Protein AF-A0AAV9JNW8-F1 (afdb_monomer)

Foldseek 3Di:
DDPVVVVVVVVVVVVVVVVVVVVVVPPDDDDDDDDDDPVVVVVVVVVVVVVVVVVVVVVVVVVVVVVVPPPDDDDDDDDDDDDDDDDDDDDDDDDDDPPDDDDPVVVVVVVVVVVVVVVVVVVVVVVVVVVVVVVVVVVVVDDPVPPDDPPPPPDPPPPPPPPDDDDDDDDDDDDDDDDDDDDDDDDDDDDDDDDDDDDDDDDDDDDDDDDDDDDDDDDPPPVVVVVVVVVVVVVVVVVVVVVVVVVVVVVVVVVVVVVVVVVVVVVVVVVVVVVVVVVVVVVCVVCVVVVNPPDDDDDDDDDDDDDDDDDDDDDPDDDDDDDDDDDDDDDDDDDDDDDDDDDDDDDDDDDDDDDDDDDDDDDVVVVVVVVVVVVVVVVVVVVVVVVVVVVVVVVVVVVVVVVVVVVVVVVVVVVVVVVVVVVVVVVVVVVVVVVVVVVVVVVVVVVVVVVVVVVVVVVVVVVVVVVVVVVVVVVVVVVVVVVVVVVVVVVVVVVVVVVVVVVVVVVVVVVVVVVVVVVVVVVVVVVVVVVVVVVVVVVVVVVVVVVVVVVVVVVVVLVVVLVVQLVVLVVPDPPPVQDPVRDDDDPVVVVVSVQVSQCSNCVSVVHDGPVQWDWDWDQDPVRDIWTWTAGNVHRVDTDGPDDDDDPDDDDDDPPPDDDPDPPPDDDDDPVVVVVVVVVVPPPDDDDDDDPDDDDPPDD

Radius of gyration: 85.14 Å; Cα contacts (8 Å, |Δi|>4): 98; chains: 1; bounding box: 173×86×287 Å

Sequence (699 aa):
MDDLTFQCELHQLKQQVEDMAMRHAQTPLPSPQPSLSPRHTFLEQMRDLKAHLAGLDRKYTDMRDTQTRAARTPSHQSQQAARTPQIQQASMLPPYNRFALPSPPLFWQLFTSLRTDVQGLDGRVAGLEQTVSDLEDRVDGMDALRFTPSSSVASYDEAAQLAFTHSMPAPPLTDETYREAPSNVQPQHLGTPALPAVYYTSERTVPPPTHTRLPGTSELAVSSSQQYSQSQEENDRYKTSMLKSKAEFAGATIKMLHRYNDTIENQSSQLDKENAQLARTIVHLNAKLHGLDLKRTHVFHHGPPEMFEPGRYAYQGGAFSPNDFCSANSVAQASNPFSAEQQGSMPQNAAQRPSCHVSLEGAAFRDQEISRLDELLRNAQEDLLASEQRVRAHVDQHRCREEEICDELASSSRKDEQLKQLISVLQKKDEEMERLRDDRHQFGRASAGYQHELARAEKQMNEMQRSLRELQTSDAETDRMLCARSKEVRELQRFCDQKDDIVRKQEEVIARGAALLSERDDEIESLGRRLKGIEDDRQHEMRQQARLAKLVEERDAELSNMKNGIAQACAISQRSPRAWNGELKSPDEQLALVKARLENCAHIAGVPGPAEFDLIEHANLDGSCEARCVLRSDPTQTFKFWDEPRPNSNPGPEAQSWPPRPILSNRRLPHEARRASAWGQGEQTPPRPEFGKPSPMGK

Solvent-accessible surface area (backbone atoms only — not comparable to full-atom values): 44628 Å² total; per-residue (Å²): 127,55,71,68,55,46,52,49,50,52,50,50,49,53,50,49,52,52,50,51,52,48,54,64,71,65,57,75,79,77,77,91,75,86,88,75,66,74,68,57,61,53,54,48,53,53,48,52,53,50,52,51,52,55,52,50,53,54,53,52,52,55,54,53,63,59,62,70,70,75,78,81,85,89,88,83,89,88,81,89,82,91,84,86,84,92,87,87,85,87,85,83,89,84,86,88,68,96,79,67,74,64,58,69,72,56,42,51,50,52,50,50,52,50,50,51,52,53,55,51,46,54,57,51,48,55,51,48,52,51,55,49,52,59,46,50,58,53,53,75,67,55,69,82,79,75,77,66,66,92,83,75,70,81,78,86,81,82,83,84,82,86,87,79,88,86,87,86,86,88,85,83,90,86,80,88,82,90,87,82,84,82,89,87,83,82,87,90,83,91,82,84,90,78,84,87,79,86,76,88,76,79,91,77,91,76,85,85,84,87,80,83,87,79,88,81,90,84,89,82,71,61,67,68,56,56,54,54,53,53,55,50,53,54,50,52,52,50,52,52,51,50,52,50,54,51,52,52,52,50,52,52,49,52,56,49,51,50,54,50,49,55,51,49,53,52,52,49,57,49,49,51,53,51,50,53,50,50,51,51,50,52,52,52,50,53,32,52,75,70,72,44,83,80,71,91,71,81,85,84,80,92,73,83,84,77,86,79,83,92,79,89,81,90,76,91,75,82,91,80,86,87,85,89,85,87,92,82,86,88,77,81,92,78,81,88,80,90,80,90,85,91,82,87,82,87,89,80,88,74,89,80,85,85,84,84,84,87,82,90,87,88,61,73,68,56,57,54,50,49,53,52,49,51,52,50,48,50,51,52,51,50,50,47,52,54,48,50,52,50,49,51,53,49,50,54,51,48,51,54,50,52,51,51,52,52,52,49,50,56,50,49,53,53,50,52,53,52,50,52,51,52,50,53,52,49,52,54,48,51,55,50,51,50,51,52,49,51,51,51,52,49,49,51,53,51,51,53,50,52,50,52,51,49,53,51,51,52,51,51,51,53,50,51,53,50,53,53,51,52,50,53,54,48,52,56,48,51,52,51,51,51,52,52,52,56,49,51,54,54,52,51,49,52,50,50,54,53,49,50,54,49,50,53,52,49,52,52,52,49,52,51,50,53,51,52,50,51,53,50,51,53,49,51,51,52,50,49,55,51,53,50,52,53,51,54,49,51,53,48,50,52,54,49,49,53,54,50,51,50,52,51,52,52,49,51,51,49,50,49,51,38,51,52,50,32,52,48,48,71,54,65,60,85,66,64,85,64,50,101,80,76,60,82,71,55,72,65,62,54,50,49,52,50,48,53,37,47,31,52,32,18,57,62,66,74,45,86,27,69,89,44,44,43,83,47,75,43,76,44,99,86,76,50,74,44,47,30,38,23,33,68,92,45,74,84,53,65,44,80,71,66,80,84,81,75,92,85,73,91,76,76,89,77,76,83,76,81,70,86,76,80,78,91,81,69,86,73,56,74,69,58,51,53,55,57,53,69,72,68,72,82,86,78,88,75,83,82,86,71,91,87,70,86,71,91,88,77,131

Structure (mmCIF, N/CA/C/O backbone):
data_AF-A0AAV9JNW8-F1
#
_entry.id   AF-A0AAV9JNW8-F1
#
loop_
_atom_site.group_PDB
_atom_site.id
_atom_site.type_symbol
_atom_site.label_atom_id
_atom_site.label_alt_id
_atom_site.label_comp_id
_atom_site.label_asym_id
_atom_site.label_entity_id
_atom_site.label_seq_id
_atom_site.pdbx_PDB_ins_code
_atom_site.Cartn_x
_atom_site.Cartn_y
_atom_site.Cartn_z
_atom_site.occupancy
_atom_site.B_iso_or_equiv
_atom_site.auth_seq_id
_atom_site.auth_comp_id
_atom_site.auth_asym_id
_atom_site.auth_atom_id
_atom_site.pdbx_PDB_model_num
ATOM 1 N N . MET A 1 1 ? -11.160 -28.912 8.746 1.00 57.34 1 MET A N 1
ATOM 2 C CA . MET A 1 1 ? -10.656 -27.717 8.045 1.00 57.34 1 MET A CA 1
ATOM 3 C C . MET A 1 1 ? -10.939 -27.951 6.576 1.00 57.34 1 MET A C 1
ATOM 5 O O . MET A 1 1 ? -10.564 -29.000 6.076 1.00 57.34 1 MET A O 1
ATOM 9 N N . ASP A 1 2 ? -11.733 -27.100 5.944 1.00 82.81 2 ASP A N 1
ATOM 10 C CA . ASP A 1 2 ? -12.012 -27.168 4.508 1.00 82.81 2 ASP A CA 1
ATOM 11 C C . ASP A 1 2 ? -10.745 -26.866 3.694 1.00 82.81 2 ASP A C 1
ATOM 13 O O . ASP A 1 2 ? -9.865 -26.150 4.167 1.00 82.81 2 ASP A O 1
ATOM 17 N N . ASP A 1 3 ? -10.650 -27.418 2.480 1.00 66.06 3 ASP A N 1
ATOM 18 C CA . ASP A 1 3 ? -9.466 -27.327 1.604 1.00 66.06 3 ASP A CA 1
ATOM 19 C C . ASP A 1 3 ? -9.001 -25.884 1.386 1.00 66.06 3 ASP A C 1
ATOM 21 O O . ASP A 1 3 ? -7.807 -25.603 1.298 1.00 66.06 3 ASP A O 1
ATOM 25 N N . LEU A 1 4 ? -9.950 -24.949 1.348 1.00 76.75 4 LEU A N 1
ATOM 26 C CA . LEU A 1 4 ? -9.657 -23.530 1.222 1.00 76.75 4 LEU A CA 1
ATOM 27 C C . LEU A 1 4 ? -8.943 -22.997 2.471 1.00 76.75 4 LEU A C 1
ATOM 29 O O . LEU A 1 4 ? -7.931 -22.313 2.356 1.00 76.75 4 LEU A O 1
ATOM 33 N N . THR A 1 5 ? -9.426 -23.363 3.658 1.00 73.19 5 THR A N 1
ATOM 34 C CA . THR A 1 5 ? -8.827 -22.975 4.938 1.00 73.19 5 THR A CA 1
ATOM 35 C C . THR A 1 5 ? -7.488 -23.669 5.154 1.00 73.19 5 THR A C 1
ATOM 37 O O . THR A 1 5 ? -6.556 -23.028 5.617 1.00 73.19 5 THR A O 1
ATOM 40 N N . PHE A 1 6 ? -7.331 -24.923 4.722 1.00 83.00 6 PHE A N 1
ATOM 41 C CA . PHE A 1 6 ? -6.040 -25.611 4.764 1.00 83.00 6 PHE A CA 1
ATOM 42 C C . PHE A 1 6 ? -5.021 -24.975 3.819 1.00 83.00 6 PHE A C 1
ATOM 44 O O . PHE A 1 6 ? -3.882 -24.743 4.215 1.00 83.00 6 PHE A O 1
ATOM 51 N N . GLN A 1 7 ? -5.412 -24.621 2.593 1.00 88.88 7 GLN A N 1
ATOM 52 C CA . GLN A 1 7 ? -4.517 -23.882 1.705 1.00 88.88 7 GLN A CA 1
ATOM 53 C C . GLN A 1 7 ? -4.205 -22.481 2.235 1.00 88.88 7 GLN A C 1
ATOM 55 O O . GLN A 1 7 ? -3.069 -22.033 2.094 1.00 88.88 7 GLN A O 1
ATOM 60 N N . CYS A 1 8 ? -5.156 -21.813 2.891 1.00 87.94 8 CYS A N 1
ATOM 61 C CA . CYS A 1 8 ? -4.907 -20.542 3.565 1.00 87.94 8 CYS A CA 1
ATOM 62 C C . CYS A 1 8 ? -3.928 -20.697 4.734 1.00 87.94 8 CYS A C 1
ATOM 64 O O . CYS A 1 8 ? -2.977 -19.925 4.812 1.00 87.94 8 CYS A O 1
ATOM 66 N N . GLU A 1 9 ? -4.098 -21.702 5.593 1.00 91.12 9 GLU A N 1
ATOM 67 C CA . GLU A 1 9 ? -3.202 -21.955 6.725 1.00 91.12 9 GLU A CA 1
ATOM 68 C C . GLU A 1 9 ? -1.820 -22.428 6.267 1.00 91.12 9 GLU A C 1
ATOM 70 O O . GLU A 1 9 ? -0.808 -21.970 6.791 1.00 91.12 9 GLU A O 1
ATOM 75 N N . LEU A 1 10 ? -1.739 -23.264 5.230 1.00 92.62 10 LEU A N 1
ATOM 76 C CA . LEU A 1 10 ? -0.473 -23.690 4.638 1.00 92.62 10 LEU A CA 1
ATOM 77 C C . LEU A 1 10 ? 0.253 -22.516 3.978 1.00 92.62 10 LEU A C 1
ATOM 79 O O . LEU A 1 10 ? 1.471 -22.390 4.105 1.00 92.62 10 LEU A O 1
ATOM 83 N N . HIS A 1 11 ? -0.479 -21.634 3.297 1.00 92.50 11 HIS A N 1
ATOM 84 C CA . HIS A 1 11 ? 0.087 -20.412 2.740 1.00 92.50 11 HIS A CA 1
ATOM 85 C C . HIS A 1 11 ? 0.565 -19.471 3.851 1.00 92.50 11 HIS A C 1
ATOM 87 O O . HIS A 1 11 ? 1.666 -18.933 3.761 1.00 92.50 11 HIS A O 1
ATOM 93 N N . GLN A 1 12 ? -0.204 -19.341 4.933 1.00 88.00 12 GLN A N 1
ATOM 94 C CA . GLN A 1 12 ? 0.137 -18.520 6.092 1.00 88.00 12 GLN A CA 1
ATOM 95 C C . GLN A 1 12 ? 1.356 -19.065 6.845 1.00 88.00 12 GLN A C 1
ATOM 97 O O . GLN A 1 12 ? 2.229 -18.293 7.237 1.00 88.00 12 GLN A O 1
ATOM 102 N N . LEU A 1 13 ? 1.474 -20.388 6.975 1.00 90.56 13 LEU A N 1
ATOM 103 C CA . LEU A 1 13 ? 2.638 -21.051 7.556 1.00 90.56 13 LEU A CA 1
ATOM 104 C C . LEU A 1 13 ? 3.871 -20.877 6.666 1.00 90.56 13 LEU A C 1
ATOM 106 O O . LEU A 1 13 ? 4.948 -20.547 7.159 1.00 90.56 13 LEU A O 1
ATOM 110 N N . LYS A 1 14 ? 3.719 -21.042 5.347 1.00 92.56 14 LYS A N 1
ATOM 111 C CA . LYS A 1 14 ? 4.805 -20.824 4.384 1.00 92.56 14 LYS A CA 1
ATOM 112 C C . LYS A 1 14 ? 5.304 -19.381 4.444 1.00 92.56 14 LYS A C 1
ATOM 114 O O . LYS A 1 14 ? 6.508 -19.156 4.492 1.00 92.56 14 LYS A O 1
ATOM 119 N N . GLN A 1 15 ? 4.380 -18.430 4.550 1.00 88.81 15 GLN A N 1
ATOM 120 C CA . GLN A 1 15 ? 4.688 -17.017 4.702 1.00 88.81 15 GLN A CA 1
ATOM 121 C C . GLN A 1 15 ? 5.349 -16.712 6.053 1.00 88.81 15 GLN A C 1
ATOM 123 O O . GLN A 1 15 ? 6.314 -15.961 6.081 1.00 88.81 15 GLN A O 1
ATOM 128 N N . GLN A 1 16 ? 4.922 -17.338 7.157 1.00 90.44 16 GLN A N 1
ATOM 129 C CA . GLN A 1 16 ? 5.587 -17.210 8.462 1.00 90.44 16 GLN A CA 1
ATOM 130 C C . GLN A 1 16 ? 7.016 -17.765 8.464 1.00 90.44 16 GLN A C 1
ATOM 132 O O . GLN A 1 16 ? 7.904 -17.167 9.071 1.00 90.44 16 GLN A O 1
ATOM 137 N N . VAL A 1 17 ? 7.253 -18.897 7.798 1.00 91.12 17 VAL A N 1
ATOM 138 C CA . VAL A 1 17 ? 8.596 -19.482 7.667 1.00 91.12 17 VAL A CA 1
ATOM 139 C C . VAL A 1 17 ? 9.500 -18.576 6.832 1.00 91.12 17 VAL A C 1
ATOM 141 O O . VAL A 1 17 ? 10.656 -18.365 7.194 1.00 91.12 17 VAL A O 1
ATOM 144 N N . GLU A 1 18 ? 8.972 -17.993 5.758 1.00 88.94 18 GLU A N 1
ATOM 145 C CA . GLU A 1 18 ? 9.697 -17.050 4.904 1.00 88.94 18 GLU A CA 1
ATOM 146 C C . GLU A 1 18 ? 9.998 -15.731 5.643 1.00 88.94 18 GLU A C 1
ATOM 148 O O . GLU A 1 18 ? 11.122 -15.232 5.579 1.00 88.94 18 GLU A O 1
ATOM 153 N N . ASP A 1 19 ? 9.058 -15.232 6.452 1.00 83.88 19 ASP A N 1
ATOM 154 C CA . ASP A 1 19 ? 9.248 -14.059 7.318 1.00 83.88 19 ASP A CA 1
ATOM 155 C C . ASP A 1 19 ? 10.294 -14.320 8.414 1.00 83.88 19 ASP A C 1
ATOM 157 O O . ASP A 1 19 ? 11.144 -13.469 8.686 1.00 83.88 19 ASP A O 1
ATOM 161 N N . MET A 1 20 ? 10.290 -15.510 9.027 1.00 81.31 20 MET A N 1
ATOM 162 C CA . MET A 1 20 ? 11.339 -15.909 9.971 1.00 81.31 20 MET A CA 1
ATOM 163 C C . MET A 1 20 ? 12.704 -16.006 9.285 1.00 81.31 20 MET A C 1
ATOM 165 O O . MET A 1 20 ? 13.688 -15.497 9.822 1.00 81.31 20 MET A O 1
ATOM 169 N N . ALA A 1 21 ? 12.779 -16.609 8.096 1.00 85.19 21 ALA A N 1
ATOM 170 C CA . ALA A 1 21 ? 14.020 -16.712 7.332 1.00 85.19 21 ALA A CA 1
ATOM 171 C C . ALA A 1 21 ? 14.567 -15.325 6.947 1.00 85.19 21 ALA A C 1
ATOM 173 O O . ALA A 1 21 ? 15.762 -15.069 7.090 1.00 85.19 21 ALA A O 1
ATOM 174 N N . MET A 1 22 ? 13.690 -14.399 6.551 1.00 79.31 22 MET A N 1
ATOM 175 C CA . MET A 1 22 ? 14.037 -13.010 6.237 1.00 79.31 22 MET A CA 1
ATOM 176 C C . MET A 1 22 ? 14.503 -12.229 7.470 1.00 79.31 22 MET A C 1
ATOM 178 O O . MET A 1 22 ? 15.497 -11.507 7.395 1.00 79.31 22 MET A O 1
ATOM 182 N N . ARG A 1 23 ? 13.861 -12.410 8.632 1.00 78.19 23 ARG A N 1
ATOM 183 C CA . ARG A 1 23 ? 14.313 -11.800 9.899 1.00 78.19 23 ARG A CA 1
ATOM 184 C C . ARG A 1 23 ? 15.681 -12.323 10.333 1.00 78.19 23 ARG A C 1
ATOM 186 O O . ARG A 1 23 ? 16.512 -11.549 10.809 1.00 78.19 23 ARG A O 1
ATOM 193 N N . HIS A 1 24 ? 15.951 -13.608 10.111 1.00 69.75 24 HIS A N 1
ATOM 194 C CA . HIS A 1 24 ? 17.271 -14.185 10.361 1.00 69.75 24 HIS A CA 1
ATOM 195 C C . HIS A 1 24 ? 18.330 -13.710 9.356 1.00 69.75 24 HIS A C 1
ATOM 197 O O . HIS A 1 24 ? 19.473 -13.499 9.751 1.00 69.75 24 HIS A O 1
ATOM 203 N N . ALA A 1 25 ? 17.960 -13.457 8.097 1.00 68.00 25 ALA A N 1
ATOM 204 C CA . ALA A 1 25 ? 18.863 -12.905 7.084 1.00 68.00 25 ALA A CA 1
ATOM 205 C C . ALA A 1 25 ? 19.161 -11.402 7.275 1.00 68.00 25 ALA A C 1
ATOM 207 O O . ALA A 1 25 ? 20.215 -10.929 6.858 1.00 68.00 25 ALA A O 1
ATOM 208 N N . GLN A 1 26 ? 18.261 -10.650 7.918 1.00 59.91 26 GLN A N 1
ATOM 209 C CA . GLN A 1 26 ? 18.395 -9.204 8.152 1.00 59.91 26 GLN A CA 1
ATOM 210 C C . GLN A 1 26 ? 19.012 -8.836 9.508 1.00 59.91 26 GLN A C 1
ATOM 212 O O . GLN A 1 26 ? 19.179 -7.650 9.788 1.00 59.91 26 GLN A O 1
ATOM 217 N N . THR A 1 27 ? 19.373 -9.809 10.353 1.00 51.06 27 THR A N 1
ATOM 218 C CA . THR A 1 27 ? 20.077 -9.515 11.610 1.00 51.06 27 THR A CA 1
ATOM 219 C C . THR A 1 27 ? 21.525 -9.123 11.276 1.00 51.06 27 THR A C 1
ATOM 221 O O . THR A 1 27 ? 22.294 -9.985 10.846 1.00 51.06 27 THR A O 1
ATOM 224 N N . PRO A 1 28 ? 21.937 -7.850 11.432 1.00 42.59 28 PRO A N 1
ATOM 225 C CA . PRO A 1 28 ? 23.283 -7.426 11.075 1.00 42.59 28 PRO A CA 1
ATOM 226 C C . PRO A 1 28 ? 24.274 -8.060 12.050 1.00 42.59 28 PRO A C 1
ATOM 228 O O . PRO A 1 28 ? 24.111 -7.938 13.266 1.00 42.59 28 PRO A O 1
ATOM 231 N N . LEU A 1 29 ? 25.317 -8.710 11.526 1.00 48.69 29 LEU A N 1
ATOM 232 C CA . LEU A 1 29 ? 26.477 -9.089 12.328 1.00 48.69 29 LEU A CA 1
ATOM 233 C C . LEU A 1 29 ? 27.003 -7.826 13.043 1.00 48.69 29 LEU A C 1
ATOM 235 O O . LEU A 1 29 ? 27.338 -6.852 12.361 1.00 48.69 29 LEU A O 1
ATOM 239 N N . PRO A 1 30 ? 27.107 -7.809 14.384 1.00 43.59 30 PRO A N 1
ATOM 240 C CA . PRO A 1 30 ? 27.717 -6.691 15.083 1.00 43.59 30 PRO A CA 1
ATOM 241 C C . PRO A 1 30 ? 29.196 -6.627 14.701 1.00 43.59 30 PRO A C 1
ATOM 243 O O . PRO A 1 30 ? 29.931 -7.603 14.861 1.00 43.59 30 PRO A O 1
ATOM 246 N N . SER A 1 31 ? 29.636 -5.475 14.191 1.00 42.94 31 SER A N 1
ATOM 247 C CA . SER A 1 31 ? 31.057 -5.229 13.947 1.00 42.94 31 SER A CA 1
ATOM 248 C C . SER A 1 31 ? 31.841 -5.361 15.264 1.00 42.94 31 SER A C 1
ATOM 250 O O . SER A 1 31 ? 31.329 -4.957 16.315 1.00 42.94 31 SER A O 1
ATOM 252 N N . PRO A 1 32 ? 33.069 -5.898 15.237 1.00 42.78 32 PRO A N 1
ATOM 253 C CA . PRO A 1 32 ? 33.812 -6.239 16.440 1.00 42.78 32 PRO A CA 1
ATOM 254 C C . PRO A 1 32 ? 34.295 -4.968 17.156 1.00 42.78 32 PRO A C 1
ATOM 256 O O . PRO A 1 32 ? 35.165 -4.255 16.661 1.00 42.78 32 PRO A O 1
ATOM 259 N N . GLN A 1 33 ? 33.748 -4.698 18.343 1.00 38.84 33 GLN A N 1
ATOM 260 C CA . GLN A 1 33 ? 34.334 -3.772 19.317 1.00 38.84 33 GLN A CA 1
ATOM 261 C C . GLN A 1 33 ? 35.081 -4.553 20.413 1.00 38.84 33 GLN A C 1
ATOM 263 O O . GLN A 1 33 ? 34.747 -5.707 20.696 1.00 38.84 33 GLN A O 1
ATOM 268 N N . PRO A 1 34 ? 36.142 -3.966 20.991 1.00 46.62 34 PRO A N 1
ATOM 269 C CA . PRO A 1 34 ? 37.195 -4.719 21.651 1.00 46.62 34 PRO A CA 1
ATOM 270 C C . PRO A 1 34 ? 36.849 -5.113 23.094 1.00 46.62 34 PRO A C 1
ATOM 272 O O . PRO A 1 34 ? 36.327 -4.330 23.880 1.00 46.62 34 PRO A O 1
ATOM 275 N N . SER A 1 35 ? 37.250 -6.342 23.428 1.00 51.84 35 SER A N 1
ATOM 276 C CA . SER A 1 35 ? 37.622 -6.827 24.763 1.00 51.84 35 SER A CA 1
ATOM 277 C C . SER A 1 35 ? 36.628 -6.624 25.914 1.00 51.84 35 SER A C 1
ATOM 279 O O . SER A 1 35 ? 36.876 -5.831 26.818 1.00 51.84 35 SER A O 1
ATOM 281 N N . LEU A 1 36 ? 35.613 -7.488 25.994 1.00 48.94 36 LEU A N 1
ATOM 282 C CA . LEU A 1 36 ? 35.148 -8.019 27.279 1.00 48.94 36 LEU A CA 1
ATOM 283 C C . LEU A 1 36 ? 34.974 -9.540 27.174 1.00 48.94 36 LEU A C 1
ATOM 285 O O . LEU A 1 36 ? 34.542 -10.074 26.157 1.00 48.94 36 LEU A O 1
ATOM 289 N N . SER A 1 37 ? 35.427 -10.229 28.219 1.00 59.91 37 SER A N 1
ATOM 290 C CA . SER A 1 37 ? 35.721 -11.663 28.240 1.00 59.91 37 SER A CA 1
ATOM 291 C C . SER A 1 37 ? 34.529 -12.546 27.803 1.00 59.91 37 SER A C 1
ATOM 293 O O . SER A 1 37 ? 33.456 -12.433 28.402 1.00 59.91 37 SER A O 1
ATOM 295 N N . PRO A 1 38 ? 34.717 -13.496 26.857 1.00 59.66 38 PRO A N 1
ATOM 296 C CA . PRO A 1 38 ? 33.670 -14.391 26.329 1.00 59.66 38 PRO A CA 1
ATOM 297 C C . PRO A 1 38 ? 32.920 -15.225 27.379 1.00 59.66 38 PRO A C 1
ATOM 299 O O . PRO A 1 38 ? 31.852 -15.771 27.117 1.00 59.66 38 PRO A O 1
ATOM 302 N N . ARG A 1 39 ? 33.471 -15.344 28.592 1.00 61.41 39 ARG A N 1
ATOM 303 C CA . ARG A 1 39 ? 32.832 -16.064 29.700 1.00 61.41 39 ARG A CA 1
ATOM 304 C C . ARG A 1 39 ? 31.617 -15.338 30.275 1.00 61.41 39 ARG A C 1
ATOM 306 O O . ARG A 1 39 ? 30.739 -16.002 30.819 1.00 61.41 39 ARG A O 1
ATOM 313 N N . HIS A 1 40 ? 31.566 -14.010 30.187 1.00 58.25 40 HIS A N 1
ATOM 314 C CA . HIS A 1 40 ? 30.501 -13.235 30.824 1.00 58.25 40 HIS A CA 1
ATOM 315 C C . HIS A 1 40 ? 29.209 -13.245 29.999 1.00 58.25 40 HIS A C 1
ATOM 317 O O . HIS A 1 40 ? 28.134 -13.423 30.564 1.00 58.25 40 HIS A O 1
ATOM 323 N N . THR A 1 41 ? 29.319 -13.182 28.670 1.00 71.75 41 THR A N 1
ATOM 324 C CA . THR A 1 41 ? 28.177 -13.253 27.746 1.00 71.75 41 THR A CA 1
ATOM 325 C C . THR A 1 41 ? 27.496 -14.621 27.763 1.00 71.75 41 THR A C 1
ATOM 327 O O . THR A 1 41 ? 26.272 -14.689 27.785 1.00 71.75 41 THR A O 1
ATOM 330 N N . PHE A 1 42 ? 28.258 -15.717 27.854 1.00 82.56 42 PHE A N 1
ATOM 331 C CA . PHE A 1 42 ? 27.680 -17.061 27.975 1.00 82.56 42 PHE A CA 1
ATOM 332 C C . PHE A 1 42 ? 26.933 -17.268 29.303 1.00 82.56 42 PHE A C 1
ATOM 334 O O . PHE A 1 42 ? 25.855 -17.858 29.327 1.00 82.56 42 PHE A O 1
ATOM 341 N N . LEU A 1 43 ? 27.481 -16.770 30.418 1.00 85.88 43 LEU A N 1
ATOM 342 C CA . LEU A 1 43 ? 26.828 -16.875 31.729 1.00 85.88 43 LEU A CA 1
ATOM 343 C C . LEU A 1 43 ? 25.544 -16.043 31.809 1.00 85.88 43 LEU A C 1
ATOM 345 O O . LEU A 1 43 ? 24.609 -16.435 32.505 1.00 85.88 43 LEU A O 1
ATOM 349 N N . GLU A 1 44 ? 25.493 -14.921 31.099 1.00 79.12 44 GLU A N 1
ATOM 350 C CA . GLU A 1 44 ? 24.313 -14.065 31.009 1.00 79.12 44 GLU A CA 1
ATOM 351 C C . GLU A 1 44 ? 23.224 -14.705 30.141 1.00 79.12 44 GLU A C 1
ATOM 353 O O . GLU A 1 44 ? 22.101 -14.878 30.609 1.00 79.12 44 GLU A O 1
ATOM 358 N N . GLN A 1 45 ? 23.588 -15.241 28.972 1.00 85.38 45 GLN A N 1
ATOM 359 C CA . GLN A 1 45 ? 22.677 -16.027 28.130 1.00 85.38 45 GLN A CA 1
ATOM 360 C C . GLN A 1 45 ? 22.138 -17.277 28.850 1.00 85.38 45 GLN A C 1
ATOM 362 O O . GLN A 1 45 ? 20.953 -17.596 28.757 1.00 85.38 45 GLN A O 1
ATOM 367 N N . MET A 1 46 ? 22.976 -17.966 29.631 1.00 89.88 46 MET A N 1
ATOM 368 C CA . MET A 1 46 ? 22.554 -19.093 30.473 1.00 89.88 46 MET A CA 1
ATOM 369 C C . MET A 1 46 ? 21.612 -18.672 31.607 1.00 89.88 46 MET A C 1
ATOM 371 O O . MET A 1 46 ? 20.733 -19.446 32.000 1.00 89.88 46 MET A O 1
ATOM 375 N N . ARG A 1 47 ? 21.784 -17.465 32.157 1.00 87.94 47 ARG A N 1
ATOM 376 C CA . ARG A 1 47 ? 20.900 -16.918 33.194 1.00 87.94 47 ARG A CA 1
ATOM 377 C C . ARG A 1 47 ? 19.528 -16.584 32.612 1.00 87.94 47 ARG A C 1
ATOM 379 O O . ARG A 1 47 ? 18.527 -16.951 33.227 1.00 87.94 47 ARG A O 1
ATOM 386 N N . ASP A 1 48 ? 19.488 -15.989 31.425 1.00 85.56 48 ASP A N 1
ATOM 387 C CA . ASP A 1 48 ? 18.245 -15.654 30.725 1.00 85.56 48 ASP A CA 1
ATOM 388 C C . ASP A 1 48 ? 17.480 -16.909 30.294 1.00 85.56 48 ASP A C 1
ATOM 390 O O . ASP A 1 48 ? 16.277 -17.019 30.537 1.00 85.56 48 ASP A O 1
ATOM 394 N N . LEU A 1 49 ? 18.183 -17.921 29.770 1.00 91.62 49 LEU A N 1
ATOM 395 C CA . LEU A 1 49 ? 17.586 -19.217 29.437 1.00 91.62 49 LEU A CA 1
ATOM 396 C C . LEU A 1 49 ? 16.978 -19.894 30.677 1.00 91.62 49 LEU A C 1
ATOM 398 O O . LEU A 1 49 ? 15.869 -20.429 30.629 1.00 91.62 49 LEU A O 1
ATOM 402 N N . LYS A 1 50 ? 17.679 -19.836 31.816 1.00 92.94 50 LYS A N 1
ATOM 403 C CA . LYS A 1 50 ? 17.194 -20.393 33.086 1.00 92.94 50 LYS A CA 1
ATOM 404 C C . LYS A 1 50 ? 15.979 -19.631 33.623 1.00 92.94 50 LYS A C 1
ATOM 406 O O . LYS A 1 50 ? 15.058 -20.258 34.143 1.00 92.94 50 LYS A O 1
ATOM 411 N N . ALA A 1 51 ? 15.951 -18.305 33.487 1.00 86.94 51 ALA A N 1
ATOM 412 C CA . ALA A 1 51 ? 14.801 -17.485 33.864 1.00 86.94 51 ALA A CA 1
ATOM 413 C C . ALA A 1 51 ? 13.577 -17.784 32.982 1.00 86.94 51 ALA A C 1
ATOM 415 O O . ALA A 1 51 ? 12.465 -17.912 33.495 1.00 86.94 51 ALA A O 1
ATOM 416 N N . HIS A 1 52 ? 13.788 -17.978 31.678 1.00 88.19 52 HIS A N 1
ATOM 417 C CA . HIS A 1 52 ? 12.735 -18.344 30.735 1.00 88.19 52 HIS A CA 1
ATOM 418 C C . HIS A 1 52 ? 12.144 -19.734 31.031 1.00 88.19 52 HIS A C 1
ATOM 420 O O . HIS A 1 52 ? 10.923 -19.883 31.103 1.00 88.19 52 HIS A O 1
ATOM 426 N N . LEU A 1 53 ? 12.991 -20.738 31.293 1.00 89.38 53 LEU A N 1
ATOM 427 C CA . LEU A 1 53 ? 12.549 -22.085 31.682 1.00 89.38 53 LEU A CA 1
ATOM 428 C C . LEU A 1 53 ? 11.759 -22.083 32.998 1.00 89.38 53 LEU A C 1
ATOM 430 O O . LEU A 1 53 ? 10.711 -22.717 33.080 1.00 89.38 53 LEU A O 1
ATOM 434 N N . ALA A 1 54 ? 12.190 -21.305 33.996 1.00 86.19 54 ALA A N 1
ATOM 435 C CA . ALA A 1 54 ? 11.437 -21.145 35.242 1.00 86.19 54 ALA A CA 1
ATOM 436 C C . ALA A 1 54 ? 10.072 -20.454 35.031 1.00 86.19 54 ALA A C 1
ATOM 438 O O . ALA A 1 54 ? 9.116 -20.727 35.757 1.00 86.19 54 ALA A O 1
ATOM 439 N N . GLY A 1 55 ? 9.964 -19.566 34.037 1.00 88.69 55 GLY A N 1
ATOM 440 C CA . GLY A 1 55 ? 8.699 -18.946 33.636 1.00 88.69 55 GLY A CA 1
ATOM 441 C C . GLY A 1 55 ? 7.732 -19.928 32.968 1.00 88.69 55 GLY A C 1
ATOM 442 O O . GLY A 1 55 ? 6.532 -19.884 33.241 1.00 88.69 55 GLY A O 1
ATOM 443 N N . LEU A 1 56 ? 8.248 -20.838 32.136 1.00 85.88 56 LEU A N 1
A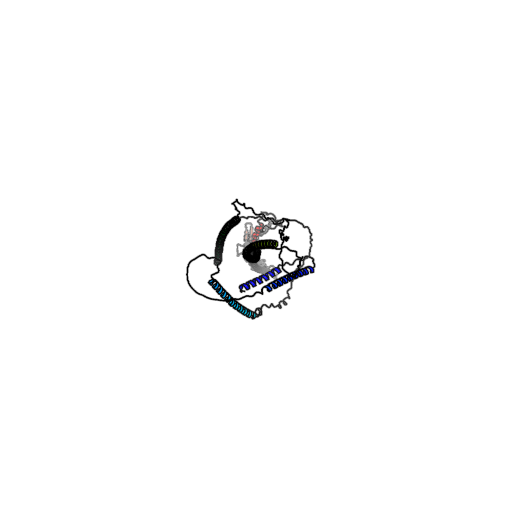TOM 444 C CA . LEU A 1 56 ? 7.460 -21.909 31.518 1.00 85.88 56 LEU A CA 1
ATOM 445 C C . LEU A 1 56 ? 6.949 -22.918 32.551 1.00 85.88 56 LEU A C 1
ATOM 447 O O . LEU A 1 56 ? 5.774 -23.276 32.504 1.00 85.88 56 LEU A O 1
ATOM 451 N N . ASP A 1 57 ? 7.782 -23.299 33.519 1.00 85.62 57 ASP A N 1
ATOM 452 C CA . ASP A 1 57 ? 7.385 -24.220 34.592 1.00 85.62 57 ASP A CA 1
ATOM 453 C C . ASP A 1 57 ? 6.234 -23.647 35.433 1.00 85.62 57 ASP A C 1
ATOM 455 O O . ASP A 1 57 ? 5.248 -24.334 35.695 1.00 85.62 57 ASP A O 1
ATOM 459 N N . ARG A 1 58 ? 6.293 -22.347 35.767 1.00 85.44 58 ARG A N 1
ATOM 460 C CA . ARG A 1 58 ? 5.204 -21.652 36.478 1.00 85.44 58 ARG A CA 1
ATOM 461 C C . ARG A 1 58 ? 3.901 -21.641 35.684 1.00 85.44 58 ARG A C 1
ATOM 463 O O . ARG A 1 58 ? 2.840 -21.863 36.259 1.00 85.44 58 ARG A O 1
ATOM 470 N N . LYS A 1 59 ? 3.971 -21.407 34.368 1.00 86.81 59 LYS A N 1
ATOM 471 C CA . LYS A 1 59 ? 2.791 -21.458 33.488 1.00 86.81 59 LYS A CA 1
ATOM 472 C C . LYS A 1 59 ? 2.200 -22.865 33.408 1.00 86.81 59 LYS A C 1
ATOM 474 O O . LYS A 1 59 ? 0.982 -23.013 33.371 1.00 86.81 59 LYS A O 1
ATOM 479 N N . TYR A 1 60 ? 3.045 -23.893 33.405 1.00 82.88 60 TYR A N 1
ATOM 480 C CA . TYR A 1 60 ? 2.597 -25.281 33.366 1.00 82.88 60 TYR A CA 1
ATOM 481 C C . TYR A 1 60 ? 1.923 -25.706 34.681 1.00 82.88 60 TYR A C 1
ATOM 483 O O . TYR A 1 60 ? 0.888 -26.372 34.651 1.00 82.88 60 TYR A O 1
ATOM 491 N N . THR A 1 61 ? 2.440 -25.266 35.835 1.00 79.19 61 THR A N 1
ATOM 492 C CA . THR A 1 61 ? 1.786 -25.505 37.133 1.00 79.19 61 THR A CA 1
ATOM 493 C C . THR A 1 61 ? 0.439 -24.786 37.253 1.00 79.19 61 THR A C 1
ATOM 495 O O . THR A 1 61 ? -0.524 -25.397 37.706 1.00 79.19 61 THR A O 1
ATOM 498 N N . ASP A 1 62 ? 0.325 -23.553 36.746 1.00 78.44 62 ASP A N 1
ATOM 499 C CA . ASP A 1 62 ? -0.930 -22.776 36.777 1.00 78.44 62 ASP A CA 1
ATOM 500 C C . ASP A 1 62 ? -2.036 -23.416 35.910 1.00 78.44 62 ASP A C 1
ATOM 502 O O . ASP A 1 62 ? -3.209 -23.479 36.292 1.00 78.44 62 ASP A O 1
ATOM 506 N N . MET A 1 63 ? -1.669 -23.967 34.745 1.00 78.81 63 MET A N 1
ATOM 507 C CA . MET A 1 63 ? -2.611 -24.737 33.919 1.00 78.81 63 MET A CA 1
ATOM 508 C C . MET A 1 63 ? -3.038 -26.045 34.590 1.00 78.81 63 MET A C 1
ATOM 510 O O . MET A 1 63 ? -4.195 -26.450 34.487 1.00 78.81 63 MET A O 1
ATOM 514 N N . ARG A 1 64 ? -2.131 -26.706 35.314 1.00 71.62 64 ARG A N 1
ATOM 515 C CA . ARG A 1 64 ? -2.456 -27.951 36.012 1.00 71.62 64 ARG A CA 1
ATOM 516 C C . ARG A 1 64 ? -3.445 -27.718 37.156 1.00 71.62 64 ARG A C 1
ATOM 518 O O . ARG A 1 64 ? -4.377 -28.503 37.301 1.00 71.62 64 ARG A O 1
ATOM 525 N N . ASP A 1 65 ? -3.302 -26.624 37.899 1.00 65.75 65 ASP A N 1
ATOM 526 C CA . ASP A 1 65 ? -4.178 -26.299 39.033 1.00 65.75 65 ASP A CA 1
ATOM 527 C C . ASP A 1 65 ? -5.578 -25.825 38.605 1.00 65.75 65 ASP A C 1
ATOM 529 O O . ASP A 1 65 ? -6.564 -26.033 39.321 1.00 65.75 65 ASP A O 1
ATOM 533 N N . THR A 1 66 ? -5.704 -25.249 37.407 1.00 65.31 66 THR A N 1
ATOM 534 C CA . THR A 1 66 ? -7.010 -24.879 36.835 1.00 65.31 66 THR A CA 1
ATOM 535 C C . THR A 1 66 ? -7.789 -26.089 36.312 1.00 65.31 66 THR A C 1
ATOM 537 O O . THR A 1 66 ? -9.020 -26.104 36.392 1.00 65.31 66 THR A O 1
ATOM 540 N N . GLN A 1 67 ? -7.104 -27.150 35.876 1.00 52.16 67 GLN A N 1
ATOM 541 C CA . GLN A 1 67 ? -7.745 -28.357 35.349 1.00 52.16 67 GLN A CA 1
ATOM 542 C C . GLN A 1 67 ? -8.311 -29.279 36.447 1.00 52.16 67 GLN A C 1
ATOM 544 O O . GLN A 1 67 ? -9.320 -29.952 36.232 1.00 52.16 67 GLN A O 1
ATOM 549 N N . THR A 1 68 ? -7.758 -29.257 37.665 1.00 51.56 68 THR A N 1
ATOM 550 C CA . THR A 1 68 ? -8.233 -30.088 38.791 1.00 51.56 68 THR A CA 1
ATOM 551 C C . THR A 1 68 ? -9.500 -29.567 39.480 1.00 51.56 68 THR A C 1
ATOM 553 O O . THR A 1 68 ? -10.095 -30.290 40.281 1.00 51.56 68 THR A O 1
ATOM 556 N N . ARG A 1 69 ? -9.962 -28.341 39.185 1.00 43.75 69 ARG A N 1
ATOM 557 C CA . ARG A 1 69 ? -11.130 -27.730 39.859 1.00 43.75 69 ARG A CA 1
ATOM 558 C C . ARG A 1 69 ? -12.459 -27.893 39.106 1.00 43.75 69 ARG A C 1
ATOM 560 O O . ARG A 1 69 ? -13.509 -27.642 39.690 1.00 43.75 69 ARG A O 1
ATOM 567 N N . ALA A 1 70 ? -12.439 -28.354 37.854 1.00 45.03 70 ALA A N 1
ATOM 568 C CA . ALA A 1 70 ? -13.637 -28.486 37.013 1.00 45.03 70 ALA A CA 1
ATOM 569 C C . ALA A 1 70 ? -14.382 -29.834 37.152 1.00 45.03 70 ALA A C 1
ATOM 571 O O . ALA A 1 70 ? -15.490 -29.980 36.643 1.00 45.03 70 ALA A O 1
ATOM 572 N N . ALA A 1 71 ? -13.825 -30.815 37.866 1.00 39.50 71 ALA A N 1
ATOM 573 C CA . ALA A 1 71 ? -14.422 -32.142 38.016 1.00 39.50 71 ALA A CA 1
ATOM 574 C C . ALA A 1 71 ? -15.012 -32.344 39.421 1.00 39.50 71 ALA A C 1
ATOM 576 O O . ALA A 1 71 ? -14.419 -33.050 40.230 1.00 39.50 71 ALA A O 1
ATOM 577 N N . ARG A 1 72 ? -16.153 -31.710 39.736 1.00 39.22 72 ARG A N 1
ATOM 578 C CA . ARG A 1 72 ? -17.068 -32.115 40.832 1.00 39.22 72 ARG A CA 1
ATOM 579 C C . ARG A 1 72 ? -18.317 -31.226 40.861 1.00 39.22 72 ARG A C 1
ATOM 581 O O . ARG A 1 72 ? -18.289 -30.154 41.453 1.00 39.22 72 ARG A O 1
ATOM 588 N N . THR A 1 73 ? -19.422 -31.685 40.272 1.00 36.53 73 THR A N 1
ATOM 589 C CA . THR A 1 73 ? -20.779 -31.604 40.866 1.00 36.53 73 THR A CA 1
ATOM 590 C C . THR A 1 73 ? -21.806 -32.379 40.016 1.00 36.53 73 THR A C 1
ATOM 592 O O . THR A 1 73 ? -21.644 -32.435 38.799 1.00 36.53 73 THR A O 1
ATOM 595 N N . PRO A 1 74 ? -22.823 -33.025 40.628 1.00 44.88 74 PRO A N 1
ATOM 596 C CA . PRO A 1 74 ? -23.664 -34.024 39.971 1.00 44.88 74 PRO A CA 1
ATOM 597 C C . PRO A 1 74 ? -25.053 -33.498 39.565 1.00 44.88 74 PRO A C 1
ATOM 599 O O . PRO A 1 74 ? -25.636 -32.633 40.215 1.00 44.88 74 PRO A O 1
ATOM 602 N N . SER A 1 75 ? -25.597 -34.084 38.498 1.00 34.19 75 SER A N 1
ATOM 603 C CA . SER A 1 75 ? -26.926 -33.842 37.929 1.00 34.19 75 SER A CA 1
ATOM 604 C C . SER A 1 75 ? -28.017 -34.694 38.591 1.00 34.19 75 SER A C 1
ATOM 606 O O . SER A 1 75 ? -27.867 -35.913 38.672 1.00 34.19 75 SER A O 1
ATOM 608 N N . HIS A 1 76 ? -29.150 -34.082 38.952 1.00 34.25 76 HIS A N 1
ATOM 609 C CA . HIS A 1 76 ? -30.393 -34.783 39.294 1.00 34.25 76 HIS A CA 1
ATOM 610 C C . HIS A 1 76 ? -31.443 -34.626 38.180 1.00 34.25 76 HIS A C 1
ATOM 612 O O . HIS A 1 76 ? -31.748 -33.521 37.738 1.00 34.25 76 HIS A O 1
ATOM 618 N N . GLN A 1 77 ? -31.975 -35.772 37.747 1.00 35.53 77 GLN A N 1
ATOM 619 C CA . GLN A 1 77 ? -33.122 -35.967 36.854 1.00 35.53 77 GLN A CA 1
ATOM 620 C C . GLN A 1 77 ? -34.453 -35.575 37.514 1.00 35.53 77 GLN A C 1
ATOM 622 O O . GLN A 1 77 ? -34.647 -35.865 38.692 1.00 35.53 77 GLN A O 1
ATOM 627 N N . SER A 1 78 ? -35.425 -35.110 36.716 1.00 30.55 78 SER A N 1
ATOM 628 C CA . SER A 1 78 ? -36.796 -35.648 36.762 1.00 30.55 78 SER A CA 1
ATOM 629 C C . SER A 1 78 ? -37.587 -35.342 35.480 1.00 30.55 78 SER A C 1
ATOM 631 O O . SER A 1 78 ? -37.293 -34.393 34.757 1.00 30.55 78 SER A O 1
ATOM 633 N N . GLN A 1 79 ? -38.552 -36.215 35.198 1.00 32.47 79 GLN A N 1
ATOM 634 C CA . GLN A 1 79 ? -39.273 -36.460 33.949 1.00 32.47 79 GLN A CA 1
ATOM 635 C C . GLN A 1 79 ? -40.769 -36.070 34.030 1.00 32.47 79 GLN A C 1
ATOM 637 O O . GLN A 1 79 ? -41.318 -36.026 35.125 1.00 32.47 79 GLN A O 1
ATOM 642 N N . GLN A 1 80 ? -41.419 -36.008 32.845 1.00 34.62 80 GLN A N 1
ATOM 643 C CA . GLN A 1 80 ? -42.836 -36.374 32.548 1.00 34.62 80 GLN A CA 1
ATOM 644 C C . GLN A 1 80 ? -43.956 -35.400 33.017 1.00 34.62 80 GLN A C 1
ATOM 646 O O . GLN A 1 80 ? -43.813 -34.750 34.036 1.00 34.62 80 GLN A O 1
ATOM 651 N N . ALA A 1 81 ? -45.126 -35.217 32.373 1.00 29.69 81 ALA A N 1
ATOM 652 C CA . ALA A 1 81 ? -45.785 -35.792 31.187 1.00 29.69 81 ALA A CA 1
ATOM 653 C C . ALA A 1 81 ? -47.030 -34.954 30.742 1.00 29.69 81 ALA A C 1
ATOM 655 O O . ALA A 1 81 ? -47.670 -34.302 31.557 1.00 29.69 81 ALA A O 1
ATOM 656 N N . ALA A 1 82 ? -47.352 -35.039 29.438 1.00 31.55 82 ALA A N 1
ATOM 657 C CA . ALA A 1 82 ? -48.650 -35.096 28.722 1.00 31.55 82 ALA A CA 1
ATOM 658 C C . ALA A 1 82 ? -49.967 -34.457 29.255 1.00 31.55 82 ALA A C 1
ATOM 660 O O . ALA A 1 82 ? -50.478 -34.868 30.290 1.00 31.55 82 ALA A O 1
ATOM 661 N N . ARG A 1 83 ? -50.656 -33.667 28.399 1.00 27.95 83 ARG A N 1
ATOM 662 C CA . ARG A 1 83 ? -51.930 -33.998 27.681 1.00 27.95 83 ARG A CA 1
ATOM 663 C C . ARG A 1 83 ? -52.594 -32.752 27.038 1.00 27.95 83 ARG A C 1
ATOM 665 O O . ARG A 1 83 ? -52.679 -31.696 27.647 1.00 27.95 83 ARG A O 1
ATOM 672 N N . THR A 1 84 ? -53.075 -32.915 25.803 1.00 33.25 84 THR A N 1
ATOM 673 C CA . THR A 1 84 ? -54.047 -32.082 25.041 1.00 33.25 84 THR A CA 1
ATOM 674 C C . THR A 1 84 ? -55.493 -32.279 25.583 1.00 33.25 84 THR A C 1
ATOM 676 O O . THR A 1 84 ? -55.630 -33.181 26.414 1.00 33.25 84 THR A O 1
ATOM 679 N N . PRO A 1 85 ? -56.588 -31.567 25.155 1.00 52.56 85 PRO A N 1
ATOM 680 C CA . PRO A 1 85 ? -56.797 -30.807 23.896 1.00 52.56 85 PRO A CA 1
ATOM 681 C C . PRO A 1 85 ? -57.692 -29.508 23.929 1.00 52.56 85 PRO A C 1
ATOM 683 O O . PRO A 1 85 ? -58.339 -29.196 24.918 1.00 52.56 85 PRO A O 1
ATOM 686 N N . GLN A 1 86 ? -57.799 -28.848 22.754 1.00 31.11 86 GLN A N 1
ATOM 687 C CA . GLN A 1 86 ? -59.025 -28.289 22.109 1.00 31.11 86 GLN A CA 1
ATOM 688 C C . GLN A 1 86 ? -59.595 -26.848 22.368 1.00 31.11 86 GLN A C 1
ATOM 690 O O . GLN A 1 86 ? -59.862 -26.448 23.490 1.00 31.11 86 GLN A O 1
ATOM 695 N N . ILE A 1 87 ? -59.968 -26.203 21.233 1.00 31.30 87 ILE A N 1
ATOM 696 C CA . ILE A 1 87 ? -61.082 -25.241 20.941 1.00 31.30 87 ILE A CA 1
ATOM 697 C C . ILE A 1 87 ? -60.820 -23.704 20.858 1.00 31.30 87 ILE A C 1
ATOM 699 O O . ILE A 1 87 ? -60.685 -23.008 21.849 1.00 31.30 87 ILE A O 1
ATOM 703 N N . GLN A 1 88 ? -60.891 -23.233 19.595 1.00 32.09 88 GLN A N 1
ATOM 704 C CA . GLN A 1 88 ? -61.539 -22.046 18.977 1.00 32.09 88 GLN A CA 1
ATOM 705 C C . GLN A 1 88 ? -61.255 -20.570 19.362 1.00 32.09 88 GLN A C 1
ATOM 707 O O . GLN A 1 88 ? -61.550 -20.098 20.448 1.00 32.09 88 GLN A O 1
ATOM 712 N N . GLN A 1 89 ? -60.939 -19.844 18.275 1.00 32.03 89 GLN A N 1
ATOM 713 C CA . GLN A 1 89 ? -61.515 -18.577 17.779 1.00 32.03 89 GLN A CA 1
ATOM 714 C C . GLN A 1 89 ? -61.117 -17.209 18.378 1.00 32.03 89 GLN A C 1
ATOM 716 O O . GLN A 1 89 ? -61.519 -16.818 19.461 1.00 32.03 89 GLN A O 1
ATOM 721 N N . ALA A 1 90 ? -60.510 -16.438 17.464 1.00 29.31 90 ALA A N 1
ATOM 722 C CA . ALA A 1 90 ? -60.872 -15.084 17.028 1.00 29.31 90 ALA A CA 1
ATOM 723 C C . ALA A 1 90 ? -60.403 -13.830 17.805 1.00 29.31 90 ALA A C 1
ATOM 725 O O . ALA A 1 90 ? -60.706 -13.617 18.969 1.00 29.31 90 ALA A O 1
ATOM 726 N N . SER A 1 91 ? -59.859 -12.920 16.980 1.00 30.64 91 SER A N 1
ATOM 727 C CA . SER A 1 91 ? -60.006 -11.452 16.979 1.00 30.64 91 SER A CA 1
ATOM 728 C C . SER A 1 91 ? -59.002 -10.538 17.713 1.00 30.64 91 SER A C 1
ATOM 730 O O . SER A 1 91 ? -58.942 -10.489 18.931 1.00 30.64 91 SER A O 1
ATOM 732 N N . MET A 1 92 ? -58.355 -9.707 16.873 1.00 33.66 92 MET A N 1
ATOM 733 C CA . MET A 1 92 ? -57.981 -8.280 17.011 1.00 33.66 92 MET A CA 1
ATOM 734 C C . MET A 1 92 ? -56.942 -7.809 18.067 1.00 33.66 92 MET A C 1
ATOM 736 O O . MET A 1 92 ? -57.293 -7.691 19.229 1.00 33.66 92 MET A O 1
ATOM 740 N N . LEU A 1 93 ? -55.748 -7.397 17.556 1.00 45.47 93 LEU A N 1
ATOM 741 C CA . LEU A 1 93 ? -54.775 -6.308 17.933 1.00 45.47 93 LEU A CA 1
ATOM 742 C C . LEU A 1 93 ? -54.315 -6.176 19.422 1.00 45.47 93 LEU A C 1
ATOM 744 O O . LEU A 1 93 ? -55.171 -6.351 20.278 1.00 45.47 93 LEU A O 1
ATOM 748 N N . PRO A 1 94 ? -53.058 -5.775 19.821 1.00 44.53 94 PRO A N 1
ATOM 749 C CA . PRO A 1 94 ? -52.242 -4.643 19.310 1.00 44.53 94 PRO A CA 1
ATOM 750 C C . PRO A 1 94 ? -50.673 -4.817 19.504 1.00 44.53 94 PRO A C 1
ATOM 752 O O . PRO A 1 94 ? -50.192 -5.914 19.237 1.00 44.53 94 PRO A O 1
ATOM 755 N N . PRO A 1 95 ? -49.821 -3.795 19.821 1.00 45.22 95 PRO A N 1
ATOM 756 C CA . PRO A 1 95 ? -48.463 -3.640 19.267 1.00 45.22 95 PRO A CA 1
ATOM 757 C C . PRO A 1 95 ? -47.369 -4.547 19.883 1.00 45.22 95 PRO A C 1
ATOM 759 O O . PRO A 1 95 ? -47.385 -4.885 21.065 1.00 45.22 95 PRO A O 1
ATOM 762 N N . TYR A 1 96 ? -46.372 -4.897 19.064 1.00 38.09 96 TYR A N 1
ATOM 763 C CA . TYR A 1 96 ? -45.287 -5.833 19.378 1.00 38.09 96 TYR A CA 1
ATOM 764 C C . TYR A 1 96 ? -44.265 -5.294 20.393 1.00 38.09 96 TYR A C 1
ATOM 766 O O . TYR A 1 96 ? -43.618 -4.272 20.169 1.00 38.09 96 TYR A O 1
ATOM 774 N N . ASN A 1 97 ? -44.057 -6.065 21.462 1.00 42.34 97 ASN A N 1
ATOM 775 C CA . ASN A 1 97 ? -43.004 -5.892 22.459 1.00 42.34 97 ASN A CA 1
ATOM 776 C C . ASN A 1 97 ? -41.786 -6.755 22.054 1.00 42.34 97 ASN A C 1
ATOM 778 O O . ASN A 1 97 ? -41.908 -7.970 21.905 1.00 42.34 97 ASN A O 1
ATOM 782 N N . ARG A 1 98 ? -40.615 -6.142 21.828 1.00 47.25 98 ARG A N 1
ATOM 783 C CA . ARG A 1 98 ? -39.466 -6.734 21.096 1.00 47.25 98 ARG A CA 1
ATOM 784 C C . ARG A 1 98 ? -38.615 -7.759 21.874 1.00 47.25 98 ARG A C 1
ATOM 786 O O . ARG A 1 98 ? -37.596 -8.195 21.354 1.00 47.25 98 ARG A O 1
ATOM 793 N N . PHE A 1 99 ? -39.026 -8.150 23.083 1.00 52.34 99 PHE A N 1
ATOM 794 C CA . PHE A 1 99 ? -38.307 -9.112 23.939 1.00 52.34 99 PHE A CA 1
ATOM 795 C C . PHE A 1 99 ? -39.175 -10.273 24.448 1.00 52.34 99 PHE A C 1
ATOM 797 O O . PHE A 1 99 ? -38.762 -11.017 25.335 1.00 52.34 99 PHE A O 1
ATOM 804 N N . ALA A 1 100 ? -40.377 -10.463 23.898 1.00 48.19 100 ALA A N 1
ATOM 805 C CA . ALA A 1 100 ? -41.174 -11.638 24.226 1.00 48.19 100 ALA A CA 1
ATOM 806 C C . ALA A 1 100 ? -40.621 -12.866 23.482 1.00 48.19 100 ALA A C 1
ATOM 808 O O . ALA A 1 100 ? -40.521 -12.858 22.254 1.00 48.19 100 ALA A O 1
ATOM 809 N N . LEU A 1 101 ? -40.259 -13.912 24.232 1.00 62.59 101 LEU A N 1
ATOM 810 C CA . LEU A 1 101 ? -39.897 -15.223 23.687 1.00 62.59 101 LEU A CA 1
ATOM 811 C C . LEU A 1 101 ? -40.968 -15.680 22.677 1.00 62.59 101 LEU A C 1
ATOM 813 O O . LEU A 1 101 ? -42.160 -15.470 22.936 1.00 62.59 101 LEU A O 1
ATOM 817 N N . PRO A 1 102 ? -40.583 -16.297 21.538 1.00 70.06 102 PRO A N 1
ATOM 818 C CA . PRO A 1 102 ? -41.552 -16.842 20.598 1.00 70.06 102 PRO A CA 1
ATOM 819 C C . PRO A 1 102 ? -42.491 -17.775 21.355 1.00 70.06 102 PRO A C 1
ATOM 821 O O . PRO A 1 102 ? -42.049 -18.521 22.232 1.00 70.06 102 PRO A O 1
ATOM 824 N N . SER A 1 103 ? -43.789 -17.697 21.042 1.00 69.56 103 SER A N 1
ATOM 825 C CA . SER A 1 103 ? -44.816 -18.475 21.741 1.00 69.56 103 SER A CA 1
ATOM 826 C C . SER A 1 103 ? -44.354 -19.930 21.902 1.00 69.56 103 SER A C 1
ATOM 828 O O . SER A 1 103 ? -43.757 -20.454 20.953 1.00 69.56 103 SER A O 1
ATOM 830 N N . PRO A 1 104 ? -44.623 -20.595 23.041 1.00 78.38 104 PRO A N 1
ATOM 831 C CA . PRO A 1 104 ? -44.084 -21.922 23.337 1.00 78.38 104 PRO A CA 1
ATOM 832 C C . PRO A 1 104 ? -44.127 -22.930 22.168 1.00 78.38 104 PRO A C 1
ATOM 834 O O . PRO A 1 104 ? -43.132 -23.625 21.978 1.00 78.38 104 PRO A O 1
ATOM 837 N N . PRO A 1 105 ? -45.174 -22.985 21.314 1.00 79.44 105 PRO A N 1
ATOM 838 C CA . PRO A 1 105 ? -45.190 -23.878 20.151 1.00 79.44 105 PRO A CA 1
ATOM 839 C C . PRO A 1 105 ? -44.082 -23.589 19.126 1.00 79.44 105 PRO A C 1
ATOM 841 O O . PRO A 1 105 ? -43.434 -24.512 18.641 1.00 79.44 105 PRO A O 1
ATOM 844 N N . LEU A 1 106 ? -43.832 -22.310 18.826 1.00 74.50 106 LEU A N 1
ATOM 845 C CA . LEU A 1 106 ? -42.798 -21.880 17.880 1.00 74.50 106 LEU A CA 1
ATOM 846 C C . LEU A 1 106 ? -41.396 -22.086 18.446 1.00 74.50 106 LEU A C 1
ATOM 848 O O . LEU A 1 106 ? -40.501 -22.497 17.715 1.00 74.50 106 LEU A O 1
ATOM 852 N N . PHE A 1 107 ? -41.209 -21.854 19.748 1.00 83.69 107 PHE A N 1
ATOM 853 C CA . PHE A 1 107 ? -39.947 -22.171 20.412 1.00 83.69 107 PHE A CA 1
ATOM 854 C C . PHE A 1 107 ? -39.623 -23.665 20.293 1.00 83.69 107 PHE A C 1
ATOM 856 O O . PHE A 1 107 ? -38.522 -24.023 19.886 1.00 83.69 107 PHE A O 1
ATOM 863 N N . TRP A 1 108 ? -40.592 -24.542 20.572 1.00 83.75 108 TRP A N 1
ATOM 864 C CA . TRP A 1 108 ? -40.392 -25.986 20.454 1.00 83.75 108 TRP A CA 1
ATOM 865 C C . TRP A 1 108 ? -40.189 -26.445 19.009 1.00 83.75 108 TRP A C 1
ATOM 867 O O . TRP A 1 108 ? -39.394 -27.352 18.771 1.00 83.75 108 TRP A O 1
ATOM 877 N N . GLN A 1 109 ? -40.840 -25.809 18.035 1.00 85.75 109 GLN A N 1
ATOM 878 C CA . GLN A 1 109 ? -40.602 -26.088 16.619 1.00 85.75 109 GLN A CA 1
ATOM 879 C C . GLN A 1 109 ? -39.183 -25.686 16.190 1.00 85.75 109 GLN A C 1
ATOM 881 O O . GLN A 1 109 ? -38.492 -26.469 15.545 1.00 85.75 109 GLN A O 1
ATOM 886 N N . LEU A 1 110 ? -38.709 -24.508 16.603 1.00 83.00 110 LEU A N 1
ATOM 887 C CA . LEU A 1 110 ? -37.333 -24.074 16.346 1.00 83.00 110 LEU A CA 1
ATOM 888 C C . LEU A 1 110 ? -36.322 -24.973 17.061 1.00 83.00 110 LEU A C 1
ATOM 890 O O . LEU A 1 110 ? -35.312 -25.347 16.478 1.00 83.00 110 LEU A O 1
ATOM 894 N N . PHE A 1 111 ? -36.614 -25.381 18.295 1.00 84.12 111 PHE A N 1
ATOM 895 C CA . PHE A 1 111 ? -35.754 -26.270 19.068 1.00 84.12 111 PHE A CA 1
ATOM 896 C C . PHE A 1 111 ? -35.678 -27.681 18.469 1.00 84.12 111 PHE A C 1
ATOM 898 O O . PHE A 1 111 ? -34.602 -28.271 18.407 1.00 84.12 111 PHE A O 1
ATOM 905 N N . THR A 1 112 ? -36.801 -28.229 18.000 1.00 84.56 112 THR A N 1
ATOM 906 C CA . THR A 1 112 ? -36.830 -29.546 17.341 1.00 84.56 112 THR A CA 1
ATOM 907 C C . THR A 1 112 ? -36.162 -29.509 15.972 1.00 84.56 112 THR A C 1
ATOM 909 O O . THR A 1 112 ? -35.383 -30.414 15.691 1.00 84.56 112 THR A O 1
ATOM 912 N N . SER A 1 113 ? -36.370 -28.444 15.189 1.00 86.00 113 SER A N 1
ATOM 913 C CA . SER A 1 113 ? -35.653 -28.207 13.927 1.00 86.00 113 SER A CA 1
ATOM 914 C C . SER A 1 113 ? -34.144 -28.099 14.150 1.00 86.00 113 SER A C 1
ATOM 916 O O . SER A 1 113 ? -33.369 -28.770 13.476 1.00 86.00 113 SER A O 1
ATOM 918 N N . LEU A 1 114 ? -33.718 -27.324 15.153 1.00 88.06 114 LEU A N 1
ATOM 919 C CA . LEU A 1 114 ? -32.307 -27.189 15.508 1.00 88.06 114 LEU A CA 1
ATOM 920 C C . LEU A 1 114 ? -31.717 -28.533 15.945 1.00 88.06 114 LEU A C 1
ATOM 922 O O . LEU A 1 114 ? -30.598 -28.873 15.580 1.00 88.06 114 LEU A O 1
ATOM 926 N N . ARG A 1 115 ? -32.475 -29.331 16.701 1.00 87.19 115 ARG A N 1
ATOM 927 C CA . ARG A 1 115 ? -32.039 -30.663 17.126 1.00 87.19 115 ARG A CA 1
ATOM 928 C C . ARG A 1 115 ? -31.868 -31.616 15.941 1.00 87.19 115 ARG A C 1
ATOM 930 O O . ARG A 1 115 ? -30.891 -32.359 15.928 1.00 87.19 115 ARG A O 1
ATOM 937 N N . THR A 1 116 ? -32.776 -31.604 14.965 1.00 85.44 116 THR A N 1
ATOM 938 C CA . THR A 1 116 ? -32.619 -32.400 13.737 1.00 85.44 116 THR A CA 1
ATOM 939 C C . THR A 1 116 ? -31.445 -31.921 12.890 1.00 85.44 116 THR A C 1
ATOM 941 O O . THR A 1 116 ? -30.719 -32.757 12.360 1.00 85.44 116 THR A O 1
ATOM 944 N N . ASP A 1 117 ? -31.194 -30.611 12.831 1.00 85.31 117 ASP A N 1
ATOM 945 C CA . ASP A 1 117 ? -30.051 -30.054 12.098 1.00 85.31 117 ASP A CA 1
ATOM 946 C C . ASP A 1 117 ? -28.718 -30.441 12.753 1.00 85.31 117 ASP A C 1
ATOM 948 O O . ASP A 1 117 ? -27.780 -30.838 12.064 1.00 85.31 117 ASP A O 1
ATOM 952 N N . VAL A 1 118 ? -28.646 -30.412 14.088 1.00 88.12 118 VAL A N 1
ATOM 953 C CA . VAL A 1 118 ? -27.467 -30.864 14.846 1.00 88.12 118 VAL A CA 1
ATOM 954 C C . VAL A 1 118 ? -27.233 -32.368 14.664 1.00 88.12 118 VAL A C 1
ATOM 956 O O . VAL A 1 118 ? -26.105 -32.783 14.427 1.00 88.12 118 VAL A O 1
ATOM 959 N N . GLN A 1 119 ? -28.286 -33.190 14.676 1.00 84.56 119 GLN A N 1
ATOM 960 C CA . GLN A 1 119 ? -28.158 -34.627 14.392 1.00 84.56 119 GLN A CA 1
ATOM 961 C C . GLN A 1 119 ? -27.751 -34.909 12.934 1.00 84.56 119 GLN A C 1
ATOM 963 O O . GLN A 1 119 ? -27.020 -35.860 12.664 1.00 84.56 119 GLN A O 1
ATOM 968 N N . GLY A 1 120 ? -28.190 -34.077 11.986 1.00 87.38 120 GLY A N 1
ATOM 969 C CA . GLY A 1 120 ? -27.756 -34.148 10.591 1.00 87.38 120 GLY A CA 1
ATOM 970 C C . GLY A 1 120 ? -26.288 -33.752 10.397 1.00 87.38 120 GLY A C 1
ATOM 971 O O . GLY A 1 120 ? -25.618 -34.294 9.515 1.00 87.38 120 GLY A O 1
ATOM 972 N N . LEU A 1 121 ? -25.770 -32.841 11.229 1.00 83.88 121 LEU A N 1
ATOM 973 C CA . LEU A 1 121 ? -24.349 -32.494 11.250 1.00 83.88 121 LEU A CA 1
ATOM 974 C C . LEU A 1 121 ? -23.492 -33.672 11.711 1.00 83.88 121 LEU A C 1
ATOM 976 O O . LEU A 1 121 ? -22.512 -33.959 11.032 1.00 83.88 121 LEU A O 1
ATOM 980 N N . ASP A 1 122 ? -23.891 -34.404 12.754 1.00 84.19 122 ASP A N 1
ATOM 981 C CA . ASP A 1 122 ? -23.159 -35.600 13.206 1.00 84.19 122 ASP A CA 1
ATOM 982 C C . ASP A 1 122 ? -23.024 -36.648 12.086 1.00 84.19 122 ASP A C 1
ATOM 984 O O . ASP A 1 122 ? -21.939 -37.177 11.851 1.00 84.19 122 ASP A O 1
ATOM 988 N N . GLY A 1 123 ? -24.093 -36.896 11.318 1.00 87.81 123 GLY A N 1
ATOM 989 C CA . GLY A 1 123 ? -24.040 -37.818 10.175 1.00 87.81 123 GLY A CA 1
ATOM 990 C C . GLY A 1 123 ? -23.119 -37.341 9.043 1.00 87.81 123 GLY A C 1
ATOM 991 O O . GLY A 1 123 ? -22.425 -38.143 8.419 1.00 87.81 123 GLY A O 1
ATOM 992 N N . ARG A 1 124 ? -23.072 -36.029 8.789 1.00 87.50 124 ARG A N 1
ATOM 993 C CA . ARG A 1 124 ? -22.156 -35.434 7.802 1.00 87.50 124 ARG A CA 1
ATOM 994 C C . ARG A 1 124 ? -20.703 -35.446 8.269 1.00 87.50 124 ARG A C 1
ATOM 996 O O . ARG A 1 124 ? -19.820 -35.612 7.434 1.00 87.50 124 ARG A O 1
ATOM 1003 N N . VAL A 1 125 ? -20.463 -35.257 9.565 1.00 87.75 125 VAL A N 1
ATOM 1004 C CA . VAL A 1 125 ? -19.128 -35.335 10.172 1.00 87.75 125 VAL A CA 1
ATOM 1005 C C . VAL A 1 125 ? -18.608 -36.765 10.094 1.00 87.75 125 VAL A C 1
ATOM 1007 O O . VAL A 1 125 ? -17.516 -36.957 9.577 1.00 87.75 125 VAL A O 1
ATOM 1010 N N . ALA A 1 126 ? -19.421 -37.763 10.451 1.00 85.06 126 ALA A N 1
ATOM 1011 C CA . ALA A 1 126 ? -19.051 -39.172 10.302 1.00 85.06 126 ALA A CA 1
ATOM 1012 C C . ALA A 1 126 ? -18.731 -39.547 8.840 1.00 85.06 126 ALA A C 1
ATOM 1014 O O . ALA A 1 126 ? -17.778 -40.273 8.569 1.00 85.06 126 ALA A O 1
ATOM 1015 N N . GLY A 1 127 ? -19.490 -39.014 7.873 1.00 90.81 127 GLY A N 1
ATOM 1016 C CA . GLY A 1 127 ? -19.184 -39.189 6.450 1.00 90.81 127 GLY A CA 1
ATOM 1017 C C . GLY A 1 127 ? -17.862 -38.535 6.031 1.00 90.81 127 GLY A C 1
ATOM 1018 O O . GLY A 1 127 ? -17.112 -39.118 5.252 1.00 90.81 127 GLY A O 1
ATOM 1019 N N . LEU A 1 128 ? -17.556 -37.348 6.565 1.00 88.06 128 LEU A N 1
ATOM 1020 C CA . LEU A 1 128 ? -16.295 -36.654 6.307 1.00 88.06 128 LEU A CA 1
ATOM 1021 C C . LEU A 1 128 ? -15.106 -37.429 6.891 1.00 88.06 128 LEU A C 1
ATOM 1023 O O . LEU A 1 128 ? -14.106 -37.614 6.204 1.00 88.06 128 LEU A O 1
ATOM 1027 N N . GLU A 1 129 ? -15.232 -37.915 8.124 1.00 86.50 129 GLU A N 1
ATOM 1028 C CA . GLU A 1 129 ? -14.217 -38.739 8.787 1.00 86.50 129 GLU A CA 1
ATOM 1029 C C . GLU A 1 129 ? -13.901 -39.991 7.963 1.00 86.50 129 GLU A C 1
ATOM 1031 O O . GLU A 1 129 ? -12.734 -40.253 7.689 1.00 86.50 129 GLU A O 1
ATOM 1036 N N . GLN A 1 130 ? -14.926 -40.681 7.449 1.00 89.62 130 GLN A N 1
ATOM 1037 C CA . GLN A 1 130 ? -14.737 -41.827 6.558 1.00 89.62 130 GLN A CA 1
ATOM 1038 C C . GLN A 1 130 ? -13.968 -41.447 5.282 1.00 89.62 130 GLN A C 1
ATOM 1040 O O . GLN A 1 130 ? -13.029 -42.138 4.900 1.00 89.62 130 GLN A O 1
ATOM 1045 N N . THR A 1 131 ? -14.317 -40.327 4.638 1.00 89.31 131 THR A N 1
ATOM 1046 C CA . THR A 1 131 ? -13.610 -39.884 3.421 1.00 89.31 131 THR A CA 1
ATOM 1047 C C . THR A 1 131 ? -12.165 -39.457 3.674 1.00 89.31 131 THR A C 1
ATOM 1049 O O . THR A 1 131 ? -11.336 -39.573 2.774 1.00 89.31 131 THR A O 1
ATOM 1052 N N . VAL A 1 132 ? -11.855 -38.966 4.879 1.00 83.62 132 VAL A N 1
ATOM 1053 C CA . VAL A 1 132 ? -10.485 -38.630 5.286 1.00 83.62 132 VAL A CA 1
ATOM 1054 C C . VAL A 1 132 ? -9.682 -39.905 5.528 1.00 83.62 132 VAL A C 1
ATOM 1056 O O . VAL A 1 132 ? -8.571 -39.997 5.016 1.00 83.62 132 VAL A O 1
ATOM 1059 N N . SER A 1 133 ? -10.252 -40.905 6.207 1.00 87.62 133 SER A N 1
ATOM 1060 C CA . SER A 1 133 ? -9.606 -42.214 6.370 1.00 87.62 133 SER A CA 1
ATOM 1061 C C . SER A 1 133 ? -9.338 -42.899 5.025 1.00 87.62 133 SER A C 1
ATOM 1063 O O . SER A 1 133 ? -8.227 -43.361 4.788 1.00 87.62 133 SER A O 1
ATOM 1065 N N . ASP A 1 134 ? -10.293 -42.871 4.090 1.00 88.69 134 ASP A N 1
ATOM 1066 C CA . ASP A 1 134 ? -10.094 -43.425 2.741 1.00 88.69 134 ASP A CA 1
ATOM 1067 C C . ASP A 1 134 ? -8.997 -42.671 1.953 1.00 88.69 134 ASP A C 1
ATOM 1069 O O . ASP A 1 134 ? -8.349 -43.232 1.064 1.00 88.69 134 ASP A O 1
ATOM 1073 N N . LEU A 1 135 ? -8.803 -41.375 2.226 1.00 87.75 135 LEU A N 1
ATOM 1074 C CA . LEU A 1 135 ? -7.749 -40.571 1.605 1.00 87.75 135 LEU A CA 1
ATOM 1075 C C . LEU A 1 135 ? -6.378 -40.883 2.208 1.00 87.75 135 LEU A C 1
ATOM 1077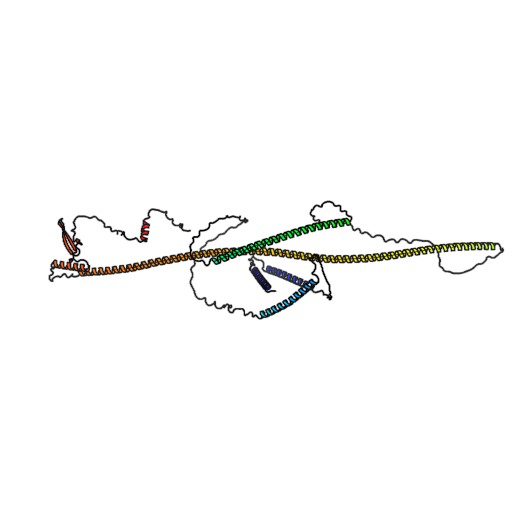 O O . LEU A 1 135 ? -5.408 -40.993 1.460 1.00 87.75 135 LEU A O 1
ATOM 1081 N N . GLU A 1 136 ? -6.309 -41.039 3.527 1.00 88.56 136 GLU A N 1
ATOM 1082 C CA . GLU A 1 136 ? -5.106 -41.436 4.260 1.00 88.56 136 GLU A CA 1
ATOM 1083 C C . GLU A 1 136 ? -4.593 -42.792 3.751 1.00 88.56 136 GLU A C 1
ATOM 1085 O O . GLU A 1 136 ? -3.454 -42.873 3.292 1.00 88.56 136 GLU A O 1
ATOM 1090 N N . ASP A 1 137 ? -5.475 -43.790 3.628 1.00 86.50 137 ASP A N 1
ATOM 1091 C CA . ASP A 1 137 ? -5.148 -45.106 3.058 1.00 86.50 137 ASP A CA 1
ATOM 1092 C C . ASP A 1 137 ? -4.599 -45.015 1.619 1.00 86.50 137 ASP A C 1
ATOM 1094 O O . ASP A 1 137 ? -3.721 -45.779 1.202 1.00 86.50 137 ASP A O 1
ATOM 1098 N N . ARG A 1 138 ? -5.103 -44.065 0.819 1.00 85.31 138 ARG A N 1
ATOM 1099 C CA . ARG A 1 138 ? -4.627 -43.847 -0.557 1.00 85.31 138 ARG A CA 1
ATOM 1100 C C . ARG A 1 138 ? -3.272 -43.158 -0.611 1.00 85.31 138 ARG A C 1
ATOM 1102 O O . ARG A 1 138 ? -2.506 -43.450 -1.528 1.00 85.31 138 ARG A O 1
ATOM 1109 N N . VAL A 1 139 ? -3.000 -42.239 0.310 1.00 81.56 139 VAL A N 1
ATOM 1110 C CA . VAL A 1 139 ? -1.719 -41.529 0.405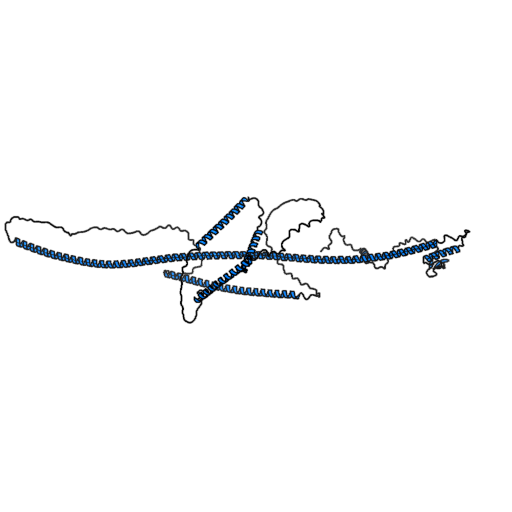 1.00 81.56 139 VAL A CA 1
ATOM 1111 C C . VAL A 1 139 ? -0.634 -42.467 0.926 1.00 81.56 139 VAL A C 1
ATOM 1113 O O . VAL A 1 139 ? 0.453 -42.492 0.355 1.00 81.56 139 VAL A O 1
ATOM 1116 N N . ASP A 1 140 ? -0.953 -43.318 1.898 1.00 79.88 140 ASP A N 1
ATOM 1117 C CA . ASP A 1 140 ? -0.037 -44.346 2.402 1.00 79.88 140 ASP A CA 1
ATOM 1118 C C . ASP A 1 140 ? 0.303 -45.402 1.336 1.00 79.88 140 ASP A C 1
ATOM 1120 O O . ASP A 1 140 ? 1.402 -45.960 1.318 1.00 79.88 140 ASP A O 1
ATOM 1124 N N . GLY A 1 141 ? -0.602 -45.632 0.379 1.00 78.12 141 GLY A N 1
ATOM 1125 C CA . GLY A 1 141 ? -0.351 -46.466 -0.799 1.00 78.12 141 GLY A CA 1
ATOM 1126 C C . GLY A 1 141 ? 0.512 -45.818 -1.895 1.00 78.12 141 GLY A C 1
ATOM 1127 O O . GLY A 1 141 ? 0.878 -46.502 -2.858 1.00 78.12 141 GLY A O 1
ATOM 1128 N N . MET A 1 142 ? 0.835 -44.520 -1.810 1.00 80.69 142 MET A N 1
ATOM 1129 C CA . MET A 1 142 ? 1.640 -43.822 -2.821 1.00 80.69 142 MET A CA 1
ATOM 1130 C C . MET A 1 142 ? 3.138 -43.902 -2.500 1.00 80.69 142 MET A C 1
ATOM 1132 O O . MET A 1 142 ? 3.677 -43.135 -1.710 1.00 80.69 142 MET A O 1
ATOM 1136 N N . ASP A 1 143 ? 3.832 -44.815 -3.183 1.00 66.44 143 ASP A N 1
ATOM 1137 C CA . ASP A 1 143 ? 5.284 -44.994 -3.083 1.00 66.44 143 ASP A CA 1
ATOM 1138 C C . ASP A 1 143 ? 6.049 -43.732 -3.546 1.00 66.44 143 ASP A C 1
ATOM 1140 O O . ASP A 1 143 ? 6.022 -43.343 -4.722 1.00 66.44 143 ASP A O 1
ATOM 1144 N N . ALA A 1 144 ? 6.741 -43.087 -2.601 1.00 58.34 144 ALA A N 1
ATOM 1145 C CA . ALA A 1 144 ? 7.437 -41.808 -2.769 1.00 58.34 144 ALA A CA 1
ATOM 1146 C C . ALA A 1 144 ? 8.576 -41.845 -3.810 1.00 58.34 144 ALA A C 1
ATOM 1148 O O . ALA A 1 144 ? 9.054 -40.800 -4.251 1.00 58.34 144 ALA A O 1
ATOM 1149 N N . LEU A 1 145 ? 8.999 -43.034 -4.247 1.00 54.38 145 LEU A N 1
ATOM 1150 C CA . LEU A 1 145 ? 10.093 -43.211 -5.205 1.00 54.38 145 LEU A CA 1
ATOM 1151 C C . LEU A 1 145 ? 9.669 -43.094 -6.677 1.00 54.38 145 LEU A C 1
ATOM 1153 O O . LEU A 1 145 ? 10.521 -43.136 -7.565 1.00 54.38 145 LEU A O 1
ATOM 1157 N N . ARG A 1 146 ? 8.374 -42.914 -6.969 1.00 56.84 146 ARG A N 1
ATOM 1158 C CA . ARG A 1 146 ? 7.869 -42.857 -8.354 1.00 56.84 146 ARG A CA 1
ATOM 1159 C C . ARG A 1 146 ? 7.859 -41.466 -8.994 1.00 56.84 146 ARG A C 1
ATOM 1161 O O . ARG A 1 146 ? 7.550 -41.363 -10.179 1.00 56.84 146 ARG A O 1
ATOM 1168 N N . PHE A 1 147 ? 8.190 -40.414 -8.242 1.00 57.31 147 PHE A N 1
ATOM 1169 C CA . PHE A 1 147 ? 8.113 -39.023 -8.711 1.00 57.31 147 PHE A CA 1
ATOM 1170 C C . PHE A 1 147 ? 9.452 -38.382 -9.081 1.00 57.31 147 PHE A C 1
ATOM 1172 O O . PHE A 1 147 ? 9.466 -37.218 -9.473 1.00 57.31 147 PHE A O 1
ATOM 1179 N N . THR A 1 148 ? 10.563 -39.118 -9.034 1.00 53.84 148 THR A N 1
ATOM 1180 C CA . THR A 1 148 ? 11.846 -38.629 -9.555 1.00 53.84 148 THR A CA 1
ATOM 1181 C C . THR A 1 148 ? 11.967 -39.008 -11.036 1.00 53.84 148 THR A C 1
ATOM 1183 O O . THR A 1 148 ? 12.105 -40.194 -11.346 1.00 53.84 148 THR A O 1
ATOM 1186 N N . PRO A 1 149 ? 11.927 -38.052 -11.985 1.00 54.41 149 PRO A N 1
ATOM 1187 C CA . PRO A 1 149 ? 12.208 -38.347 -13.385 1.00 54.41 149 PRO A CA 1
ATOM 1188 C C . PRO A 1 149 ? 13.647 -38.856 -13.503 1.00 54.41 149 PRO A C 1
ATOM 1190 O O . PRO A 1 149 ? 14.574 -38.230 -12.984 1.00 54.41 149 PRO A O 1
ATOM 1193 N N . SER A 1 150 ? 13.862 -39.967 -14.211 1.00 54.41 150 SER A N 1
ATOM 1194 C CA . SER A 1 150 ? 15.181 -40.607 -14.363 1.00 54.41 150 SER A CA 1
ATOM 1195 C C . SER A 1 150 ? 16.246 -39.734 -15.056 1.00 54.41 150 SER A C 1
ATOM 1197 O O . SER A 1 150 ? 17.385 -40.163 -15.200 1.00 54.41 150 SER A O 1
ATOM 1199 N N . SER A 1 151 ? 15.905 -38.514 -15.481 1.00 48.38 151 SER A N 1
ATOM 1200 C CA . SER A 1 151 ? 16.791 -37.562 -16.157 1.00 48.38 151 SER A CA 1
ATOM 1201 C C . SER A 1 151 ? 17.473 -36.545 -15.232 1.00 48.38 151 SER A C 1
ATOM 1203 O O . SER A 1 151 ? 18.247 -35.729 -15.721 1.00 48.38 151 SER A O 1
ATOM 1205 N N . SER A 1 152 ? 17.206 -36.553 -13.920 1.00 49.44 152 SER A N 1
ATOM 1206 C CA . SER A 1 152 ? 17.775 -35.574 -12.969 1.00 49.44 152 SER A CA 1
ATOM 1207 C C . SER A 1 152 ? 18.900 -36.125 -12.086 1.00 49.44 152 SER A C 1
ATOM 1209 O O . SER A 1 152 ? 19.172 -35.580 -11.018 1.00 49.44 152 SER A O 1
ATOM 1211 N N . VAL A 1 153 ? 19.597 -37.173 -12.535 1.00 50.00 153 VAL A N 1
ATOM 1212 C CA . VAL A 1 153 ? 20.877 -37.573 -11.938 1.00 50.00 153 VAL A CA 1
ATOM 1213 C C . VAL A 1 153 ? 21.987 -36.838 -12.687 1.00 50.00 153 VAL A C 1
ATOM 1215 O O . VAL A 1 153 ? 22.354 -37.208 -13.799 1.00 50.00 153 VAL A O 1
ATOM 1218 N N . ALA A 1 154 ? 22.482 -35.751 -12.095 1.00 46.78 154 ALA A N 1
ATOM 1219 C CA . ALA A 1 154 ? 23.669 -35.057 -12.573 1.00 46.78 154 ALA A CA 1
ATOM 1220 C C . ALA A 1 154 ? 24.868 -36.019 -12.520 1.00 46.78 154 ALA A C 1
ATOM 1222 O O . ALA A 1 154 ? 25.330 -36.398 -11.444 1.00 46.78 154 ALA A O 1
ATOM 1223 N N . SER A 1 155 ? 25.329 -36.440 -13.697 1.00 40.06 155 SER A N 1
ATOM 1224 C CA . SER A 1 155 ? 26.573 -37.182 -13.890 1.00 40.06 155 SER A CA 1
ATOM 1225 C C . SER A 1 155 ? 27.751 -36.284 -13.508 1.00 40.06 155 SER A C 1
ATOM 1227 O O . SER A 1 155 ? 28.009 -35.279 -14.169 1.00 40.06 155 SER A O 1
ATOM 1229 N N . TYR A 1 156 ? 28.448 -36.627 -12.425 1.00 49.75 156 TYR A N 1
ATOM 1230 C CA . TYR A 1 156 ? 29.631 -35.912 -11.935 1.00 49.75 156 TYR A CA 1
ATOM 1231 C C . TYR A 1 156 ? 30.957 -36.423 -12.538 1.00 49.75 156 TYR A C 1
ATOM 1233 O O . TYR A 1 156 ? 32.014 -36.044 -12.046 1.00 49.75 156 TYR A O 1
ATOM 1241 N N . ASP A 1 157 ? 30.937 -37.224 -13.613 1.00 47.47 157 ASP A N 1
ATOM 1242 C CA . ASP A 1 157 ? 32.142 -37.929 -14.101 1.00 47.47 157 ASP A CA 1
ATOM 1243 C C . ASP A 1 157 ? 32.705 -37.483 -15.468 1.00 47.47 157 ASP A C 1
ATOM 1245 O O . ASP A 1 157 ? 33.675 -38.066 -15.946 1.00 47.47 157 ASP A O 1
ATOM 1249 N N . GLU A 1 158 ? 32.199 -36.414 -16.098 1.00 46.19 158 GLU A N 1
ATOM 1250 C CA . GLU A 1 158 ? 32.631 -36.032 -17.464 1.00 46.19 158 GLU A CA 1
ATOM 1251 C C . GLU A 1 158 ? 33.297 -34.645 -17.584 1.00 46.19 158 GLU A C 1
ATOM 1253 O O . GLU A 1 158 ? 33.401 -34.081 -18.669 1.00 46.19 158 GLU A O 1
ATOM 1258 N N . ALA A 1 159 ? 33.799 -34.084 -16.477 1.00 43.12 159 ALA A N 1
ATOM 1259 C CA . ALA A 1 159 ? 34.485 -32.780 -16.466 1.00 43.12 159 ALA A CA 1
ATOM 1260 C C . ALA A 1 159 ? 36.009 -32.855 -16.218 1.00 43.12 159 ALA A C 1
ATOM 1262 O O . ALA A 1 159 ? 36.653 -31.824 -16.037 1.00 43.12 159 ALA A O 1
ATOM 1263 N N . ALA A 1 160 ? 36.610 -34.053 -16.228 1.00 46.59 160 ALA A N 1
ATOM 1264 C CA . ALA A 1 160 ? 38.032 -34.251 -15.914 1.00 46.59 160 ALA A CA 1
ATOM 1265 C C . ALA A 1 160 ? 38.944 -34.589 -17.118 1.00 46.59 160 ALA A C 1
ATOM 1267 O O . ALA A 1 160 ? 40.117 -34.883 -16.906 1.00 46.59 160 ALA A O 1
ATOM 1268 N N . GLN A 1 161 ? 38.466 -34.550 -18.372 1.00 45.03 161 GLN A N 1
ATOM 1269 C CA . GLN A 1 161 ? 39.264 -35.012 -19.532 1.00 45.03 161 GLN A CA 1
ATOM 1270 C C . GLN A 1 161 ? 39.524 -33.997 -20.662 1.00 45.03 161 GLN A C 1
ATOM 1272 O O . GLN A 1 161 ? 40.128 -34.368 -21.663 1.00 45.03 161 GLN A O 1
ATOM 1277 N N . LEU A 1 162 ? 39.181 -32.712 -20.523 1.00 45.06 162 LEU A N 1
ATOM 1278 C CA . LEU A 1 162 ? 39.430 -31.716 -21.586 1.00 45.06 162 LEU A CA 1
ATOM 1279 C C . LEU A 1 162 ? 40.186 -30.470 -21.105 1.00 45.06 162 LEU A C 1
ATOM 1281 O O . LEU A 1 162 ? 39.817 -29.338 -21.402 1.00 45.06 162 LEU A O 1
ATOM 1285 N N . ALA A 1 163 ? 41.293 -30.686 -20.393 1.00 39.41 163 ALA A N 1
ATOM 1286 C CA . ALA A 1 163 ? 42.282 -29.650 -20.101 1.00 39.41 163 ALA A CA 1
ATOM 1287 C C . ALA A 1 163 ? 43.677 -30.096 -20.565 1.00 39.41 163 ALA A C 1
ATOM 1289 O O . ALA A 1 163 ? 44.569 -30.341 -19.760 1.00 39.41 163 ALA A O 1
ATOM 1290 N N . PHE A 1 164 ? 43.871 -30.216 -21.879 1.00 44.47 164 PHE A N 1
ATOM 1291 C CA . PHE A 1 164 ? 45.205 -30.238 -22.473 1.00 44.47 164 PHE A CA 1
ATOM 1292 C C . PHE A 1 164 ? 45.184 -29.497 -23.812 1.00 44.47 164 PHE A C 1
ATOM 1294 O O . PHE A 1 164 ? 44.378 -29.792 -24.687 1.00 44.47 164 PHE A O 1
ATOM 1301 N N . THR A 1 165 ? 46.132 -28.569 -23.955 1.00 40.84 165 THR A N 1
ATOM 1302 C CA . THR A 1 165 ? 46.487 -27.796 -25.158 1.00 40.84 165 THR A CA 1
ATOM 1303 C C . THR A 1 165 ? 45.580 -26.605 -25.505 1.00 40.84 165 THR A C 1
ATOM 1305 O O . THR A 1 165 ? 44.562 -26.739 -26.161 1.00 40.84 165 THR A O 1
ATOM 1308 N N . HIS A 1 166 ? 45.989 -25.396 -25.108 1.00 41.34 166 HIS A N 1
ATOM 1309 C CA . HIS A 1 166 ? 46.405 -24.372 -26.074 1.00 41.34 166 HIS A CA 1
ATOM 1310 C C . HIS A 1 166 ? 47.131 -23.214 -25.370 1.00 41.34 166 HIS A C 1
ATOM 1312 O O . HIS A 1 166 ? 46.672 -22.642 -24.388 1.00 41.34 166 HIS A O 1
ATOM 1318 N N . SER A 1 167 ? 48.327 -22.954 -25.888 1.00 36.16 167 SER A N 1
ATOM 1319 C CA . SER A 1 167 ? 49.339 -21.987 -25.467 1.00 36.16 167 SER A CA 1
ATOM 1320 C C . SER A 1 167 ? 49.199 -20.670 -26.246 1.00 36.16 167 SER A C 1
ATOM 1322 O O . SER A 1 167 ? 48.649 -20.698 -27.347 1.00 36.16 167 SER A O 1
ATOM 1324 N N . MET A 1 168 ? 49.845 -19.608 -25.727 1.00 38.78 168 MET A N 1
ATOM 1325 C CA . MET A 1 168 ? 50.285 -18.327 -26.350 1.00 38.78 168 MET A CA 1
ATOM 1326 C C . MET A 1 168 ? 49.596 -17.047 -25.802 1.00 38.78 168 MET A C 1
ATOM 1328 O O . MET A 1 168 ? 48.477 -17.125 -25.310 1.00 38.78 168 MET A O 1
ATOM 1332 N N . PRO A 1 169 ? 50.227 -15.851 -25.893 1.00 47.91 169 PRO A N 1
ATOM 1333 C CA . PRO A 1 169 ? 51.397 -15.431 -25.109 1.00 47.91 169 PRO A CA 1
ATOM 1334 C C . PRO A 1 169 ? 51.219 -14.030 -24.458 1.00 47.91 169 PRO A C 1
ATOM 1336 O O . PRO A 1 169 ? 50.279 -13.292 -24.739 1.00 47.91 169 PRO A O 1
ATOM 1339 N N . ALA A 1 170 ? 52.157 -13.661 -23.582 1.00 42.03 170 ALA A N 1
ATOM 1340 C CA . ALA A 1 170 ? 52.205 -12.398 -22.834 1.00 42.03 170 ALA A CA 1
ATOM 1341 C C . ALA A 1 170 ? 52.604 -11.158 -23.671 1.00 42.03 170 ALA A C 1
ATOM 1343 O O . ALA A 1 170 ? 53.335 -11.294 -24.655 1.00 42.03 170 ALA A O 1
ATOM 1344 N N . PRO A 1 171 ? 52.262 -9.942 -23.198 1.00 47.69 171 PRO A N 1
ATOM 1345 C CA . PRO A 1 171 ? 53.065 -8.741 -23.432 1.00 47.69 171 PRO A CA 1
ATOM 1346 C C . PRO A 1 171 ? 53.474 -8.022 -22.118 1.00 47.69 171 PRO A C 1
ATOM 1348 O O . PRO A 1 171 ? 53.004 -8.386 -21.040 1.00 47.69 171 PRO A O 1
ATOM 1351 N N . PRO A 1 172 ? 54.420 -7.062 -22.185 1.00 52.44 172 PRO A N 1
ATOM 1352 C CA . PRO A 1 172 ? 55.448 -6.899 -21.161 1.00 52.44 172 PRO A CA 1
ATOM 1353 C C . PRO A 1 172 ? 55.197 -5.786 -20.136 1.00 52.44 172 PRO A C 1
ATOM 1355 O O . PRO A 1 172 ? 54.417 -4.859 -20.336 1.00 52.44 172 PRO A O 1
ATOM 1358 N N . LEU A 1 173 ? 55.963 -5.912 -19.052 1.00 47.62 173 LEU A N 1
ATOM 1359 C CA . LEU A 1 173 ? 56.227 -4.947 -17.989 1.00 47.62 173 LEU A CA 1
ATOM 1360 C C . LEU A 1 173 ? 56.810 -3.626 -18.515 1.00 47.62 173 LEU A C 1
ATOM 1362 O O . LEU A 1 173 ? 57.746 -3.642 -19.314 1.00 47.62 173 LEU A O 1
ATOM 1366 N N . THR A 1 174 ? 56.367 -2.513 -17.929 1.00 41.22 174 THR A N 1
ATOM 1367 C CA . THR A 1 174 ? 57.214 -1.332 -17.722 1.00 41.22 174 THR A CA 1
ATOM 1368 C C . THR A 1 174 ? 57.019 -0.769 -16.322 1.00 41.22 174 THR A C 1
ATOM 1370 O O . THR A 1 174 ? 55.919 -0.774 -15.771 1.00 41.22 174 THR A O 1
ATOM 1373 N N . ASP A 1 175 ? 58.157 -0.331 -15.807 1.00 33.25 175 ASP A N 1
ATOM 1374 C CA . ASP A 1 175 ? 58.539 0.005 -14.446 1.00 33.25 175 ASP A CA 1
ATOM 1375 C C . ASP A 1 175 ? 58.143 1.429 -14.016 1.00 33.25 175 ASP A C 1
ATOM 1377 O O . ASP A 1 175 ? 57.974 2.308 -14.858 1.00 33.25 175 ASP A O 1
ATOM 1381 N N . GLU A 1 176 ? 58.081 1.599 -12.690 1.00 36.06 176 GLU A N 1
ATOM 1382 C CA . GLU A 1 176 ? 58.429 2.772 -11.863 1.00 36.06 176 GLU A CA 1
ATOM 1383 C C . GLU A 1 176 ? 57.986 4.199 -12.268 1.00 36.06 176 GLU A C 1
ATOM 1385 O O . GLU A 1 176 ? 58.307 4.715 -13.335 1.00 36.06 176 GLU A O 1
ATOM 1390 N N . THR A 1 177 ? 57.413 4.955 -11.315 1.00 33.31 177 THR A N 1
ATOM 1391 C CA . THR A 1 177 ? 58.158 5.974 -10.521 1.00 33.31 177 THR A CA 1
ATOM 1392 C C . THR A 1 177 ? 57.201 6.836 -9.661 1.00 33.31 177 THR A C 1
ATOM 1394 O O . THR A 1 177 ? 56.334 7.535 -10.177 1.00 33.31 177 THR A O 1
ATOM 1397 N N . TYR A 1 178 ? 57.402 6.781 -8.337 1.00 36.66 178 TYR A N 1
ATOM 1398 C CA . TYR A 1 178 ? 57.185 7.787 -7.272 1.00 36.66 178 TYR A CA 1
ATOM 1399 C C . TYR A 1 178 ? 56.380 9.087 -7.539 1.00 36.66 178 TYR A C 1
ATOM 1401 O O . TYR A 1 178 ? 56.798 9.910 -8.350 1.00 36.66 178 TYR A O 1
ATOM 1409 N N . ARG A 1 179 ? 55.429 9.420 -6.635 1.00 31.80 179 ARG A N 1
ATOM 1410 C CA . ARG A 1 179 ? 55.621 10.526 -5.657 1.00 31.80 179 ARG A CA 1
ATOM 1411 C C . ARG A 1 179 ? 54.561 10.635 -4.540 1.00 31.80 179 ARG A C 1
ATOM 1413 O O . ARG A 1 179 ? 53.361 10.664 -4.775 1.00 31.80 179 ARG A O 1
ATOM 1420 N N . GLU A 1 180 ? 55.124 10.739 -3.341 1.00 31.23 180 GLU A N 1
ATOM 1421 C CA . GLU A 1 180 ? 54.691 11.190 -2.010 1.00 31.23 180 GLU A CA 1
ATOM 1422 C C . GLU A 1 180 ? 53.431 12.068 -1.838 1.00 31.23 180 GLU A C 1
ATOM 1424 O O . GLU A 1 180 ? 53.192 13.038 -2.555 1.00 31.23 180 GLU A O 1
ATOM 1429 N N . ALA A 1 181 ? 52.714 11.769 -0.746 1.00 35.31 181 ALA A N 1
ATOM 1430 C CA . ALA A 1 181 ? 51.800 12.655 -0.015 1.00 35.31 181 ALA A CA 1
ATOM 1431 C C . ALA A 1 181 ? 52.568 13.798 0.706 1.00 35.31 181 ALA A C 1
ATOM 1433 O O . ALA A 1 181 ? 53.794 13.728 0.808 1.00 35.31 181 ALA A O 1
ATOM 1434 N N . PRO A 1 182 ? 51.892 14.823 1.277 1.00 49.50 182 PRO A N 1
ATOM 1435 C CA . PRO A 1 182 ? 51.401 14.644 2.651 1.00 49.50 182 PRO A CA 1
ATOM 1436 C C . PRO A 1 182 ? 50.086 15.374 3.018 1.00 49.50 182 PRO A C 1
ATOM 1438 O O . PRO A 1 182 ? 49.744 16.432 2.501 1.00 49.50 182 PRO A O 1
ATOM 1441 N N . SER A 1 183 ? 49.386 14.754 3.971 1.00 37.34 183 SER A N 1
ATOM 1442 C CA . SER A 1 183 ? 48.714 15.290 5.169 1.00 37.34 183 SER A CA 1
ATOM 1443 C C . SER A 1 183 ? 48.333 16.782 5.245 1.00 37.34 183 SER A C 1
ATOM 1445 O O . SER A 1 183 ? 49.204 17.645 5.188 1.00 37.34 183 SER A O 1
ATOM 1447 N N . ASN A 1 184 ? 47.091 17.077 5.665 1.00 32.66 184 ASN A N 1
ATOM 1448 C CA . ASN A 1 184 ? 46.733 17.433 7.060 1.00 32.66 184 ASN A CA 1
ATOM 1449 C C . ASN A 1 184 ? 45.450 18.314 7.149 1.00 32.66 184 ASN A C 1
ATOM 1451 O O . ASN A 1 184 ? 45.146 19.076 6.238 1.00 32.66 184 ASN A O 1
ATOM 1455 N N . VAL A 1 185 ? 44.799 18.272 8.323 1.00 32.97 185 VAL A N 1
ATOM 1456 C CA . VAL A 1 185 ? 43.854 19.257 8.914 1.00 32.97 185 VAL A CA 1
ATOM 1457 C C . VAL A 1 185 ? 42.334 19.086 8.666 1.00 32.97 185 VAL A C 1
ATOM 1459 O O . VAL A 1 185 ? 41.751 19.555 7.696 1.00 32.97 185 VAL A O 1
ATOM 1462 N N . GLN A 1 186 ? 41.678 18.491 9.669 1.00 35.97 186 GLN A N 1
ATOM 1463 C CA . GLN A 1 186 ? 40.335 18.829 10.199 1.00 35.97 186 GLN A CA 1
ATOM 1464 C C . GLN A 1 186 ? 40.491 20.034 11.189 1.00 35.97 186 GLN A C 1
ATOM 1466 O O . GLN A 1 186 ? 41.641 20.227 11.594 1.00 35.97 186 GLN A O 1
ATOM 1471 N N . PRO A 1 187 ? 39.465 20.769 11.724 1.00 52.19 187 PRO A N 1
ATOM 1472 C CA . PRO A 1 187 ? 38.045 20.389 11.863 1.00 52.19 187 PRO A CA 1
ATOM 1473 C C . PRO A 1 187 ? 36.958 21.527 11.888 1.00 52.19 187 PRO A C 1
ATOM 1475 O O . PRO A 1 187 ? 37.244 22.716 11.888 1.00 52.19 187 PRO A O 1
ATOM 1478 N N . GLN A 1 188 ? 35.698 21.084 12.052 1.00 32.88 188 GLN A N 1
ATOM 1479 C CA . GLN A 1 188 ? 34.519 21.717 12.700 1.00 32.8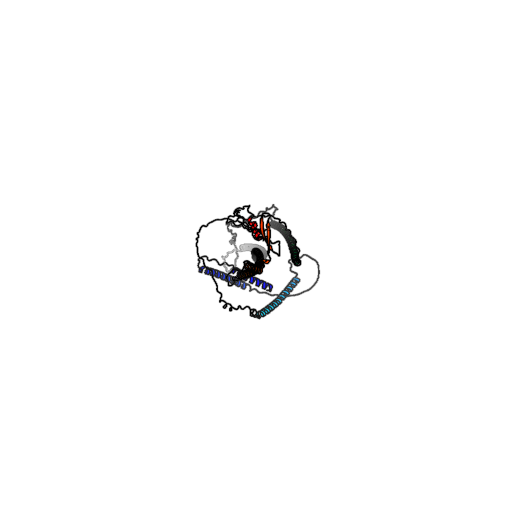8 188 GLN A CA 1
ATOM 1480 C C . GLN A 1 188 ? 33.527 22.646 11.950 1.00 32.88 188 GLN A C 1
ATOM 1482 O O . GLN A 1 188 ? 33.884 23.658 11.364 1.00 32.88 188 GLN A O 1
ATOM 1487 N N . HIS A 1 189 ? 32.244 22.315 12.194 1.00 31.50 189 HIS A N 1
ATOM 1488 C CA . HIS A 1 189 ? 31.123 23.149 12.687 1.00 31.50 189 HIS A CA 1
ATOM 1489 C C . HIS A 1 189 ? 29.839 23.294 11.830 1.00 31.50 189 HIS A C 1
ATOM 1491 O O . HIS A 1 189 ? 29.831 23.887 10.762 1.00 31.50 189 HIS A O 1
ATOM 1497 N N . LEU A 1 190 ? 28.752 22.760 12.420 1.00 37.34 190 LEU A N 1
ATOM 1498 C CA . LEU A 1 190 ? 27.342 23.201 12.498 1.00 37.34 190 LEU A CA 1
ATOM 1499 C C . LEU A 1 190 ? 26.681 23.972 11.330 1.00 37.34 190 LEU A C 1
ATOM 1501 O O . LEU A 1 190 ? 27.069 25.091 11.016 1.00 37.34 190 LEU A O 1
ATOM 1505 N N . GLY A 1 191 ? 25.516 23.479 10.881 1.00 30.67 191 GLY A N 1
ATOM 1506 C CA . GLY A 1 191 ? 24.510 24.309 10.199 1.00 30.67 191 GLY A CA 1
ATOM 1507 C C . GLY A 1 191 ? 23.347 23.546 9.547 1.00 30.67 191 GLY A C 1
ATOM 1508 O O . GLY A 1 191 ? 23.474 23.056 8.436 1.00 30.67 191 GLY A O 1
ATOM 1509 N N . THR A 1 192 ? 22.231 23.465 10.271 1.00 35.09 192 THR A N 1
ATOM 1510 C CA . THR A 1 192 ? 20.802 23.404 9.876 1.00 35.09 192 THR A CA 1
ATOM 1511 C C . THR A 1 192 ? 20.433 23.340 8.373 1.00 35.09 192 THR A C 1
ATOM 1513 O O . THR A 1 192 ? 20.844 24.222 7.621 1.00 35.09 192 THR A O 1
ATOM 1516 N N . PRO A 1 193 ? 19.531 22.437 7.923 1.00 41.84 193 PRO A N 1
ATOM 1517 C CA . PRO A 1 193 ? 18.931 22.550 6.595 1.00 41.84 193 PRO A CA 1
ATOM 1518 C C . PRO A 1 193 ? 17.688 23.458 6.618 1.00 41.84 193 PRO A C 1
ATOM 1520 O O . PRO A 1 193 ? 16.729 23.217 7.352 1.00 41.84 193 PRO A O 1
ATOM 1523 N N . ALA A 1 194 ? 17.711 24.500 5.785 1.00 35.06 194 ALA A N 1
ATOM 1524 C CA . ALA A 1 194 ? 16.550 25.311 5.433 1.00 35.06 194 ALA A CA 1
ATOM 1525 C C . ALA A 1 194 ? 15.765 24.667 4.272 1.00 35.06 194 ALA A C 1
ATOM 1527 O O . ALA A 1 194 ? 16.337 24.044 3.378 1.00 35.06 194 ALA A O 1
ATOM 1528 N N . LEU A 1 195 ? 14.444 24.835 4.321 1.00 47.53 195 LEU A N 1
ATOM 1529 C CA . LEU A 1 195 ? 13.429 24.393 3.357 1.00 47.53 195 LEU A CA 1
ATOM 1530 C C . LEU A 1 195 ? 13.724 24.849 1.912 1.00 47.53 195 LEU A C 1
ATOM 1532 O O . LEU A 1 195 ? 14.156 25.989 1.730 1.00 47.53 195 LEU A O 1
ATOM 1536 N N . PRO A 1 196 ? 13.379 24.068 0.868 1.00 42.50 196 PRO A N 1
ATOM 1537 C CA . PRO A 1 196 ? 13.304 24.602 -0.481 1.00 42.50 196 PRO A CA 1
ATOM 1538 C C . PRO A 1 196 ? 11.925 25.211 -0.756 1.00 42.50 196 PRO A C 1
ATOM 1540 O O . PRO A 1 196 ? 10.875 24.594 -0.563 1.00 42.50 196 PRO A O 1
ATOM 1543 N N . ALA A 1 197 ? 11.980 26.454 -1.223 1.00 32.34 197 ALA A N 1
ATOM 1544 C CA . ALA A 1 197 ? 10.874 27.249 -1.712 1.00 32.34 197 ALA A CA 1
ATOM 1545 C C . ALA A 1 197 ? 10.268 26.676 -3.003 1.00 32.34 197 ALA A C 1
ATOM 1547 O O . ALA A 1 197 ? 10.955 26.171 -3.891 1.00 32.34 197 ALA A O 1
ATOM 1548 N N . VAL A 1 198 ? 8.951 26.830 -3.082 1.00 40.53 198 VAL A N 1
ATOM 1549 C CA . VAL A 1 198 ? 8.088 26.588 -4.235 1.00 40.53 198 VAL A CA 1
ATOM 1550 C C . VAL A 1 198 ? 8.472 27.540 -5.371 1.00 40.53 198 VAL A C 1
ATOM 1552 O O . VAL A 1 198 ? 8.347 28.753 -5.219 1.00 40.53 198 VAL A O 1
ATOM 1555 N N . TYR A 1 199 ? 8.875 27.001 -6.523 1.00 32.62 199 TYR A N 1
ATOM 1556 C CA . TYR A 1 199 ? 8.888 27.741 -7.785 1.00 32.62 199 TYR A CA 1
ATOM 1557 C C . TYR A 1 199 ? 7.750 27.247 -8.679 1.00 32.62 199 TYR A C 1
ATOM 1559 O O . TYR A 1 199 ? 7.769 26.130 -9.193 1.00 32.62 199 TYR A O 1
ATOM 1567 N N . TYR A 1 200 ? 6.759 28.121 -8.857 1.00 41.53 200 TYR A N 1
ATOM 1568 C CA . TYR A 1 200 ? 5.846 28.120 -9.996 1.00 41.53 200 TYR A CA 1
ATOM 1569 C C . TYR A 1 200 ? 6.664 28.235 -11.288 1.00 41.53 200 TYR A C 1
ATOM 1571 O O . TYR A 1 200 ? 7.497 29.133 -11.408 1.00 41.53 200 TYR A O 1
ATOM 1579 N N . THR A 1 201 ? 6.392 27.382 -12.275 1.00 34.72 201 THR A N 1
ATOM 1580 C CA . THR A 1 201 ? 6.759 27.668 -13.666 1.00 34.72 201 THR A CA 1
ATOM 1581 C C . THR A 1 201 ? 5.526 27.559 -14.544 1.00 34.72 201 THR A C 1
ATOM 1583 O O . THR A 1 201 ? 4.777 26.586 -14.502 1.00 34.72 201 THR A O 1
ATOM 1586 N N . SER A 1 202 ? 5.309 28.657 -15.260 1.00 35.62 202 SER A N 1
ATOM 1587 C CA . SER A 1 202 ? 4.185 28.942 -16.126 1.00 35.62 202 SER A CA 1
ATOM 1588 C C . SER A 1 202 ? 4.129 28.042 -17.351 1.00 35.62 202 SER A C 1
ATOM 1590 O O . SER A 1 202 ? 5.143 27.625 -17.910 1.00 35.62 202 SER A O 1
ATOM 1592 N N . GLU A 1 203 ? 2.890 27.862 -17.791 1.00 39.38 203 GLU A N 1
ATOM 1593 C CA . GLU A 1 203 ? 2.455 27.399 -19.098 1.00 39.38 203 GLU A CA 1
ATOM 1594 C C . GLU A 1 203 ? 3.303 27.983 -20.238 1.00 39.38 203 GLU A C 1
ATOM 1596 O O . GLU A 1 203 ? 3.462 29.200 -20.371 1.00 39.38 203 GLU A O 1
ATOM 1601 N N . ARG A 1 204 ? 3.816 27.103 -21.104 1.00 34.81 204 ARG A N 1
ATOM 1602 C CA . ARG A 1 204 ? 4.347 27.481 -22.414 1.00 34.81 204 ARG A CA 1
ATOM 1603 C C . ARG A 1 204 ? 3.677 26.635 -23.485 1.00 34.81 204 ARG A C 1
ATOM 1605 O O . ARG A 1 204 ? 4.027 25.482 -23.712 1.00 34.81 204 ARG A O 1
ATOM 1612 N N . THR A 1 205 ? 2.698 27.254 -24.127 1.00 44.12 205 THR A N 1
ATOM 1613 C CA . THR A 1 205 ? 1.989 26.800 -25.320 1.00 44.12 205 THR A CA 1
ATOM 1614 C C . THR A 1 205 ? 2.980 26.621 -26.473 1.00 44.12 205 THR A C 1
AT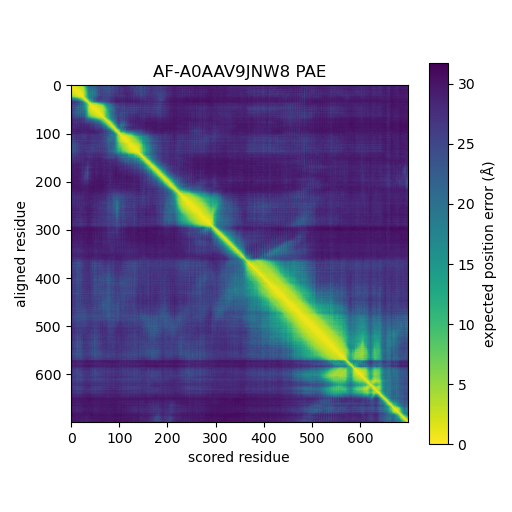OM 1616 O O . THR A 1 205 ? 3.658 27.571 -26.866 1.00 44.12 205 THR A O 1
ATOM 1619 N N . VAL A 1 206 ? 3.073 25.405 -27.013 1.00 41.62 206 VAL A N 1
ATOM 1620 C CA . VAL A 1 206 ? 3.838 25.078 -28.227 1.00 41.62 206 VAL A CA 1
ATOM 1621 C C . VAL A 1 206 ? 2.835 24.804 -29.358 1.00 41.62 206 VAL A C 1
ATOM 1623 O O . VAL A 1 206 ? 1.876 24.066 -29.128 1.00 41.62 206 VAL A O 1
ATOM 1626 N N . PRO A 1 207 ? 2.996 25.395 -30.558 1.00 56.94 207 PRO A N 1
ATOM 1627 C CA . PRO A 1 207 ? 2.107 25.151 -31.693 1.00 56.94 207 PRO A CA 1
ATOM 1628 C C . PRO A 1 207 ? 2.424 23.810 -32.391 1.00 56.94 207 PRO A C 1
ATOM 1630 O O . PRO A 1 207 ? 3.549 23.315 -32.284 1.00 56.94 207 PRO A O 1
ATOM 1633 N N . PRO A 1 208 ? 1.459 23.210 -33.114 1.00 54.47 208 PRO A N 1
ATOM 1634 C CA . PRO A 1 208 ? 1.605 21.871 -33.684 1.00 54.47 208 PRO A CA 1
ATOM 1635 C C . PRO A 1 208 ? 2.462 21.868 -34.965 1.00 54.47 208 PRO A C 1
ATOM 1637 O O . PRO A 1 208 ? 2.454 22.856 -35.704 1.00 54.47 208 PRO A O 1
ATOM 1640 N N . PRO A 1 209 ? 3.165 20.761 -35.283 1.00 50.88 209 PRO A N 1
ATOM 1641 C CA . PRO A 1 209 ? 3.898 20.631 -36.533 1.00 50.88 209 PRO A CA 1
ATOM 1642 C C . PRO A 1 209 ? 2.985 20.183 -37.682 1.00 50.88 209 PRO A C 1
ATOM 1644 O O . PRO A 1 209 ? 2.191 19.247 -37.580 1.00 50.88 209 PRO A O 1
ATOM 1647 N N . THR A 1 210 ? 3.144 20.862 -38.811 1.00 40.16 210 THR A N 1
ATOM 1648 C CA . THR A 1 210 ? 2.543 20.548 -40.105 1.00 40.16 210 THR A CA 1
ATOM 1649 C C . THR A 1 210 ? 3.194 19.285 -40.678 1.00 40.16 210 THR A C 1
ATOM 1651 O O . THR A 1 210 ? 4.367 19.310 -41.043 1.00 40.16 210 THR A O 1
ATOM 1654 N N . HIS A 1 211 ? 2.450 18.179 -40.776 1.00 42.41 211 HIS A N 1
ATOM 1655 C CA . HIS A 1 211 ? 2.915 16.968 -41.457 1.00 42.41 211 HIS A CA 1
ATOM 1656 C C . HIS A 1 211 ? 2.557 16.993 -42.946 1.00 42.41 211 HIS A C 1
ATOM 1658 O O . HIS A 1 211 ? 1.389 17.034 -43.338 1.00 42.41 211 HIS A O 1
ATOM 1664 N N . THR A 1 212 ? 3.599 16.936 -43.771 1.00 37.75 212 THR A N 1
ATOM 1665 C CA . THR A 1 212 ? 3.556 16.723 -45.217 1.00 37.75 212 THR A CA 1
ATOM 1666 C C . THR A 1 212 ? 3.114 15.289 -45.514 1.00 37.75 212 THR A C 1
ATOM 1668 O O . THR A 1 212 ? 3.673 14.324 -44.998 1.00 37.75 212 THR A O 1
ATOM 1671 N N . ARG A 1 213 ? 2.078 15.166 -46.342 1.00 33.84 213 ARG A N 1
ATOM 1672 C CA . ARG A 1 213 ? 1.387 13.930 -46.721 1.00 33.84 213 ARG A CA 1
ATOM 1673 C C . ARG A 1 213 ? 2.130 13.248 -47.880 1.00 33.84 213 ARG A C 1
ATOM 1675 O O . ARG A 1 213 ? 2.224 13.831 -48.956 1.00 33.84 213 ARG A O 1
ATOM 1682 N N . LEU A 1 214 ? 2.598 12.016 -47.682 1.00 43.12 214 LEU A N 1
ATOM 1683 C CA . LEU A 1 214 ? 2.949 11.069 -48.751 1.00 43.12 214 LEU A CA 1
ATOM 1684 C C . LEU A 1 214 ? 1.942 9.905 -48.713 1.00 43.12 214 LEU A C 1
ATOM 1686 O O . LEU A 1 214 ? 1.664 9.405 -47.621 1.00 43.12 214 LEU A O 1
ATOM 1690 N N . PRO A 1 215 ? 1.359 9.481 -49.849 1.00 50.34 215 PRO A N 1
ATOM 1691 C CA . PRO A 1 215 ? 0.429 8.363 -49.892 1.00 50.34 215 PRO A CA 1
ATOM 1692 C C . PRO A 1 215 ? 1.173 7.067 -50.237 1.00 50.34 215 PRO A C 1
ATOM 1694 O O . PRO A 1 215 ? 1.922 7.021 -51.210 1.00 50.34 215 PRO A O 1
ATOM 1697 N N . GLY A 1 216 ? 0.933 5.997 -49.481 1.00 45.56 216 GLY A N 1
ATOM 1698 C CA . GLY A 1 216 ? 1.424 4.674 -49.861 1.00 45.56 216 GLY A CA 1
ATOM 1699 C C . GLY A 1 216 ? 1.373 3.645 -48.741 1.00 45.56 216 GLY A C 1
ATOM 1700 O O . GLY A 1 216 ? 2.255 3.608 -47.896 1.00 45.56 216 GLY A O 1
ATOM 1701 N N . THR A 1 217 ? 0.352 2.785 -48.805 1.00 50.88 217 THR A N 1
ATOM 1702 C CA . THR A 1 217 ? 0.331 1.392 -48.315 1.00 50.88 217 THR A CA 1
ATOM 1703 C C . THR A 1 217 ? 0.534 1.132 -46.815 1.00 50.88 217 THR A C 1
ATOM 1705 O O . THR A 1 217 ? 1.658 0.921 -46.371 1.00 50.88 217 THR A O 1
ATOM 1708 N N . SER A 1 218 ? -0.573 1.020 -46.062 1.00 47.66 218 SER A N 1
ATOM 1709 C CA . SER A 1 218 ? -0.840 -0.055 -45.071 1.00 47.66 218 SER A CA 1
ATOM 1710 C C . SER A 1 218 ? -2.128 0.236 -44.286 1.00 47.66 218 SER A C 1
ATOM 1712 O O . SER A 1 218 ? -2.099 0.876 -43.240 1.00 47.66 218 SER A O 1
ATOM 1714 N N . GLU A 1 219 ? -3.275 -0.228 -44.790 1.00 45.75 219 GLU A N 1
ATOM 1715 C CA . GLU A 1 219 ? -4.610 0.104 -44.253 1.00 45.75 219 GLU A CA 1
ATOM 1716 C C . GLU A 1 219 ? -5.275 -1.021 -43.430 1.00 45.75 219 GLU A C 1
ATOM 1718 O O . GLU A 1 219 ? -6.456 -0.939 -43.122 1.00 45.75 219 GLU A O 1
ATOM 1723 N N . LEU A 1 220 ? -4.545 -2.070 -43.030 1.00 52.69 220 LEU A N 1
ATOM 1724 C CA . LEU A 1 220 ? -5.148 -3.242 -42.362 1.00 52.69 220 LEU A CA 1
ATOM 1725 C C . LEU A 1 220 ? -4.752 -3.462 -40.891 1.00 52.69 220 LEU A C 1
ATOM 1727 O O . LEU A 1 220 ? -5.315 -4.344 -40.253 1.00 52.69 220 LEU A O 1
ATOM 1731 N N . ALA A 1 221 ? -3.847 -2.660 -40.314 1.00 50.34 221 ALA A N 1
ATOM 1732 C CA . ALA A 1 221 ? -3.376 -2.862 -38.931 1.00 50.34 221 ALA A CA 1
ATOM 1733 C C . ALA A 1 221 ? -3.787 -1.763 -37.926 1.00 50.34 221 ALA A C 1
ATOM 1735 O O . ALA A 1 221 ? -3.657 -1.957 -36.719 1.00 50.34 221 ALA A O 1
ATOM 1736 N N . VAL A 1 222 ? -4.310 -0.618 -38.384 1.00 52.91 222 VAL A N 1
ATOM 1737 C CA . VAL A 1 222 ? -4.617 0.538 -37.510 1.00 52.91 222 VAL A CA 1
ATOM 1738 C C . VAL A 1 222 ? -6.044 0.489 -36.936 1.00 52.91 222 VAL A C 1
ATOM 1740 O O . VAL A 1 222 ? -6.292 1.024 -35.855 1.00 52.91 222 VAL A O 1
ATOM 1743 N N . SER A 1 223 ? -6.974 -0.226 -37.577 1.00 53.78 223 SER A N 1
ATOM 1744 C CA . SER A 1 223 ? -8.371 -0.310 -37.119 1.00 53.78 223 SER A CA 1
ATOM 1745 C C . SER A 1 223 ? -8.556 -1.114 -35.824 1.00 53.78 223 SER A C 1
ATOM 1747 O O . SER A 1 223 ? -9.429 -0.780 -35.026 1.00 53.78 223 SER A O 1
ATOM 1749 N N . SER A 1 224 ? -7.713 -2.118 -35.560 1.00 54.72 224 SER A N 1
ATOM 1750 C CA . SER A 1 224 ? -7.841 -2.960 -34.357 1.00 54.72 224 SER A CA 1
ATOM 1751 C C . SER A 1 224 ? -7.336 -2.275 -33.081 1.00 54.72 224 SER A C 1
ATOM 1753 O O . SER A 1 224 ? -7.843 -2.547 -31.996 1.00 54.72 224 SER A O 1
ATOM 1755 N N . SER A 1 225 ? -6.373 -1.353 -33.198 1.00 52.19 225 SER A N 1
ATOM 1756 C CA . SER A 1 225 ? -5.821 -0.624 -32.045 1.00 52.19 225 SER A CA 1
ATOM 1757 C C . SER A 1 225 ? -6.749 0.512 -31.585 1.00 52.19 225 SER A C 1
ATOM 1759 O O . SER A 1 225 ? -6.942 0.717 -30.389 1.00 52.19 225 SER A O 1
ATOM 1761 N N . GLN A 1 226 ? -7.437 1.186 -32.518 1.00 56.53 226 GLN A N 1
ATOM 1762 C CA . GLN A 1 226 ? -8.413 2.234 -32.178 1.00 56.53 226 GLN A CA 1
ATOM 1763 C C . GLN A 1 226 ? -9.687 1.703 -31.499 1.00 56.53 226 GLN A C 1
ATOM 1765 O O . GLN A 1 226 ? -10.233 2.384 -30.630 1.00 56.53 226 GLN A O 1
ATOM 1770 N N . GLN A 1 227 ? -10.147 0.492 -31.835 1.00 57.44 227 GLN A N 1
ATOM 1771 C CA . GLN A 1 227 ? -11.314 -0.108 -31.171 1.00 57.44 227 GLN A CA 1
ATOM 1772 C C . GLN A 1 227 ? -11.035 -0.492 -29.711 1.00 57.44 227 GLN A C 1
ATOM 1774 O O . GLN A 1 227 ? -11.912 -0.343 -28.858 1.00 57.44 227 GLN A O 1
ATOM 1779 N N . TYR A 1 228 ? -9.811 -0.928 -29.399 1.00 62.88 228 TYR A N 1
ATOM 1780 C CA . TYR A 1 228 ? -9.432 -1.273 -28.028 1.00 62.88 228 TYR A CA 1
ATOM 1781 C C . TYR A 1 228 ? -9.332 -0.036 -27.125 1.00 62.88 228 TYR A C 1
ATOM 1783 O O . TYR A 1 228 ? -9.825 -0.061 -25.998 1.00 62.88 228 TYR A O 1
ATOM 1791 N N . SER A 1 229 ? -8.779 1.074 -27.628 1.00 70.31 229 SER A N 1
ATOM 1792 C CA . SER A 1 229 ? -8.692 2.324 -26.860 1.00 70.31 229 SER A CA 1
ATOM 1793 C C . SER A 1 229 ? -10.065 2.943 -26.569 1.00 70.31 229 SER A C 1
ATOM 1795 O O . SER A 1 229 ? -10.293 3.406 -25.454 1.00 70.31 229 SER A O 1
ATOM 1797 N N . GLN A 1 230 ? -11.015 2.895 -27.513 1.00 72.44 230 GLN A N 1
ATOM 1798 C CA . GLN A 1 230 ? -12.376 3.403 -27.277 1.00 72.44 230 GLN A CA 1
ATOM 1799 C C . GLN A 1 230 ? -13.146 2.575 -26.241 1.00 72.44 230 GLN A C 1
ATOM 1801 O O . GLN A 1 230 ? -13.789 3.140 -25.358 1.00 72.44 230 GLN A O 1
ATOM 1806 N N . SER A 1 231 ? -13.036 1.243 -26.291 1.00 76.19 231 SER A N 1
ATOM 1807 C CA . SER A 1 231 ? -13.686 0.374 -25.301 1.00 76.19 231 SER A CA 1
ATOM 1808 C C . SER A 1 231 ? -13.127 0.584 -23.888 1.00 76.19 231 SER A C 1
ATOM 1810 O O . SER A 1 231 ? -13.869 0.527 -22.903 1.00 76.19 231 SER A O 1
ATOM 1812 N N . GLN A 1 232 ? -11.831 0.884 -23.771 1.00 76.06 232 GLN A N 1
ATOM 1813 C CA . GLN A 1 232 ? -11.201 1.163 -22.485 1.00 76.06 232 GLN A CA 1
ATOM 1814 C C . GLN A 1 232 ? -11.657 2.509 -21.896 1.00 76.06 232 GLN A C 1
ATOM 1816 O O . GLN A 1 232 ? -12.003 2.566 -20.716 1.00 76.06 232 GLN A O 1
ATOM 1821 N N . GLU A 1 233 ? -11.767 3.559 -22.716 1.00 84.44 233 GLU A N 1
ATOM 1822 C CA . GLU A 1 233 ? -12.299 4.856 -22.273 1.00 84.44 233 GLU A CA 1
ATOM 1823 C C . GLU A 1 233 ? -13.768 4.777 -21.830 1.00 84.44 233 GLU A C 1
ATOM 1825 O O . GLU A 1 233 ? -14.146 5.387 -20.826 1.00 84.44 233 GLU A O 1
ATOM 1830 N N . GLU A 1 234 ? -14.611 4.015 -22.533 1.00 88.00 234 GLU A N 1
ATOM 1831 C CA . GLU A 1 234 ? -16.008 3.807 -22.130 1.00 88.00 234 GLU A CA 1
ATOM 1832 C C . GLU A 1 234 ? -16.117 3.043 -20.805 1.00 88.00 234 GLU A C 1
ATOM 1834 O O . GLU A 1 234 ? -16.928 3.397 -19.942 1.00 88.00 234 GLU A O 1
ATOM 1839 N N . ASN A 1 235 ? -15.257 2.044 -20.598 1.00 86.00 235 ASN A N 1
ATOM 1840 C CA . ASN A 1 235 ? -15.197 1.291 -19.349 1.00 86.00 235 ASN A CA 1
ATOM 1841 C C . ASN A 1 235 ? -14.759 2.183 -18.174 1.00 86.00 235 ASN A C 1
ATOM 1843 O O . ASN A 1 235 ? -15.359 2.148 -17.097 1.00 86.00 235 ASN A O 1
ATOM 1847 N N . ASP A 1 236 ? -13.772 3.051 -18.382 1.00 88.94 236 ASP A N 1
ATOM 1848 C CA . ASP A 1 236 ? -13.307 3.970 -17.343 1.00 88.94 236 ASP A CA 1
ATOM 1849 C C . ASP A 1 236 ? -14.337 5.074 -17.043 1.00 88.94 236 ASP A C 1
ATOM 1851 O O . ASP A 1 236 ? -14.551 5.434 -15.878 1.00 88.94 236 ASP A O 1
ATOM 1855 N N . ARG A 1 237 ? -15.089 5.541 -18.049 1.00 90.19 237 ARG A N 1
ATOM 1856 C CA . ARG A 1 237 ? -16.259 6.417 -17.840 1.00 90.19 237 ARG A CA 1
ATOM 1857 C C . ARG A 1 237 ? -17.368 5.726 -17.046 1.00 90.19 237 ARG A C 1
ATOM 1859 O O . ARG A 1 237 ? -17.960 6.338 -16.155 1.00 90.19 237 ARG A O 1
ATOM 1866 N N . TYR A 1 238 ? -17.633 4.450 -17.313 1.00 93.19 238 TYR A N 1
ATOM 1867 C CA . TYR A 1 238 ? -18.621 3.685 -16.554 1.00 93.19 238 TYR A CA 1
ATOM 1868 C C . TYR A 1 238 ? -18.189 3.485 -15.094 1.00 93.19 238 TYR A C 1
ATOM 1870 O O . TYR A 1 238 ? -18.968 3.736 -14.171 1.00 93.19 238 TYR A O 1
ATOM 1878 N N . LYS A 1 239 ? -16.924 3.115 -14.855 1.00 90.56 239 LYS A N 1
ATOM 1879 C CA . LYS A 1 239 ? -16.369 2.955 -13.499 1.00 90.56 239 LYS A CA 1
ATOM 1880 C C . LYS A 1 239 ? -16.413 4.254 -12.702 1.00 90.56 239 LYS A C 1
ATOM 1882 O O . LYS A 1 239 ? -16.819 4.242 -11.541 1.00 90.56 239 LYS A O 1
ATOM 1887 N N . THR A 1 240 ? -16.031 5.374 -13.312 1.00 91.88 240 THR A N 1
ATOM 1888 C CA . THR A 1 240 ? -16.067 6.691 -12.654 1.00 91.88 240 THR A CA 1
ATOM 1889 C C . THR A 1 240 ? -17.497 7.138 -12.347 1.00 91.88 240 THR A C 1
ATOM 1891 O O . THR A 1 240 ? -17.759 7.622 -11.245 1.00 91.88 240 THR A O 1
ATOM 1894 N N . SER A 1 241 ? -18.451 6.897 -13.253 1.00 95.00 241 SER A N 1
ATOM 1895 C CA . SER A 1 241 ? -19.880 7.132 -13.001 1.00 95.00 241 SER A CA 1
ATOM 1896 C C . SER A 1 241 ? -20.413 6.284 -11.836 1.00 95.00 241 SER A C 1
ATOM 1898 O O . SER A 1 241 ? -21.072 6.807 -10.933 1.00 95.00 241 SER A O 1
ATOM 1900 N N . MET A 1 242 ? -20.057 4.997 -11.788 1.00 92.75 242 MET A N 1
ATOM 1901 C CA . MET A 1 242 ? -20.442 4.097 -10.698 1.00 92.75 242 MET A CA 1
ATOM 1902 C C . MET A 1 242 ? -19.846 4.536 -9.352 1.00 92.75 242 MET A C 1
ATOM 1904 O O . MET A 1 242 ? -20.551 4.555 -8.343 1.00 92.75 242 MET A O 1
ATOM 1908 N N . LEU A 1 243 ? -18.564 4.914 -9.322 1.00 92.56 243 LEU A N 1
ATOM 1909 C CA . LEU A 1 243 ? -17.897 5.442 -8.127 1.00 92.56 243 LEU A CA 1
ATOM 1910 C C . LEU A 1 243 ? -18.586 6.709 -7.615 1.00 92.56 243 LEU A C 1
ATOM 1912 O O . LEU A 1 243 ? -18.832 6.826 -6.415 1.00 92.56 243 LEU A O 1
ATOM 1916 N N . LYS A 1 244 ? -18.967 7.617 -8.520 1.00 94.25 244 LYS A N 1
ATOM 1917 C CA . LYS A 1 244 ? -19.713 8.828 -8.171 1.00 94.25 244 LYS A CA 1
ATOM 1918 C C . LYS A 1 244 ? -21.077 8.501 -7.556 1.00 94.25 244 LYS A C 1
ATOM 1920 O O . LYS A 1 244 ? -21.397 9.024 -6.494 1.00 94.25 244 LYS A O 1
ATOM 1925 N N . SER A 1 245 ? -21.835 7.579 -8.152 1.00 93.88 245 SER A N 1
ATOM 1926 C CA . SER A 1 245 ? -23.129 7.137 -7.610 1.00 93.88 245 SER A CA 1
ATOM 1927 C C . SER A 1 245 ? -22.991 6.479 -6.228 1.00 93.88 245 SER A C 1
ATOM 1929 O O . SER A 1 245 ? -23.762 6.778 -5.315 1.00 93.88 245 SER A O 1
ATOM 1931 N N . LYS A 1 246 ? -21.959 5.645 -6.023 1.00 92.56 246 LYS A N 1
ATOM 1932 C CA . LYS A 1 246 ? -21.657 5.049 -4.710 1.00 92.56 246 LYS A CA 1
ATOM 1933 C C . LYS A 1 246 ? -21.298 6.107 -3.664 1.00 92.56 246 LYS A C 1
ATOM 1935 O O . LYS A 1 246 ? -21.765 6.012 -2.531 1.00 92.56 246 LYS A O 1
ATOM 1940 N N . ALA A 1 247 ? -20.516 7.121 -4.034 1.00 91.00 247 ALA A N 1
ATOM 1941 C CA . ALA A 1 247 ? -20.171 8.229 -3.144 1.00 91.00 247 ALA A CA 1
ATOM 1942 C C . ALA A 1 247 ? -21.403 9.072 -2.769 1.00 91.00 247 ALA A C 1
ATOM 1944 O O . ALA A 1 247 ? -21.571 9.437 -1.606 1.00 91.00 247 ALA A O 1
ATOM 1945 N N . GLU A 1 248 ? -22.303 9.328 -3.721 1.00 93.12 248 GLU A N 1
ATOM 1946 C CA . GLU A 1 248 ? -23.571 10.024 -3.471 1.00 93.12 248 GLU A CA 1
ATOM 1947 C C . GLU A 1 248 ? -24.485 9.224 -2.527 1.00 93.12 248 GLU A C 1
ATOM 1949 O O . GLU A 1 248 ? -25.033 9.787 -1.575 1.00 93.12 248 GLU A O 1
ATOM 1954 N N . PHE A 1 249 ? -24.591 7.905 -2.720 1.00 94.38 249 PHE A N 1
ATOM 1955 C CA . PHE A 1 249 ? -25.352 7.019 -1.834 1.00 94.38 249 PHE A CA 1
ATOM 1956 C C . PHE A 1 249 ? -24.763 6.958 -0.414 1.00 94.38 249 PHE A C 1
ATOM 1958 O O . PHE A 1 249 ? -25.498 7.055 0.575 1.00 94.38 249 PHE A O 1
ATOM 1965 N N . ALA A 1 250 ? -23.436 6.860 -0.292 1.00 90.56 250 ALA A N 1
ATOM 1966 C CA . ALA A 1 250 ? -22.751 6.923 0.998 1.00 90.56 250 ALA A CA 1
ATOM 1967 C C . ALA A 1 250 ? -23.004 8.271 1.693 1.00 90.56 250 ALA A C 1
ATOM 1969 O O . ALA A 1 250 ? -23.362 8.305 2.870 1.00 90.56 250 ALA A O 1
ATOM 1970 N N . GLY A 1 251 ? -22.929 9.380 0.949 1.00 93.12 251 GLY A N 1
ATOM 1971 C CA . GLY A 1 251 ? -23.252 10.713 1.455 1.00 93.12 251 GLY A CA 1
ATOM 1972 C C . GLY A 1 251 ? -24.700 10.842 1.941 1.00 93.12 251 GLY A C 1
ATOM 1973 O O . GLY A 1 251 ? -24.950 11.449 2.984 1.00 93.12 251 GLY A O 1
ATOM 1974 N N . ALA A 1 252 ? -25.665 10.245 1.235 1.00 93.38 252 ALA A N 1
ATOM 1975 C CA . ALA A 1 252 ? -27.062 10.205 1.668 1.00 93.38 252 ALA A CA 1
ATOM 1976 C C . ALA A 1 252 ? -27.249 9.383 2.956 1.00 93.38 252 ALA A C 1
ATOM 1978 O O . ALA A 1 252 ? -27.969 9.812 3.860 1.00 93.38 252 ALA A O 1
ATOM 1979 N N . THR A 1 253 ? -26.555 8.248 3.065 1.00 91.94 253 THR A N 1
ATOM 1980 C CA . THR A 1 253 ? -26.591 7.370 4.245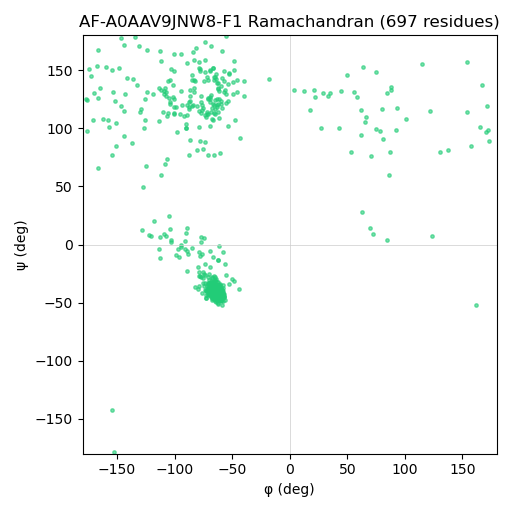 1.00 91.94 253 THR A CA 1
ATOM 1981 C C . THR A 1 253 ? -25.999 8.063 5.472 1.00 91.94 253 THR A C 1
ATOM 1983 O O . THR A 1 253 ? -26.629 8.092 6.525 1.00 91.94 253 THR A O 1
ATOM 1986 N N . ILE A 1 254 ? -24.847 8.725 5.326 1.00 93.38 254 ILE A N 1
ATOM 1987 C CA . ILE A 1 254 ? -24.215 9.507 6.400 1.00 93.38 254 ILE A CA 1
ATOM 1988 C C . ILE A 1 254 ? -25.142 10.637 6.871 1.00 93.38 254 ILE A C 1
ATOM 1990 O O . ILE A 1 254 ? -25.345 10.817 8.070 1.00 93.38 254 ILE A O 1
ATOM 1994 N N . LYS A 1 255 ? -25.792 11.360 5.948 1.00 94.81 255 LYS A N 1
ATOM 1995 C CA . LYS A 1 255 ? -26.781 12.398 6.299 1.00 94.81 255 LYS A CA 1
ATOM 1996 C C . LYS A 1 255 ? -28.006 11.842 7.031 1.00 94.81 255 LYS A C 1
ATOM 1998 O O . LYS A 1 255 ? -28.613 12.558 7.827 1.00 94.81 255 LYS A O 1
ATOM 2003 N N . MET A 1 256 ? -28.420 10.612 6.733 1.00 94.00 256 MET A N 1
ATOM 2004 C CA . MET A 1 256 ? -29.511 9.946 7.449 1.00 94.00 256 MET A CA 1
ATOM 2005 C C . MET A 1 256 ? -29.078 9.560 8.867 1.00 94.00 256 MET A C 1
ATOM 2007 O O . MET A 1 256 ? -29.820 9.820 9.810 1.00 94.00 256 MET A O 1
ATOM 2011 N N . LEU A 1 257 ? -27.866 9.017 9.021 1.00 90.88 257 LEU A N 1
ATOM 2012 C CA . LEU A 1 257 ? -27.295 8.669 10.324 1.00 90.88 257 LEU A CA 1
ATOM 2013 C C . LEU A 1 257 ? -27.112 9.897 11.220 1.00 90.88 257 LEU A C 1
ATOM 2015 O O . LEU A 1 257 ? -27.483 9.835 12.386 1.00 90.88 257 LEU A O 1
ATOM 2019 N N . HIS A 1 258 ? -26.640 11.026 10.682 1.00 93.19 258 HIS A N 1
ATOM 2020 C CA . HIS A 1 258 ? -26.575 12.279 11.443 1.00 93.19 258 HIS A CA 1
ATOM 2021 C C . HIS A 1 258 ? -27.954 12.722 11.936 1.00 93.19 258 HIS A C 1
ATOM 2023 O O . HIS A 1 258 ? -28.117 12.957 13.124 1.00 93.19 258 HIS A O 1
ATOM 2029 N N . ARG A 1 259 ? -28.978 12.727 11.068 1.00 94.88 259 ARG A N 1
ATOM 2030 C CA . ARG A 1 259 ? -30.352 13.071 11.483 1.00 94.88 259 ARG A CA 1
ATOM 2031 C C . ARG A 1 259 ? -30.908 12.131 12.551 1.00 94.88 259 ARG A C 1
ATOM 2033 O O . ARG A 1 259 ? -31.635 12.568 13.441 1.00 94.88 259 ARG A O 1
ATOM 2040 N N . TYR A 1 260 ? -30.593 10.843 12.455 1.00 93.31 260 TYR A N 1
ATOM 2041 C CA . TYR A 1 260 ? -30.970 9.871 13.474 1.00 93.31 260 TYR A CA 1
ATOM 2042 C C . TYR A 1 260 ? -30.266 10.160 14.806 1.00 93.31 260 TYR A C 1
ATOM 2044 O O . TYR A 1 260 ? -30.924 10.178 15.844 1.00 93.31 260 TYR A O 1
ATOM 2052 N N . ASN A 1 261 ? -28.967 10.464 14.769 1.00 92.06 261 ASN A N 1
ATOM 2053 C CA . ASN A 1 261 ? -28.197 10.805 15.959 1.00 92.06 261 ASN A CA 1
ATOM 2054 C C . ASN A 1 261 ? -28.705 12.098 16.617 1.00 92.06 261 ASN A C 1
ATOM 2056 O O . ASN A 1 261 ? -28.968 12.096 17.814 1.00 92.06 261 ASN A O 1
ATOM 2060 N N . ASP A 1 262 ? -28.984 13.143 15.832 1.00 93.38 262 ASP A N 1
ATOM 2061 C CA . ASP A 1 262 ? -29.594 14.389 16.320 1.00 93.38 262 ASP A CA 1
ATOM 2062 C C . ASP A 1 262 ? -30.954 14.121 16.989 1.00 93.38 262 ASP A C 1
ATOM 2064 O O . ASP A 1 262 ? -31.321 14.741 17.987 1.00 93.38 262 ASP A O 1
ATOM 2068 N N . THR A 1 263 ? -31.735 13.179 16.450 1.00 94.44 263 THR A N 1
ATOM 2069 C CA . THR A 1 263 ? -33.029 12.796 17.034 1.00 94.44 263 THR A CA 1
ATOM 2070 C C . THR A 1 263 ? -32.842 12.082 18.374 1.00 94.44 263 THR A C 1
ATOM 2072 O O . THR A 1 263 ? -33.568 12.380 19.322 1.00 94.44 263 THR A O 1
ATOM 2075 N N . ILE A 1 264 ? -31.859 11.182 18.477 1.00 90.31 264 ILE A N 1
ATOM 2076 C CA . ILE A 1 264 ? -31.517 10.501 19.733 1.00 90.31 264 ILE A CA 1
ATOM 2077 C C . ILE A 1 264 ? -31.002 11.491 20.775 1.00 90.31 264 ILE A C 1
ATOM 2079 O O . ILE A 1 264 ? -31.453 11.442 21.916 1.00 90.31 264 ILE A O 1
ATOM 2083 N N . GLU A 1 265 ? -30.107 12.409 20.411 1.00 90.56 265 GLU A N 1
ATOM 2084 C CA . GLU A 1 265 ? -29.589 13.420 21.340 1.00 90.56 265 GLU A CA 1
ATOM 2085 C C . GLU A 1 265 ? -30.715 14.311 21.877 1.00 90.56 265 GLU A C 1
ATOM 2087 O O . GLU A 1 265 ? -30.794 14.563 23.082 1.00 90.56 265 GLU A O 1
ATOM 2092 N N . ASN A 1 266 ? -31.656 14.709 21.014 1.00 92.94 266 ASN A N 1
ATOM 2093 C CA . ASN A 1 266 ? -32.842 15.451 21.433 1.00 92.94 266 ASN A CA 1
ATOM 2094 C C . ASN A 1 266 ? -33.735 14.638 22.387 1.00 92.94 266 ASN A C 1
ATOM 2096 O O . ASN A 1 266 ? -34.204 15.180 23.389 1.00 92.94 266 ASN A O 1
ATOM 2100 N N . GLN A 1 267 ? -33.948 13.345 22.120 1.00 92.00 267 GLN A N 1
ATOM 2101 C CA . GLN A 1 267 ? -34.709 12.457 23.009 1.00 92.00 267 GLN A CA 1
ATOM 2102 C C . GLN A 1 267 ? -33.998 12.222 24.349 1.00 92.00 267 GLN A C 1
ATOM 2104 O O . GLN A 1 267 ? -34.649 12.227 25.391 1.00 92.00 267 GLN A O 1
ATOM 2109 N N . SER A 1 268 ? -32.672 12.078 24.351 1.00 88.25 268 SER A N 1
ATOM 2110 C CA . SER A 1 268 ? -31.879 11.963 25.578 1.00 88.25 268 SER A CA 1
ATOM 2111 C C . SER A 1 268 ? -31.977 13.240 26.409 1.00 88.25 268 SER A C 1
ATOM 2113 O O . SER A 1 268 ? -32.291 13.181 27.594 1.00 88.25 268 SER A O 1
ATOM 2115 N N . SER A 1 269 ? -31.819 14.411 25.780 1.00 91.12 269 SER A N 1
ATOM 2116 C CA . SER A 1 269 ? -31.962 15.705 26.460 1.00 91.12 269 SER A CA 1
ATOM 2117 C C . SER A 1 269 ? -33.371 15.916 27.030 1.00 91.12 269 SER A C 1
ATOM 2119 O O . SER A 1 269 ? -33.536 16.517 28.093 1.00 91.12 269 SER A O 1
ATOM 2121 N N . GLN A 1 270 ? -34.401 15.420 26.339 1.00 92.75 270 GLN A N 1
ATOM 2122 C CA . GLN A 1 270 ? -35.781 15.418 26.821 1.00 92.75 270 GLN A CA 1
ATOM 2123 C C . GLN A 1 270 ? -35.926 14.543 28.079 1.00 92.75 270 GLN A C 1
ATOM 2125 O O . GLN A 1 270 ? -36.449 15.017 29.088 1.00 92.75 270 GLN A O 1
ATOM 2130 N N . LEU A 1 271 ? -35.414 13.309 28.047 1.00 90.19 271 LEU A N 1
ATOM 2131 C CA . LEU A 1 271 ? -35.451 12.391 29.190 1.00 90.19 271 LEU A CA 1
ATOM 2132 C C . LEU A 1 271 ? -34.672 12.935 30.389 1.00 90.19 271 LEU A C 1
ATOM 2134 O O . LEU A 1 271 ? -35.138 12.821 31.517 1.00 90.19 271 LEU A O 1
ATOM 2138 N N . ASP A 1 272 ? -33.535 13.590 30.166 1.00 90.62 272 ASP A N 1
ATOM 2139 C CA . ASP A 1 272 ? -32.764 14.219 31.240 1.00 90.62 272 ASP A CA 1
ATOM 2140 C C . ASP A 1 272 ? -33.546 15.352 31.918 1.00 90.62 272 ASP A C 1
ATOM 2142 O O . ASP A 1 272 ? -33.524 15.482 33.145 1.00 90.62 272 ASP A O 1
ATOM 2146 N N . LYS A 1 273 ? -34.299 16.150 31.146 1.00 92.00 273 LYS A N 1
ATOM 2147 C CA . LYS A 1 273 ? -35.192 17.186 31.695 1.00 92.00 273 LYS A CA 1
ATOM 2148 C C . LYS A 1 273 ? -36.330 16.571 32.509 1.00 92.00 273 LYS A C 1
ATOM 2150 O O . LYS A 1 273 ? -36.622 17.063 33.600 1.00 92.00 273 LYS A O 1
ATOM 2155 N N . GLU A 1 274 ? -36.946 15.503 32.009 1.00 92.25 274 GLU A N 1
ATOM 2156 C CA . GLU A 1 274 ? -38.025 14.785 32.698 1.00 92.25 274 GLU A CA 1
ATOM 2157 C C . GLU A 1 274 ? -37.520 14.105 33.982 1.00 92.25 274 GLU A C 1
ATOM 2159 O O . GLU A 1 274 ? -38.135 14.251 35.039 1.00 92.25 274 GLU A O 1
ATOM 2164 N N . ASN A 1 275 ? -36.348 13.468 33.941 1.00 91.06 275 ASN A N 1
ATOM 2165 C CA . ASN A 1 275 ? -35.685 12.871 35.101 1.00 91.06 275 ASN A CA 1
ATOM 2166 C C . ASN A 1 275 ? -35.303 13.926 36.144 1.00 91.06 275 ASN A C 1
ATOM 2168 O O . ASN A 1 275 ? -35.542 13.736 37.337 1.00 91.06 275 ASN A O 1
ATOM 2172 N N . ALA A 1 276 ? -34.759 15.069 35.716 1.00 88.31 276 ALA A N 1
ATOM 2173 C CA . ALA A 1 276 ? -34.460 16.183 36.612 1.00 88.31 276 ALA A CA 1
ATOM 2174 C C . ALA A 1 276 ? -35.735 16.743 37.263 1.00 88.31 276 ALA A C 1
ATOM 2176 O O . ALA A 1 276 ? -35.726 17.107 38.443 1.00 88.31 276 ALA A O 1
ATOM 2177 N N . GLN A 1 277 ? -36.846 16.800 36.525 1.00 92.00 277 GLN A N 1
ATOM 2178 C CA . GLN A 1 277 ? -38.141 17.200 37.067 1.00 92.00 277 GLN A CA 1
ATOM 2179 C C . GLN A 1 277 ? -38.667 16.177 38.079 1.00 92.00 277 GLN A C 1
ATOM 2181 O O . GLN A 1 277 ? -39.066 16.569 39.175 1.00 92.00 277 GLN A O 1
ATOM 2186 N N . LEU A 1 278 ? -38.601 14.883 37.761 1.00 91.88 278 LEU A N 1
ATOM 2187 C CA . LEU A 1 278 ? -38.997 13.804 38.663 1.00 91.88 278 LEU A CA 1
ATOM 2188 C C . LEU A 1 278 ? -38.171 13.822 39.954 1.00 91.88 278 LEU A C 1
ATOM 2190 O O . LEU A 1 278 ? -38.738 13.750 41.042 1.00 91.88 278 LEU A O 1
ATOM 2194 N N . ALA A 1 279 ? -36.853 14.003 39.854 1.00 88.38 279 ALA A N 1
ATOM 2195 C CA . ALA A 1 279 ? -35.970 14.131 41.008 1.00 88.38 279 ALA A CA 1
ATOM 2196 C C . ALA A 1 279 ? -36.372 15.316 41.902 1.00 88.38 279 ALA A C 1
ATOM 2198 O O . ALA A 1 279 ? -36.473 15.163 43.119 1.00 88.38 279 ALA A O 1
ATOM 2199 N N . ARG A 1 280 ? -36.694 16.480 41.316 1.00 90.50 280 ARG A N 1
ATOM 2200 C CA . ARG A 1 280 ? -37.219 17.635 42.071 1.00 90.50 280 ARG A CA 1
ATOM 2201 C C . ARG A 1 280 ? -38.539 17.307 42.767 1.00 90.50 280 ARG A C 1
ATOM 2203 O O . ARG A 1 280 ? -38.729 17.712 43.912 1.00 90.50 280 ARG A O 1
ATOM 2210 N N . THR A 1 281 ? -39.433 16.565 42.114 1.00 91.06 281 THR A N 1
ATOM 2211 C CA . THR A 1 281 ? -40.704 16.128 42.708 1.00 91.06 281 THR A CA 1
ATOM 2212 C C . THR A 1 281 ? -40.489 15.148 43.860 1.00 91.06 281 THR A C 1
ATOM 2214 O O . THR A 1 281 ? -41.117 15.316 44.901 1.00 91.06 281 THR A O 1
ATOM 2217 N N . ILE A 1 282 ? -39.577 14.179 43.723 1.00 87.50 282 ILE A N 1
ATOM 2218 C CA . ILE A 1 282 ? -39.216 13.233 44.793 1.00 87.50 282 ILE A CA 1
ATOM 2219 C C . ILE A 1 282 ? -38.644 13.986 45.996 1.00 87.50 282 ILE A C 1
ATOM 2221 O O . ILE A 1 282 ? -39.085 13.766 47.121 1.00 87.50 282 ILE A O 1
ATOM 2225 N N . VAL A 1 283 ? -37.713 14.918 45.769 1.00 88.12 283 VAL A N 1
ATOM 2226 C CA . VAL A 1 283 ? -37.135 15.747 46.838 1.00 88.12 283 VAL A CA 1
ATOM 2227 C C . VAL A 1 283 ? -38.215 16.585 47.524 1.00 88.12 283 VAL A C 1
ATOM 2229 O O . VAL A 1 283 ? -38.266 16.628 48.750 1.00 88.12 283 VAL A O 1
ATOM 2232 N N . HIS A 1 284 ? -39.114 17.208 46.758 1.00 86.38 284 HIS A N 1
ATOM 2233 C CA . HIS A 1 284 ? -40.214 17.996 47.313 1.00 86.38 284 HIS A CA 1
ATOM 2234 C C . HIS A 1 284 ? -41.204 17.141 48.124 1.00 86.38 284 HIS A C 1
ATOM 2236 O O . HIS A 1 284 ? -41.615 17.544 49.211 1.00 86.38 284 HIS A O 1
ATOM 2242 N N . LEU A 1 285 ? -41.561 15.949 47.633 1.00 87.19 285 LEU A N 1
ATOM 2243 C CA . LEU A 1 285 ? -42.429 15.005 48.341 1.00 87.19 285 LEU A CA 1
ATOM 2244 C C . LEU A 1 285 ? -41.778 14.489 49.627 1.00 87.19 285 LEU A C 1
ATOM 2246 O O . LEU A 1 285 ? -42.435 14.487 50.664 1.00 87.19 285 LEU A O 1
ATOM 2250 N N . ASN A 1 286 ? -40.494 14.123 49.586 1.00 85.50 286 ASN A N 1
ATOM 2251 C CA . ASN A 1 286 ? -39.744 13.709 50.773 1.00 85.50 286 ASN A CA 1
ATOM 2252 C C . ASN A 1 286 ? -39.662 14.841 51.803 1.00 85.50 286 ASN A C 1
ATOM 2254 O O . ASN A 1 286 ? -39.921 14.614 52.981 1.00 85.50 286 ASN A O 1
ATOM 2258 N N . ALA A 1 287 ? -39.382 16.074 51.375 1.00 83.25 287 ALA A N 1
ATOM 2259 C CA . ALA A 1 287 ? -39.377 17.228 52.272 1.00 83.25 287 ALA A CA 1
ATOM 2260 C C . ALA A 1 287 ? -40.748 17.439 52.936 1.00 83.25 287 ALA A C 1
ATOM 2262 O O . ALA A 1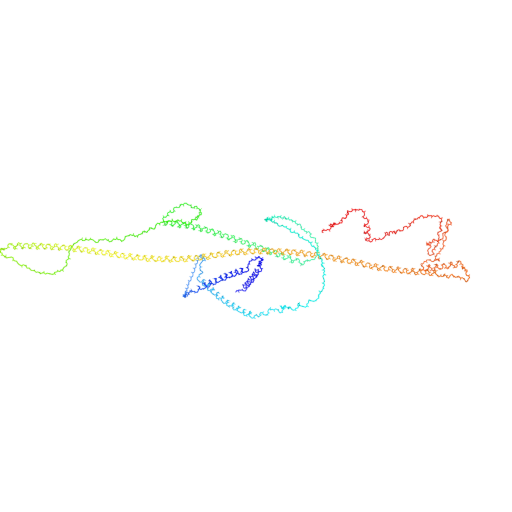 287 ? -40.826 17.600 54.153 1.00 83.25 287 ALA A O 1
ATOM 2263 N N . LYS A 1 288 ? -41.835 17.331 52.161 1.00 84.50 288 LYS A N 1
ATOM 2264 C CA . LYS A 1 288 ? -43.208 17.418 52.673 1.00 84.50 288 LYS A CA 1
ATOM 2265 C C . LYS A 1 288 ? -43.538 16.294 53.662 1.00 84.50 288 LYS A C 1
ATOM 2267 O O . LYS A 1 288 ? -44.188 16.557 54.670 1.00 84.50 288 LYS A O 1
ATOM 2272 N N . LEU A 1 289 ? -43.077 15.069 53.404 1.00 84.12 289 LEU A N 1
ATOM 2273 C CA . LEU A 1 289 ? -43.261 13.916 54.294 1.00 84.12 289 LEU A CA 1
ATOM 2274 C C . LEU A 1 289 ? -42.532 14.102 55.635 1.00 84.12 289 LEU A C 1
ATOM 2276 O O . LEU A 1 289 ? -43.023 13.665 56.671 1.00 84.12 289 LEU A O 1
ATOM 2280 N N . HIS A 1 290 ? -41.404 14.812 55.623 1.00 87.62 290 HIS A N 1
ATOM 2281 C CA . HIS A 1 290 ? -40.633 15.165 56.815 1.00 87.62 290 HIS A CA 1
ATOM 2282 C C . HIS A 1 290 ? -41.038 16.508 57.455 1.00 87.62 290 HIS A C 1
ATOM 2284 O O . HIS A 1 290 ? -40.344 16.989 58.347 1.00 87.62 290 HIS A O 1
ATOM 2290 N N . GLY A 1 291 ? -42.149 17.125 57.030 1.00 83.69 291 GLY A N 1
ATOM 2291 C CA . GLY A 1 291 ? -42.641 18.387 57.600 1.00 83.69 291 GLY A CA 1
ATOM 2292 C C . GLY A 1 291 ? -41.780 19.615 57.275 1.00 83.69 291 GLY A C 1
ATOM 2293 O O . GLY A 1 291 ? -41.948 20.665 57.894 1.00 83.69 291 GLY A O 1
ATOM 2294 N N . LEU A 1 292 ? -40.865 19.503 56.308 1.00 76.81 292 LEU A N 1
ATOM 2295 C CA . LEU A 1 292 ? -40.019 20.593 55.835 1.00 76.81 292 LEU A CA 1
ATOM 2296 C C . LEU A 1 292 ? -40.733 21.320 54.689 1.00 76.81 292 LEU A C 1
ATOM 2298 O O . LEU A 1 292 ? -40.787 20.836 53.557 1.00 76.81 292 LEU A O 1
ATOM 2302 N N . ASP A 1 293 ? -41.294 22.495 54.979 1.00 72.19 293 ASP A N 1
ATOM 2303 C CA . ASP A 1 293 ? -41.952 23.328 53.970 1.00 72.19 293 ASP A CA 1
ATOM 2304 C C . ASP A 1 293 ? -40.896 24.071 53.132 1.00 72.19 293 ASP A C 1
ATOM 2306 O O . ASP A 1 293 ? -40.460 25.177 53.462 1.00 72.19 293 ASP A O 1
ATOM 2310 N N . LEU A 1 294 ? -40.441 23.437 52.044 1.00 67.06 294 LEU A N 1
ATOM 2311 C CA . LEU A 1 294 ? -39.570 24.059 51.044 1.00 67.06 294 LEU A CA 1
ATOM 2312 C C . LEU A 1 294 ? -40.376 25.085 50.237 1.00 67.06 294 LEU A C 1
ATOM 2314 O O . LEU A 1 294 ? -40.782 24.840 49.096 1.00 67.06 294 LEU A O 1
ATOM 2318 N N . LYS A 1 295 ? -40.615 26.258 50.827 1.00 57.06 295 LYS A N 1
ATOM 2319 C CA . LYS A 1 295 ? -41.130 27.409 50.087 1.00 57.06 295 LYS A CA 1
ATOM 2320 C C . LYS A 1 295 ? -40.104 27.795 49.032 1.00 57.06 295 LYS A C 1
ATOM 2322 O O . LYS A 1 295 ? -38.956 28.090 49.339 1.00 57.06 295 LYS A O 1
ATOM 2327 N N . ARG A 1 296 ? -40.563 27.752 47.784 1.00 54.09 296 ARG A N 1
ATOM 2328 C CA . ARG A 1 296 ? -39.866 28.058 46.531 1.00 54.09 296 ARG A CA 1
ATOM 2329 C C . ARG A 1 296 ? -39.008 29.326 46.658 1.00 54.09 296 ARG A C 1
ATOM 2331 O O . ARG A 1 296 ? -39.497 30.422 46.405 1.00 54.09 296 ARG A O 1
ATOM 2338 N N . THR A 1 297 ? -37.740 29.183 47.030 1.00 41.16 297 THR A N 1
ATOM 2339 C CA . THR A 1 297 ? -36.750 30.258 46.956 1.00 41.16 297 THR A CA 1
ATOM 2340 C C . THR A 1 297 ? -35.811 30.031 45.774 1.00 41.16 297 THR A C 1
ATOM 2342 O O . THR A 1 297 ? -35.506 28.912 45.368 1.00 41.16 297 THR A O 1
ATOM 2345 N N . HIS A 1 298 ? -35.492 31.160 45.156 1.00 41.69 298 HIS A N 1
ATOM 2346 C CA . HIS A 1 298 ? -34.829 31.408 43.885 1.00 41.69 298 HIS A CA 1
ATOM 2347 C C . HIS A 1 298 ? -33.640 30.515 43.475 1.00 41.69 298 HIS A C 1
ATOM 2349 O O . HIS A 1 298 ? -32.755 30.213 44.261 1.00 41.69 298 HIS A O 1
ATOM 2355 N N . VAL A 1 299 ? -33.631 30.212 42.167 1.00 48.56 299 VAL A N 1
ATOM 2356 C CA . VAL A 1 299 ? -32.495 30.144 41.220 1.00 48.56 299 VAL A CA 1
ATOM 2357 C C . VAL A 1 299 ? -31.120 29.824 41.827 1.00 48.56 299 VAL A C 1
ATOM 2359 O O . VAL A 1 299 ? -30.403 30.718 42.264 1.00 48.56 299 VAL A O 1
ATOM 2362 N N . PHE A 1 300 ? -30.699 28.562 41.721 1.00 39.00 300 PHE A N 1
ATOM 2363 C CA . PHE A 1 300 ? -29.291 28.190 41.861 1.00 39.00 300 PHE A CA 1
ATOM 2364 C C . PHE A 1 300 ? -28.545 28.466 40.548 1.00 39.00 300 PHE A C 1
ATOM 2366 O O . PHE A 1 300 ? -28.886 27.921 39.497 1.00 39.00 300 PHE A O 1
ATOM 2373 N N . HIS A 1 301 ? -27.543 29.342 40.621 1.00 40.31 301 HIS A N 1
ATOM 2374 C CA . HIS A 1 301 ? -26.518 29.528 39.598 1.00 40.31 301 HIS A CA 1
ATOM 2375 C C . HIS A 1 301 ? -25.681 28.251 39.428 1.00 40.31 301 HIS A C 1
ATOM 2377 O O . HIS A 1 301 ? -25.303 27.608 40.405 1.00 40.31 301 HIS A O 1
ATOM 2383 N N . HIS A 1 302 ? -25.373 27.919 38.173 1.00 44.81 302 HIS A N 1
ATOM 2384 C CA . HIS A 1 302 ? -24.421 26.879 37.800 1.00 44.81 302 HIS A CA 1
ATOM 2385 C C . HIS A 1 302 ? -22.985 27.341 38.099 1.00 44.81 302 HIS A C 1
ATOM 2387 O O . HIS A 1 302 ? -22.481 28.253 37.449 1.00 44.81 302 HIS A O 1
ATOM 2393 N N . GLY A 1 303 ? -22.326 26.681 39.049 1.00 36.47 303 GLY A N 1
ATOM 2394 C CA . GLY A 1 303 ? -20.875 26.691 39.243 1.00 36.47 303 GLY A CA 1
ATOM 2395 C C . GLY A 1 303 ? -20.417 25.278 39.635 1.00 36.47 303 GLY A C 1
ATOM 2396 O O . GLY A 1 303 ? -21.187 24.576 40.296 1.00 36.47 303 GLY A O 1
ATOM 2397 N N . PRO A 1 304 ? -19.241 24.809 39.182 1.00 42.47 304 PRO A N 1
ATOM 2398 C CA . PRO A 1 304 ? -18.813 23.425 39.369 1.00 42.47 304 PRO A CA 1
ATOM 2399 C C . PRO A 1 304 ? -18.395 23.171 40.829 1.00 42.47 304 PRO A C 1
ATOM 2401 O O . PRO A 1 304 ? -17.880 24.085 41.475 1.00 42.47 304 PRO A O 1
ATOM 2404 N N . PRO A 1 305 ? -18.590 21.953 41.366 1.00 45.53 305 PRO A N 1
ATOM 2405 C CA . PRO A 1 305 ? -18.189 21.642 42.728 1.00 45.53 305 PRO A CA 1
ATOM 2406 C C . PRO A 1 305 ? -16.680 21.381 42.774 1.00 45.53 305 PRO A C 1
ATOM 2408 O O . PRO A 1 305 ? -16.185 20.416 42.190 1.00 45.53 305 PRO A O 1
ATOM 2411 N N . GLU A 1 306 ? -15.952 22.246 43.477 1.00 37.41 306 GLU A N 1
ATOM 2412 C CA . GLU A 1 306 ? -14.601 21.939 43.939 1.00 37.41 306 GLU A CA 1
ATOM 2413 C C . GLU A 1 306 ? -14.638 20.751 44.905 1.00 37.41 306 GLU A C 1
ATOM 2415 O O . GLU A 1 306 ? -15.484 20.655 45.798 1.00 37.41 306 GLU A O 1
ATOM 2420 N N . MET A 1 307 ? -13.698 19.835 44.684 1.00 43.78 307 MET A N 1
ATOM 2421 C CA . MET A 1 307 ? -13.420 18.684 45.529 1.00 43.78 307 MET A CA 1
ATOM 2422 C C . MET A 1 307 ? -13.143 19.123 46.969 1.00 43.78 307 MET A C 1
ATOM 2424 O O . MET A 1 307 ? -12.183 19.846 47.224 1.00 43.78 307 MET A O 1
ATOM 2428 N N . PHE A 1 308 ? -13.933 18.613 47.911 1.00 36.78 308 PHE A N 1
ATOM 2429 C CA . PHE A 1 308 ? -13.583 18.620 49.327 1.00 36.78 308 PHE A CA 1
ATOM 2430 C C . PHE A 1 308 ? -13.065 17.230 49.715 1.00 36.78 308 PHE A C 1
ATOM 2432 O O . PHE A 1 308 ? -13.809 16.248 49.708 1.00 36.78 308 PHE A O 1
ATOM 2439 N N . GLU A 1 309 ? -11.770 17.160 50.024 1.00 36.78 309 GLU A N 1
ATOM 2440 C CA . GLU A 1 309 ? -11.120 16.014 50.661 1.00 36.78 309 GLU A CA 1
ATOM 2441 C C . GLU A 1 309 ? -11.702 15.748 52.063 1.00 36.78 309 GLU A C 1
ATOM 2443 O O . GLU A 1 309 ? -11.854 16.685 52.852 1.00 36.78 309 GLU A O 1
ATOM 2448 N N . PRO A 1 310 ? -11.934 14.482 52.454 1.00 40.97 310 PRO A N 1
ATOM 2449 C CA . PRO A 1 310 ? -12.176 14.123 53.840 1.00 40.97 310 PRO A CA 1
ATOM 2450 C C . PRO A 1 310 ? -10.872 13.617 54.471 1.00 40.97 310 PRO A C 1
ATOM 2452 O O . PRO A 1 310 ? -10.516 12.445 54.357 1.00 40.97 310 PRO A O 1
ATOM 2455 N N . GLY A 1 311 ? -10.152 14.494 55.170 1.00 42.69 311 GLY A N 1
ATOM 2456 C CA . GLY A 1 311 ? -8.927 14.104 55.861 1.00 42.69 311 GLY A CA 1
ATOM 2457 C C . GLY A 1 311 ? -8.539 15.045 56.992 1.00 42.69 311 GLY A C 1
ATOM 2458 O O . GLY A 1 311 ? -7.969 16.098 56.751 1.00 42.69 311 GLY A O 1
ATOM 2459 N N . ARG A 1 312 ? -8.729 14.569 58.230 1.00 45.22 312 ARG A N 1
ATOM 2460 C CA . ARG A 1 312 ? -8.169 15.083 59.499 1.00 45.22 312 ARG A CA 1
ATOM 2461 C C . ARG A 1 312 ? -8.875 16.282 60.142 1.00 45.22 312 ARG A C 1
ATOM 2463 O O . ARG A 1 312 ? -8.418 17.410 60.050 1.00 45.22 312 ARG A O 1
ATOM 2470 N N . TYR A 1 313 ? -9.834 15.973 61.014 1.00 41.16 313 TYR A N 1
ATOM 2471 C CA . TYR A 1 313 ? -9.911 16.645 62.312 1.00 41.16 313 TYR A CA 1
ATOM 2472 C C . TYR A 1 313 ? -10.022 15.599 63.416 1.00 41.16 313 TYR A C 1
ATOM 2474 O O . TYR A 1 313 ? -10.959 14.805 63.470 1.00 41.16 313 TYR A O 1
ATOM 2482 N N . ALA A 1 314 ? -9.003 15.586 64.270 1.00 44.00 314 ALA A N 1
ATOM 2483 C CA . ALA A 1 314 ? -9.020 14.908 65.547 1.00 44.00 314 ALA A CA 1
ATOM 2484 C C . ALA A 1 314 ? -10.048 15.604 66.449 1.00 44.00 314 ALA A C 1
ATOM 2486 O O . ALA A 1 314 ? -9.904 16.789 66.740 1.00 44.00 314 ALA A O 1
ATOM 2487 N N . TYR A 1 315 ? -11.056 14.862 66.903 1.00 38.12 315 TYR A N 1
ATOM 2488 C CA . TYR A 1 315 ? -11.850 15.234 68.067 1.00 38.12 315 TYR A CA 1
ATOM 2489 C C . TYR A 1 315 ? -11.584 14.217 69.171 1.00 38.12 315 TYR A C 1
ATOM 2491 O O . TYR A 1 315 ? -12.004 13.064 69.127 1.00 38.12 315 TYR A O 1
ATOM 2499 N N . GLN A 1 316 ? -10.824 14.686 70.151 1.00 44.97 316 GLN A N 1
ATOM 2500 C CA . GLN A 1 316 ? -10.712 14.132 71.485 1.00 44.97 316 GLN A CA 1
ATOM 2501 C C . GLN A 1 316 ? -12.025 14.490 72.200 1.00 44.97 316 GLN A C 1
ATOM 2503 O O . GLN A 1 316 ? -12.318 15.665 72.406 1.00 44.97 316 GLN A O 1
ATOM 2508 N N . GLY A 1 317 ? -12.861 13.498 72.500 1.00 32.97 317 GLY A N 1
ATOM 2509 C CA . GLY A 1 317 ? -14.174 13.696 73.115 1.00 32.97 317 GLY A CA 1
ATOM 2510 C C . GLY A 1 317 ? -14.545 12.470 73.935 1.00 32.97 317 GLY A C 1
ATOM 2511 O O . GLY A 1 317 ? -14.492 11.354 73.431 1.00 32.97 317 GLY A O 1
ATOM 2512 N N . GLY A 1 318 ? -14.814 12.689 75.220 1.00 34.25 318 GLY A N 1
ATOM 2513 C CA . GLY A 1 318 ? -14.842 11.668 76.258 1.00 34.25 318 GLY A CA 1
ATOM 2514 C C . GLY A 1 318 ? -15.917 10.600 76.078 1.00 34.25 318 GLY A C 1
ATOM 2515 O O . GLY A 1 318 ? -17.052 10.874 75.694 1.00 34.25 318 GLY A O 1
ATOM 2516 N N . ALA A 1 319 ? -15.542 9.374 76.435 1.00 37.00 319 ALA A N 1
ATOM 2517 C CA . ALA A 1 319 ? -16.471 8.290 76.677 1.00 37.00 319 ALA A CA 1
ATOM 2518 C C . ALA A 1 319 ? -17.262 8.588 77.962 1.00 37.00 319 ALA A C 1
ATOM 2520 O O . ALA A 1 319 ? -16.755 8.415 79.069 1.00 37.00 319 ALA A O 1
ATOM 2521 N N . PHE A 1 320 ? -18.503 9.044 77.804 1.00 37.81 320 PHE A N 1
ATOM 2522 C CA . PHE A 1 320 ? -19.526 8.961 78.840 1.00 37.81 320 PHE A CA 1
ATOM 2523 C C . PHE A 1 320 ? -20.360 7.706 78.588 1.00 37.81 320 PHE A C 1
ATOM 2525 O O . PHE A 1 320 ? -21.072 7.604 77.592 1.00 37.81 320 PHE A O 1
ATOM 2532 N N . SER A 1 321 ? -20.232 6.754 79.507 1.00 40.09 321 SER A N 1
ATOM 2533 C CA . SER A 1 321 ? -21.160 5.646 79.714 1.00 40.09 321 SER A CA 1
ATOM 2534 C C . SER A 1 321 ? -22.314 6.135 80.597 1.00 40.09 321 SER A C 1
ATOM 2536 O O . SER A 1 321 ? -22.032 6.736 81.637 1.00 40.09 321 SER A O 1
ATOM 2538 N N . PRO A 1 322 ? -23.586 5.896 80.234 1.00 43.47 322 PRO A N 1
ATOM 2539 C CA . PRO A 1 322 ? -24.678 6.024 81.186 1.00 43.47 322 PRO A CA 1
ATOM 2540 C C . PRO A 1 322 ? -25.516 4.740 81.243 1.00 43.47 322 PRO A C 1
ATOM 2542 O O . PRO A 1 322 ? -26.282 4.448 80.326 1.00 43.47 322 PRO A O 1
ATOM 2545 N N . ASN A 1 323 ? -25.371 3.985 82.335 1.00 34.62 323 ASN A N 1
ATOM 2546 C CA . ASN A 1 323 ? -26.446 3.687 83.296 1.00 34.62 323 ASN A CA 1
ATOM 2547 C C . ASN A 1 323 ? -26.144 2.408 84.089 1.00 34.62 323 ASN A C 1
ATOM 2549 O O . ASN A 1 323 ? -26.659 1.336 83.789 1.00 34.62 323 ASN A O 1
ATOM 2553 N N . ASP A 1 324 ? -25.376 2.577 85.163 1.00 32.41 324 ASP A N 1
ATOM 2554 C CA . ASP A 1 324 ? -25.617 1.874 86.420 1.00 32.41 324 ASP A CA 1
ATOM 2555 C C . ASP A 1 324 ? -26.373 2.854 87.318 1.00 32.41 324 ASP A C 1
ATOM 2557 O O . ASP A 1 324 ? -25.827 3.909 87.616 1.00 32.41 324 ASP A O 1
ATOM 2561 N N . PHE A 1 325 ? -27.604 2.541 87.734 1.00 34.31 325 PHE A N 1
ATOM 2562 C CA . PHE A 1 325 ? -28.129 2.952 89.043 1.00 34.31 325 PHE A CA 1
ATOM 2563 C C . PHE A 1 325 ? -29.399 2.168 89.418 1.00 34.31 325 PHE A C 1
ATOM 2565 O O . PHE A 1 325 ? -30.345 2.058 88.643 1.00 34.31 325 PHE A O 1
ATOM 2572 N N . CYS A 1 326 ? -29.395 1.724 90.680 1.00 33.19 326 CYS A N 1
ATOM 2573 C CA . CYS A 1 326 ? -30.519 1.310 91.528 1.00 33.19 326 CYS A CA 1
ATOM 2574 C C . CYS A 1 326 ? -31.006 -0.153 91.461 1.00 33.19 326 CYS A C 1
ATOM 2576 O O . CYS A 1 326 ? -32.090 -0.468 90.980 1.00 33.19 326 CYS A O 1
ATOM 2578 N N . SER A 1 327 ? -30.276 -1.032 92.155 1.00 34.78 327 SER A N 1
ATOM 2579 C CA . SER A 1 327 ? -30.889 -2.079 92.987 1.00 34.78 327 SER A CA 1
ATOM 2580 C C . SER A 1 327 ? -30.144 -2.194 94.315 1.00 34.78 327 SER A C 1
ATOM 2582 O O . SER A 1 327 ? -29.207 -2.966 94.472 1.00 34.78 327 SER A O 1
ATOM 2584 N N . ALA A 1 328 ? -30.577 -1.378 95.273 1.00 36.28 328 ALA A N 1
ATOM 2585 C CA . ALA A 1 328 ? -30.382 -1.590 96.698 1.00 36.28 328 ALA A CA 1
ATOM 2586 C C . ALA A 1 328 ? -31.556 -0.921 97.425 1.00 36.28 328 ALA A C 1
ATOM 2588 O O . ALA A 1 328 ? -31.619 0.299 97.505 1.00 36.28 328 ALA A O 1
ATOM 2589 N N . ASN A 1 329 ? -32.502 -1.729 97.905 1.00 35.81 329 ASN A N 1
ATOM 2590 C CA . ASN A 1 329 ? -33.393 -1.382 99.011 1.00 35.81 329 ASN A CA 1
ATOM 2591 C C . ASN A 1 329 ? -33.781 -2.676 99.736 1.00 35.81 329 ASN A C 1
ATOM 2593 O O . ASN A 1 329 ? -34.800 -3.303 99.469 1.00 35.81 329 ASN A O 1
ATOM 2597 N N . SER A 1 330 ? -32.896 -3.072 100.648 1.00 36.72 330 SER A N 1
ATOM 2598 C CA . SER A 1 330 ? -33.221 -3.856 101.833 1.00 36.72 330 SER A CA 1
ATOM 2599 C C . SER A 1 330 ? -33.491 -2.842 102.941 1.00 36.72 330 SER A C 1
ATOM 2601 O O . SER A 1 330 ? -32.562 -2.161 103.373 1.00 36.72 330 SER A O 1
ATOM 2603 N N . VAL A 1 331 ? -34.744 -2.713 103.382 1.00 35.97 331 VAL A N 1
ATOM 2604 C CA . VAL A 1 331 ? -35.115 -1.882 104.534 1.00 35.97 331 VAL A CA 1
ATOM 2605 C C . VAL A 1 331 ? -35.986 -2.694 105.490 1.00 35.97 331 VAL A C 1
ATOM 2607 O O . VAL A 1 331 ? -37.098 -3.091 105.163 1.00 35.97 331 VAL A O 1
ATOM 2610 N N . ALA A 1 332 ? -35.400 -2.918 106.666 1.00 35.09 332 ALA A N 1
ATOM 2611 C CA . ALA A 1 332 ? -35.992 -2.919 108.000 1.00 35.09 332 ALA A CA 1
ATOM 2612 C C . ALA A 1 332 ? -37.358 -3.602 108.211 1.00 35.09 332 ALA A C 1
ATOM 2614 O O . ALA A 1 332 ? -38.417 -2.991 108.094 1.00 35.09 332 ALA A O 1
ATOM 2615 N N . GLN A 1 333 ? -37.301 -4.828 108.736 1.00 32.03 333 GLN A N 1
ATOM 2616 C CA . GLN A 1 333 ? -38.226 -5.265 109.782 1.00 32.03 333 GLN A CA 1
ATOM 2617 C C . GLN A 1 333 ? -37.794 -4.633 111.113 1.00 32.03 333 GLN A C 1
ATOM 2619 O O . GLN A 1 333 ? -36.688 -4.892 111.586 1.00 32.03 333 GLN A O 1
ATOM 2624 N N . ALA A 1 334 ? -38.668 -3.838 111.733 1.00 30.52 334 ALA A N 1
ATOM 2625 C CA . ALA A 1 334 ? -38.565 -3.489 113.146 1.00 30.52 334 ALA A CA 1
ATOM 2626 C C . ALA A 1 334 ? -39.959 -3.328 113.784 1.00 30.52 334 ALA A C 1
ATOM 2628 O O . ALA A 1 334 ? -40.727 -2.444 113.418 1.00 30.52 334 ALA A O 1
ATOM 2629 N N . SER A 1 335 ? -40.197 -4.179 114.791 1.00 32.16 335 SER A N 1
ATOM 2630 C CA . SER A 1 335 ? -40.933 -3.954 116.053 1.00 32.16 335 SER A CA 1
ATOM 2631 C C . SER A 1 335 ? -42.452 -3.663 116.079 1.00 32.16 335 SER A C 1
ATOM 2633 O O . SER A 1 335 ? -42.849 -2.517 115.924 1.00 32.16 335 SER A O 1
ATOM 2635 N N . ASN A 1 336 ? -43.208 -4.704 116.501 1.00 36.88 336 ASN A N 1
ATOM 2636 C CA . ASN A 1 336 ? -44.089 -4.815 117.703 1.00 36.88 336 ASN A CA 1
ATOM 2637 C C . ASN A 1 336 ? -45.338 -3.904 117.859 1.00 36.88 336 ASN A C 1
ATOM 2639 O O . ASN A 1 336 ? -45.298 -2.779 117.375 1.00 36.88 336 ASN A O 1
ATOM 2643 N N . PRO A 1 337 ? -46.422 -4.316 118.589 1.00 42.44 337 PRO A N 1
ATOM 2644 C CA . PRO A 1 337 ? -46.411 -5.122 119.836 1.00 42.44 337 PRO A CA 1
ATOM 2645 C C . PRO A 1 337 ? -47.555 -6.167 120.062 1.00 42.44 337 PRO A C 1
ATOM 2647 O O . PRO A 1 337 ? -48.521 -6.205 119.316 1.00 42.44 337 PRO A O 1
ATOM 2650 N N . PHE A 1 338 ? -47.390 -6.992 121.123 1.00 28.05 338 PHE A N 1
ATOM 2651 C CA . PHE A 1 338 ? -48.372 -7.583 122.087 1.00 28.05 338 PHE A CA 1
ATOM 2652 C C . PHE A 1 338 ? -49.790 -7.981 121.580 1.00 28.05 338 PHE A C 1
ATOM 2654 O O . PHE A 1 338 ? -50.507 -7.142 121.061 1.00 28.05 338 PHE A O 1
ATOM 2661 N N . SER A 1 339 ? -50.360 -9.175 121.807 1.00 29.28 339 SER A N 1
ATOM 2662 C CA . SER A 1 339 ? -50.327 -10.055 122.986 1.00 29.28 339 SER A CA 1
ATOM 2663 C C . SER A 1 339 ? -51.035 -11.395 122.707 1.00 29.28 339 SER A C 1
ATOM 2665 O O . SER A 1 339 ? -52.027 -11.411 121.992 1.00 29.28 339 SER A O 1
ATOM 2667 N N . ALA A 1 340 ? -50.568 -12.434 123.412 1.00 31.22 340 ALA A N 1
ATOM 2668 C CA . ALA A 1 340 ? -51.314 -13.546 124.033 1.00 31.22 340 ALA A CA 1
ATOM 2669 C C . ALA A 1 340 ? -52.153 -14.529 123.180 1.00 31.22 340 ALA A C 1
ATOM 2671 O O . ALA A 1 340 ? -53.196 -14.164 122.668 1.00 31.22 340 ALA A O 1
ATOM 2672 N N . GLU A 1 341 ? -51.742 -15.808 123.171 1.00 35.19 341 GLU A N 1
ATOM 2673 C CA . GLU A 1 341 ? -52.547 -17.025 123.472 1.00 35.19 341 GLU A CA 1
ATOM 2674 C C . GLU A 1 341 ? -51.673 -18.260 123.138 1.00 35.19 341 GLU A C 1
ATOM 2676 O O . GLU A 1 341 ? -51.328 -18.507 121.990 1.00 35.19 341 GLU A O 1
ATOM 2681 N N . GLN A 1 342 ? -51.009 -18.920 124.090 1.00 32.97 342 GLN A N 1
ATOM 2682 C CA . GLN A 1 342 ? -51.526 -19.797 125.151 1.00 32.97 342 GLN A CA 1
ATOM 2683 C C . GLN A 1 342 ? -52.063 -21.149 124.620 1.00 32.97 342 GLN A C 1
ATOM 2685 O O . GLN A 1 342 ? -53.256 -21.407 124.573 1.00 32.97 342 GLN A O 1
ATOM 2690 N N . GLN A 1 343 ? -51.136 -22.053 124.287 1.00 37.25 343 GLN A N 1
ATOM 2691 C CA . GLN A 1 343 ? -51.282 -23.512 124.422 1.00 37.25 343 GLN A CA 1
ATOM 2692 C C . GLN A 1 343 ? -50.264 -23.917 125.506 1.00 37.25 343 GLN A C 1
ATOM 2694 O O . GLN A 1 343 ? -49.148 -23.413 125.496 1.00 37.25 343 GLN A O 1
ATOM 2699 N N . GLY A 1 344 ? -50.510 -24.738 126.520 1.00 31.72 344 GLY A N 1
ATOM 2700 C CA . GLY A 1 344 ? -51.523 -25.758 126.720 1.00 31.72 344 GLY A CA 1
ATOM 2701 C C . GLY A 1 344 ? -50.812 -26.961 127.348 1.00 31.72 344 GLY A C 1
ATOM 2702 O O . GLY A 1 344 ? -50.435 -27.881 126.636 1.00 31.72 344 GLY A O 1
ATOM 2703 N N . SER A 1 345 ? -50.583 -26.943 128.666 1.00 33.16 345 SER A N 1
ATOM 2704 C CA . SER A 1 345 ? -50.189 -28.137 129.431 1.00 33.16 345 SER A CA 1
ATOM 2705 C C . SER A 1 345 ? -50.537 -27.993 130.922 1.00 33.16 345 SER A C 1
ATOM 2707 O O . SER A 1 345 ? -49.845 -27.323 131.685 1.00 33.16 345 SER A O 1
ATOM 2709 N N . MET A 1 346 ? -51.642 -28.640 131.297 1.00 31.94 346 MET A N 1
ATOM 2710 C CA . MET A 1 346 ? -52.006 -29.160 132.631 1.00 31.94 346 MET A CA 1
ATOM 2711 C C . MET A 1 346 ? -50.922 -30.119 133.200 1.00 31.94 346 MET A C 1
ATOM 2713 O O . MET A 1 346 ? -50.016 -30.456 132.435 1.00 31.94 346 MET A O 1
ATOM 2717 N N . PRO A 1 347 ? -51.033 -30.721 134.418 1.00 48.22 347 PRO A N 1
ATOM 2718 C CA . PRO A 1 347 ? -51.966 -30.531 135.554 1.00 48.22 347 PRO A CA 1
ATOM 2719 C C . PRO A 1 347 ? -51.260 -30.482 136.943 1.00 48.22 347 PRO A C 1
ATOM 2721 O O . PRO A 1 347 ? -50.061 -30.710 137.038 1.00 48.22 347 PRO A O 1
ATOM 2724 N N . GLN A 1 348 ? -52.031 -30.285 138.026 1.00 33.91 348 GLN A N 1
ATOM 2725 C CA . GLN A 1 348 ? -52.045 -31.055 139.304 1.00 33.91 348 GLN A CA 1
ATOM 2726 C C . GLN A 1 348 ? -52.545 -30.151 140.448 1.00 33.91 348 GLN A C 1
ATOM 2728 O O . GLN A 1 348 ? -52.022 -29.068 140.666 1.00 33.91 348 GLN A O 1
ATOM 2733 N N . ASN A 1 349 ? -53.713 -30.465 141.027 1.00 30.92 349 ASN A N 1
ATOM 2734 C CA . ASN A 1 349 ? -53.858 -31.165 142.320 1.00 30.92 349 ASN A CA 1
ATOM 2735 C C . ASN A 1 349 ? -53.115 -30.446 143.462 1.00 30.92 349 ASN A C 1
ATOM 2737 O O . ASN A 1 349 ? -51.931 -30.187 143.360 1.00 30.92 349 ASN A O 1
ATOM 2741 N N . ALA A 1 350 ? -53.668 -30.172 144.632 1.00 31.55 350 ALA A N 1
ATOM 2742 C CA . ALA A 1 350 ? -54.952 -30.467 145.235 1.00 31.55 350 ALA A CA 1
ATOM 2743 C C . ALA A 1 350 ? -55.074 -29.571 146.487 1.00 31.55 350 ALA A C 1
ATOM 2745 O O . ALA A 1 350 ? -54.104 -28.953 146.911 1.00 31.55 350 ALA A O 1
ATOM 2746 N N . ALA A 1 351 ? -56.292 -29.506 147.027 1.00 32.72 351 ALA A N 1
ATOM 2747 C CA . ALA A 1 351 ? -56.653 -29.491 148.452 1.00 32.72 351 ALA A CA 1
ATOM 2748 C C . ALA A 1 351 ? -55.563 -29.028 149.460 1.00 32.72 351 ALA A C 1
ATOM 2750 O O . ALA A 1 351 ? -54.498 -29.618 149.551 1.00 32.72 351 ALA A O 1
ATOM 2751 N N . GLN A 1 352 ? -55.806 -28.058 150.345 1.00 33.91 352 GLN A N 1
ATOM 2752 C CA . GLN A 1 352 ? -56.570 -28.308 151.574 1.00 33.91 352 GLN A CA 1
ATOM 2753 C C . GLN A 1 352 ? -56.790 -27.007 152.383 1.00 33.91 352 GLN A C 1
ATOM 2755 O O . GLN A 1 352 ? -55.852 -26.343 152.809 1.00 33.91 352 GLN A O 1
ATOM 2760 N N . ARG A 1 353 ? -58.068 -26.708 152.656 1.00 35.84 353 ARG A N 1
ATOM 2761 C CA . ARG A 1 353 ? -58.595 -26.231 153.960 1.00 35.84 353 ARG A CA 1
ATOM 2762 C C . ARG A 1 353 ? -58.063 -27.140 155.103 1.00 35.84 353 ARG A C 1
ATOM 2764 O O . ARG A 1 353 ? -57.848 -28.308 154.785 1.00 35.84 353 ARG A O 1
ATOM 2771 N N . PRO A 1 354 ? -57.984 -26.750 156.403 1.00 44.25 354 PRO A N 1
ATOM 2772 C CA . PRO A 1 354 ? -59.147 -26.193 157.109 1.00 44.25 354 PRO A CA 1
ATOM 2773 C C . PRO A 1 354 ? -58.888 -25.249 158.312 1.00 44.25 354 PRO A C 1
ATOM 2775 O O . PRO A 1 354 ? -57.873 -25.268 158.993 1.00 44.25 354 PRO A O 1
ATOM 2778 N N . SER A 1 355 ? -59.837 -24.334 158.501 1.00 31.36 355 SER A N 1
ATOM 2779 C CA . SER A 1 355 ? -60.726 -24.212 159.670 1.00 31.36 355 SER A CA 1
ATOM 2780 C C . SER A 1 355 ? -60.104 -23.651 160.948 1.00 31.36 355 SER A C 1
ATOM 2782 O O . SER A 1 355 ? -59.561 -24.370 161.785 1.00 31.36 355 SER A O 1
ATOM 2784 N N . CYS A 1 356 ? -60.356 -22.358 161.142 1.00 31.62 356 CYS A N 1
ATOM 2785 C CA . CYS A 1 356 ? -60.519 -21.768 162.460 1.00 31.62 356 CYS A CA 1
ATOM 2786 C C . CYS A 1 356 ? -61.882 -22.169 163.045 1.00 31.62 356 CYS A C 1
ATOM 2788 O O . CYS A 1 356 ? -62.889 -22.247 162.337 1.00 31.62 356 CYS A O 1
ATOM 2790 N N . HIS A 1 357 ? -61.861 -22.437 164.347 1.00 36.28 357 HIS A N 1
ATOM 2791 C CA . HIS A 1 357 ? -62.977 -22.850 165.184 1.00 36.28 357 HIS A CA 1
ATOM 2792 C C . HIS A 1 357 ? -64.068 -21.768 165.279 1.00 36.28 357 HIS A C 1
ATOM 2794 O O . HIS A 1 357 ? -63.795 -20.570 165.274 1.00 36.28 357 HIS A O 1
ATOM 2800 N N . VAL A 1 358 ? -65.306 -22.243 165.386 1.00 42.31 358 VAL A N 1
ATOM 2801 C CA . VAL A 1 358 ? -66.563 -21.501 165.541 1.00 42.31 358 VAL A CA 1
ATOM 2802 C C . VAL A 1 358 ? -66.685 -20.889 166.942 1.00 42.31 358 VAL A C 1
ATOM 2804 O O . VAL A 1 358 ? -66.353 -21.564 167.916 1.00 42.31 358 VAL A O 1
ATOM 2807 N N . SER A 1 359 ? -67.283 -19.694 167.030 1.00 42.25 359 SER A N 1
ATOM 2808 C CA . SER A 1 359 ? -68.342 -19.403 168.010 1.00 42.25 359 SER A CA 1
ATOM 2809 C C . SER A 1 359 ? -69.399 -18.453 167.422 1.00 42.25 359 SER A C 1
ATOM 2811 O O . SER A 1 359 ? -69.093 -17.328 167.050 1.00 42.25 359 SER A O 1
ATOM 2813 N N . LEU A 1 360 ? -70.607 -19.019 167.304 1.00 48.78 360 LEU A N 1
ATOM 2814 C CA . LEU A 1 360 ? -71.977 -18.491 167.172 1.00 48.78 360 LEU A CA 1
ATOM 2815 C C . LEU A 1 360 ? -72.224 -17.028 166.741 1.00 48.78 360 LEU A C 1
ATOM 2817 O O . LEU A 1 360 ? -72.016 -16.133 167.543 1.00 48.78 360 LEU A O 1
ATOM 2821 N N . GLU A 1 361 ? -72.859 -16.827 165.573 1.00 40.22 361 GLU A N 1
ATOM 2822 C CA . GLU A 1 361 ? -74.201 -16.205 165.432 1.00 40.22 361 GLU A CA 1
ATOM 2823 C C . GLU A 1 361 ? -74.649 -16.209 163.953 1.00 40.22 361 GLU A C 1
ATOM 2825 O O . GLU A 1 361 ? -73.912 -15.792 163.062 1.00 40.22 361 GLU A O 1
ATOM 2830 N N . GLY A 1 362 ? -75.832 -16.764 163.662 1.00 50.28 362 GLY A N 1
ATOM 2831 C CA . GLY A 1 362 ? -76.281 -17.096 162.306 1.00 50.28 362 GLY A CA 1
ATOM 2832 C C . GLY A 1 362 ? -77.612 -16.451 161.922 1.00 50.28 362 GLY A C 1
ATOM 2833 O O . GLY A 1 362 ? -78.569 -16.549 162.678 1.00 50.28 362 GLY A O 1
ATOM 2834 N N . ALA A 1 363 ? -77.639 -15.830 160.734 1.00 54.41 363 ALA A N 1
ATOM 2835 C CA . ALA A 1 363 ? -78.736 -15.769 159.745 1.00 54.41 363 ALA A CA 1
ATOM 2836 C C . ALA A 1 363 ? -78.500 -14.599 158.766 1.00 54.41 363 ALA A C 1
ATOM 2838 O O . ALA A 1 363 ? -78.398 -14.826 157.566 1.00 54.41 363 ALA A O 1
ATOM 2839 N N . ALA A 1 364 ? -78.268 -13.381 159.270 1.00 57.78 364 ALA A N 1
ATOM 2840 C CA . ALA A 1 364 ? -78.187 -12.161 158.449 1.00 57.78 364 ALA A CA 1
ATOM 2841 C C . ALA A 1 364 ? -76.994 -12.114 157.466 1.00 57.78 364 ALA A C 1
ATOM 2843 O O . ALA A 1 364 ? -77.105 -11.569 156.372 1.00 57.78 364 ALA A O 1
ATOM 2844 N N . PHE A 1 365 ? -75.863 -12.739 157.813 1.00 58.03 365 PHE A N 1
ATOM 2845 C CA . PHE A 1 365 ? -74.693 -12.825 156.927 1.00 58.03 365 PHE A CA 1
ATOM 2846 C C . PHE A 1 365 ? -74.911 -13.734 155.709 1.00 58.03 365 PHE A C 1
ATOM 2848 O O . PHE A 1 365 ? -74.248 -13.550 154.692 1.00 58.03 365 PHE A O 1
ATOM 2855 N N . ARG A 1 366 ? -75.824 -14.715 155.787 1.00 63.53 366 ARG A N 1
ATOM 2856 C CA . ARG A 1 366 ? -76.082 -15.629 154.662 1.00 63.53 366 ARG A CA 1
ATOM 2857 C C . ARG A 1 366 ? -76.847 -14.929 153.543 1.00 63.53 366 ARG A C 1
ATOM 2859 O O . ARG A 1 366 ? -76.495 -15.122 152.389 1.00 63.53 366 ARG A O 1
ATOM 2866 N N . ASP A 1 367 ? -77.804 -14.069 153.875 1.00 71.44 367 ASP A N 1
ATOM 2867 C CA . ASP A 1 367 ? -78.605 -13.347 152.875 1.00 71.44 367 ASP A CA 1
ATOM 2868 C C . ASP A 1 367 ? -77.807 -12.230 152.184 1.00 71.44 367 ASP A C 1
ATOM 2870 O O . ASP A 1 367 ? -77.963 -11.987 150.984 1.00 71.44 367 ASP A O 1
ATOM 2874 N N . GLN A 1 368 ? -76.887 -11.593 152.916 1.00 76.31 368 GLN A N 1
ATOM 2875 C CA . GLN A 1 368 ? -75.954 -10.622 152.343 1.00 76.31 368 GLN A CA 1
ATOM 2876 C C . GLN A 1 368 ? -74.948 -11.293 151.396 1.00 76.31 368 GLN A C 1
ATOM 2878 O O . GLN A 1 368 ? -74.632 -10.745 150.341 1.00 76.31 368 GLN A O 1
ATOM 2883 N N . GLU A 1 369 ? -74.492 -12.501 151.738 1.00 78.31 369 GLU A N 1
ATOM 2884 C CA . GLU A 1 369 ? -73.620 -13.290 150.868 1.00 78.31 369 GLU A CA 1
ATOM 2885 C C . GLU A 1 369 ? -74.370 -13.824 149.636 1.00 78.31 369 GLU A C 1
ATOM 2887 O O . GLU A 1 369 ? -73.820 -13.785 148.540 1.00 78.31 369 GLU A O 1
ATOM 2892 N N . ILE A 1 370 ? -75.638 -14.237 149.765 1.00 79.69 370 ILE A N 1
ATOM 2893 C CA . ILE A 1 370 ? -76.476 -14.640 148.619 1.00 79.69 370 ILE A CA 1
ATOM 2894 C C . ILE A 1 370 ? -76.685 -13.462 147.663 1.00 79.69 370 ILE A C 1
ATOM 2896 O O . ILE A 1 370 ? -76.449 -13.606 146.470 1.00 79.69 370 ILE A O 1
ATOM 2900 N N . SER A 1 371 ? -77.024 -12.276 148.176 1.00 82.06 371 SER A N 1
ATOM 2901 C CA . SER A 1 371 ? -77.206 -11.077 147.341 1.00 82.06 371 SER A CA 1
ATOM 2902 C C . SER A 1 371 ? -75.914 -10.679 146.624 1.00 82.06 371 SER A C 1
ATOM 2904 O O . SER A 1 371 ? -75.929 -10.291 145.460 1.00 82.06 371 SER A O 1
ATOM 2906 N N . ARG A 1 372 ? -74.772 -10.815 147.308 1.00 85.00 372 ARG A N 1
ATOM 2907 C CA . ARG A 1 372 ? -73.455 -10.588 146.714 1.00 85.00 372 ARG A CA 1
ATOM 2908 C C . ARG A 1 372 ? -73.153 -11.597 145.605 1.00 85.00 372 ARG A C 1
ATOM 2910 O O . ARG A 1 372 ? -72.578 -11.208 144.592 1.00 85.00 372 ARG A O 1
ATOM 2917 N N . LEU A 1 373 ? -73.513 -12.867 145.792 1.00 85.81 373 LEU A N 1
ATOM 2918 C CA . LEU A 1 373 ? -73.341 -13.920 144.790 1.00 85.81 373 LEU A CA 1
ATOM 2919 C C . LEU A 1 373 ? -74.278 -13.740 143.589 1.00 85.81 373 LEU A C 1
ATOM 2921 O O . LEU A 1 373 ? -73.833 -13.942 142.463 1.00 85.81 373 LEU A O 1
ATOM 2925 N N . ASP A 1 374 ? -75.521 -13.311 143.802 1.00 86.00 374 ASP A N 1
ATOM 2926 C CA . ASP A 1 374 ? -76.477 -13.017 142.729 1.00 86.00 374 ASP A CA 1
ATOM 2927 C C . ASP A 1 374 ? -76.043 -11.801 141.903 1.00 86.00 374 ASP A C 1
ATOM 2929 O O . ASP A 1 374 ? -76.122 -11.824 140.675 1.00 86.00 374 ASP A O 1
ATOM 2933 N N . GLU A 1 375 ? -75.514 -10.761 142.552 1.00 86.69 375 GLU A N 1
ATOM 2934 C CA . GLU A 1 375 ? -74.936 -9.601 141.868 1.00 86.69 375 GLU A CA 1
ATOM 2935 C C . GLU A 1 375 ? -73.668 -9.995 141.088 1.00 86.69 375 GLU A C 1
ATOM 2937 O O . GLU A 1 375 ? -73.481 -9.580 139.948 1.00 86.69 375 GLU A O 1
ATOM 2942 N N . LEU A 1 376 ? -72.819 -10.861 141.658 1.00 88.56 376 LEU A N 1
ATOM 2943 C CA . LEU A 1 376 ? -71.664 -11.446 140.962 1.00 88.56 376 LEU A CA 1
ATOM 2944 C C . LEU A 1 376 ? -72.082 -12.288 139.752 1.00 88.56 376 LEU A C 1
ATOM 2946 O O . LEU A 1 376 ? -71.432 -12.209 138.714 1.00 88.56 376 LEU A O 1
ATOM 2950 N N . LEU A 1 377 ? -73.154 -13.075 139.866 1.00 87.56 377 LEU A N 1
ATOM 2951 C CA . LEU A 1 377 ? -73.705 -13.862 138.764 1.00 87.56 377 LEU A CA 1
ATOM 2952 C C . LEU A 1 377 ? -74.300 -12.971 137.677 1.00 87.56 377 LEU A C 1
ATOM 2954 O O . LEU A 1 377 ? -74.059 -13.233 136.502 1.00 87.56 377 LEU A O 1
ATOM 2958 N N . ARG A 1 378 ? -75.034 -11.916 138.049 1.00 88.88 378 ARG A N 1
ATOM 2959 C CA . ARG A 1 378 ? -75.573 -10.945 137.091 1.00 88.88 378 ARG A CA 1
ATOM 2960 C C . ARG A 1 378 ? -74.442 -10.231 136.355 1.00 88.88 378 ARG A C 1
ATOM 2962 O O . ARG A 1 378 ? -74.447 -10.230 135.131 1.00 88.88 378 ARG A O 1
ATOM 2969 N N . ASN A 1 379 ? -73.433 -9.741 137.074 1.00 88.19 379 ASN A N 1
ATOM 2970 C CA . ASN A 1 379 ? -72.253 -9.120 136.470 1.00 88.19 379 ASN A CA 1
ATOM 2971 C C . ASN A 1 379 ? -71.504 -10.102 135.560 1.00 88.19 379 ASN A C 1
ATOM 2973 O O . ASN A 1 379 ? -71.149 -9.748 134.445 1.00 88.19 379 ASN A O 1
ATOM 2977 N N . ALA A 1 380 ? -71.337 -11.362 135.974 1.00 86.50 380 ALA A N 1
ATOM 2978 C CA . ALA A 1 380 ? -70.712 -12.383 135.136 1.00 86.50 380 ALA A CA 1
ATOM 2979 C C . ALA A 1 380 ? -71.538 -12.707 133.878 1.00 86.50 380 ALA A C 1
ATOM 2981 O O . ALA A 1 380 ? -70.965 -12.970 132.825 1.00 86.50 380 ALA A O 1
ATOM 2982 N N . GLN A 1 381 ? -72.872 -12.690 133.961 1.00 87.56 381 GLN A N 1
ATOM 2983 C CA . GLN A 1 381 ? -73.765 -12.885 132.814 1.00 87.56 381 GLN A CA 1
ATOM 2984 C C . GLN A 1 381 ? -73.757 -11.680 131.866 1.00 87.56 381 GLN A C 1
ATOM 2986 O O . GLN A 1 381 ? -73.740 -11.867 130.651 1.00 87.56 381 GLN A O 1
ATOM 2991 N N . GLU A 1 382 ? -73.736 -10.460 132.398 1.00 88.19 382 GLU A N 1
ATOM 2992 C CA . GLU A 1 382 ? -73.605 -9.229 131.614 1.00 88.19 382 GLU A CA 1
ATOM 2993 C C . GLU A 1 382 ? -72.232 -9.148 130.935 1.00 88.19 382 GLU A C 1
ATOM 2995 O O . GLU A 1 382 ? -72.161 -8.879 129.735 1.00 88.19 382 GLU A O 1
ATOM 3000 N N . ASP A 1 383 ? -71.152 -9.486 131.644 1.00 89.00 383 ASP A N 1
ATOM 3001 C CA . ASP A 1 383 ? -69.801 -9.593 131.088 1.00 89.00 383 ASP A CA 1
ATOM 3002 C C . ASP A 1 383 ? -69.718 -10.682 130.015 1.00 89.00 383 ASP A C 1
ATOM 3004 O O . ASP A 1 383 ? -69.090 -10.475 128.971 1.00 89.00 383 ASP A O 1
ATOM 3008 N N . LEU A 1 384 ? -70.387 -11.822 130.226 1.00 90.38 384 LEU A N 1
ATOM 3009 C CA . LEU A 1 384 ? -70.472 -12.893 129.238 1.00 90.38 384 LEU A CA 1
ATOM 3010 C C . LEU A 1 384 ? -71.188 -12.407 127.976 1.00 90.38 384 LEU A C 1
ATOM 3012 O O . LEU A 1 384 ? -70.625 -12.539 126.894 1.00 90.38 384 LEU A O 1
ATOM 3016 N N . LEU A 1 385 ? -72.361 -11.781 128.098 1.00 90.44 385 LEU A N 1
ATOM 3017 C CA . LEU A 1 385 ? -73.098 -11.229 126.956 1.00 90.44 385 LEU A CA 1
ATOM 3018 C C . LEU A 1 385 ? -72.306 -10.129 126.237 1.00 90.44 385 LEU A C 1
ATOM 3020 O O . LEU A 1 385 ? -72.258 -10.105 125.007 1.00 90.44 385 LEU A O 1
ATOM 3024 N N . ALA A 1 386 ? -71.632 -9.249 126.980 1.00 87.56 386 ALA A N 1
ATOM 3025 C CA . ALA A 1 386 ? -70.779 -8.210 126.414 1.00 87.56 386 ALA A CA 1
ATOM 3026 C C . ALA A 1 386 ? -69.535 -8.795 125.723 1.00 87.56 386 ALA A C 1
ATOM 3028 O O . ALA A 1 386 ? -69.052 -8.237 124.736 1.00 87.56 386 ALA A O 1
ATOM 3029 N N . SER A 1 387 ? -68.982 -9.900 126.229 1.00 87.25 387 SER A N 1
ATOM 3030 C CA . SER A 1 387 ? -67.880 -10.620 125.580 1.00 87.25 387 SER A CA 1
ATOM 3031 C C . SER A 1 387 ? -68.353 -11.387 124.342 1.00 87.25 387 SER A C 1
ATOM 3033 O O . SER A 1 387 ? -67.689 -11.329 123.313 1.00 87.25 387 SER A O 1
ATOM 3035 N N . GLU A 1 388 ? -69.536 -12.002 124.379 1.00 89.00 388 GLU A N 1
ATOM 3036 C CA . GLU A 1 388 ? -70.150 -12.686 123.241 1.00 89.00 388 GLU A CA 1
ATOM 3037 C C . GLU A 1 388 ? -70.463 -11.697 122.114 1.00 89.00 388 GLU A C 1
ATOM 3039 O O . GLU A 1 388 ? -70.146 -11.956 120.954 1.00 89.00 388 GLU A O 1
ATOM 3044 N N . GLN A 1 389 ? -71.012 -10.524 122.441 1.00 88.50 389 GLN A N 1
ATOM 3045 C CA . GLN A 1 389 ? -71.217 -9.446 121.471 1.00 88.50 389 GLN A CA 1
ATOM 3046 C C . GLN A 1 389 ? -69.893 -8.943 120.883 1.00 88.50 389 GLN A C 1
ATOM 3048 O O . GLN A 1 389 ? -69.816 -8.721 119.675 1.00 88.50 389 GLN A O 1
ATOM 3053 N N . ARG A 1 390 ? -68.832 -8.820 121.697 1.00 87.88 390 ARG A N 1
ATOM 3054 C CA . ARG A 1 390 ? -67.483 -8.479 121.211 1.00 87.88 390 ARG A CA 1
ATOM 3055 C C . ARG A 1 390 ? -66.922 -9.547 120.270 1.00 87.88 390 ARG A C 1
ATOM 3057 O O . ARG A 1 390 ? -66.390 -9.192 119.224 1.00 87.88 390 ARG A O 1
ATOM 3064 N N . VAL A 1 391 ? -67.081 -10.832 120.592 1.00 87.44 391 VAL A N 1
ATOM 3065 C CA . VAL A 1 391 ? -66.648 -11.945 119.732 1.00 87.44 391 VAL A CA 1
ATOM 3066 C C . VAL A 1 391 ? -67.444 -11.965 118.429 1.00 87.44 391 VAL A C 1
ATOM 3068 O O . VAL A 1 391 ? -66.839 -12.092 117.373 1.00 87.44 391 VAL A O 1
ATOM 3071 N N . ARG A 1 392 ? -68.768 -11.763 118.463 1.00 88.94 392 ARG A N 1
ATOM 3072 C CA . ARG A 1 392 ? -69.594 -11.667 117.244 1.00 88.94 392 ARG A CA 1
ATOM 3073 C C . ARG A 1 392 ? -69.157 -10.509 116.349 1.00 88.94 392 ARG A C 1
ATOM 3075 O O . ARG A 1 392 ? -68.947 -10.724 115.163 1.00 88.94 392 ARG A O 1
ATOM 3082 N N . ALA A 1 393 ? -68.929 -9.322 116.915 1.00 88.38 393 ALA A N 1
ATOM 3083 C CA . ALA A 1 393 ? -68.416 -8.179 116.159 1.00 88.38 393 ALA A CA 1
ATOM 3084 C C . ALA A 1 393 ? -67.023 -8.451 115.561 1.00 88.38 393 ALA A C 1
ATOM 3086 O O . ALA A 1 393 ? -66.752 -8.056 114.430 1.00 88.38 393 ALA A O 1
ATOM 3087 N N . HIS A 1 394 ? -66.154 -9.159 116.291 1.00 88.69 394 HIS A N 1
ATOM 3088 C CA . HIS A 1 394 ? -64.837 -9.561 115.796 1.00 88.69 394 HIS A CA 1
ATOM 3089 C C . HIS A 1 394 ? -64.950 -10.600 114.668 1.00 88.69 394 HIS A C 1
ATOM 3091 O O . HIS A 1 394 ? -64.260 -10.485 113.662 1.00 88.69 394 HIS A O 1
ATOM 3097 N N . VAL A 1 395 ? -65.854 -11.577 114.787 1.00 89.56 395 VAL A N 1
ATOM 3098 C CA . VAL A 1 395 ? -66.144 -12.570 113.738 1.00 89.56 395 VAL A CA 1
ATOM 3099 C C . VAL A 1 395 ? -66.707 -11.900 112.486 1.00 89.56 395 VAL A C 1
ATOM 3101 O O . VAL A 1 395 ? -66.230 -12.189 111.394 1.00 89.56 395 VAL A O 1
ATOM 3104 N N . ASP A 1 396 ? -67.652 -10.968 112.619 1.00 88.50 396 ASP A N 1
ATOM 3105 C CA . ASP A 1 396 ? -68.177 -10.208 111.480 1.00 88.50 396 ASP A CA 1
ATOM 3106 C C . ASP A 1 396 ? -67.090 -9.325 110.842 1.00 88.50 396 ASP A C 1
ATOM 3108 O O . ASP A 1 396 ? -66.985 -9.267 109.618 1.00 88.50 396 ASP A O 1
ATOM 3112 N N . GLN A 1 397 ? -66.214 -8.703 111.642 1.00 89.50 397 GLN A N 1
ATOM 3113 C CA . GLN A 1 397 ? -65.054 -7.960 111.138 1.00 89.50 397 GLN A CA 1
ATOM 3114 C C . GLN A 1 397 ? -64.073 -8.866 110.379 1.00 89.50 397 GLN A C 1
ATOM 3116 O O . GLN A 1 397 ? -63.555 -8.467 109.335 1.00 89.50 397 GLN A O 1
ATOM 3121 N N . HIS A 1 398 ? -63.807 -10.073 110.884 1.00 86.94 398 HIS A N 1
ATOM 3122 C CA . HIS A 1 398 ? -62.983 -11.060 110.189 1.00 86.94 398 HIS A CA 1
ATOM 3123 C C . HIS A 1 398 ? -63.641 -11.537 108.900 1.00 86.94 398 HIS A C 1
ATOM 3125 O O . HIS A 1 398 ? -62.951 -11.613 107.892 1.00 86.94 398 HIS A O 1
ATOM 3131 N N . ARG A 1 399 ? -64.959 -11.757 108.895 1.00 89.94 399 ARG A N 1
ATOM 3132 C CA . ARG A 1 399 ? -65.697 -12.137 107.687 1.00 89.94 399 ARG A CA 1
ATOM 3133 C C . ARG A 1 399 ? -65.625 -11.051 106.612 1.00 89.94 399 ARG A C 1
ATOM 3135 O O . ARG A 1 399 ? -65.322 -11.363 105.469 1.00 89.94 399 ARG A O 1
ATOM 3142 N N . CYS A 1 400 ? -65.812 -9.779 106.975 1.00 88.81 400 CYS A N 1
ATOM 3143 C CA . CYS A 1 400 ? -65.642 -8.665 106.034 1.00 88.81 400 CYS A CA 1
ATOM 3144 C C . CYS A 1 400 ? -64.206 -8.582 105.491 1.00 88.81 400 CYS A C 1
ATOM 3146 O O . CYS A 1 400 ? -64.016 -8.385 104.296 1.00 88.81 400 CYS A O 1
ATOM 3148 N N . ARG A 1 401 ? -63.187 -8.785 106.341 1.00 89.69 401 ARG A N 1
ATOM 3149 C CA . ARG A 1 401 ? -61.782 -8.832 105.897 1.00 89.69 401 ARG A CA 1
ATOM 3150 C C . ARG A 1 401 ? -61.493 -10.026 104.986 1.00 89.69 401 ARG A C 1
ATOM 3152 O O . ARG A 1 401 ? -60.712 -9.898 104.054 1.00 89.69 401 ARG A O 1
ATOM 3159 N N . GLU A 1 402 ? -62.090 -11.184 105.247 1.00 87.19 402 GLU A N 1
ATOM 3160 C CA . GLU A 1 402 ? -61.962 -12.366 104.388 1.00 87.19 402 GLU A CA 1
ATOM 3161 C C . GLU A 1 402 ? -62.609 -12.140 103.018 1.00 87.19 402 GLU A C 1
ATOM 3163 O O . GLU A 1 402 ? -62.019 -12.515 102.005 1.00 87.19 402 GLU A O 1
ATOM 3168 N N . GLU A 1 403 ? -63.775 -11.488 102.970 1.00 88.81 403 GLU A N 1
ATOM 3169 C CA . GLU A 1 403 ? -64.425 -11.070 101.721 1.00 88.81 403 GLU A CA 1
ATOM 3170 C C . GLU A 1 403 ? -63.548 -10.065 100.944 1.00 88.81 403 GLU A C 1
ATOM 3172 O O . GLU A 1 403 ? -63.307 -10.270 99.754 1.00 88.81 403 GLU A O 1
ATOM 3177 N N . GLU A 1 404 ? -62.969 -9.059 101.614 1.00 90.56 404 GLU A N 1
ATOM 3178 C CA . GLU A 1 404 ? -62.009 -8.115 101.011 1.00 90.56 404 GLU A CA 1
ATOM 3179 C C . GLU A 1 404 ? -60.766 -8.829 100.447 1.00 90.56 404 GLU A C 1
ATOM 3181 O O . GLU A 1 404 ? -60.362 -8.568 99.313 1.00 90.56 404 GLU A O 1
ATOM 3186 N N . ILE A 1 405 ? -60.189 -9.781 101.192 1.00 91.44 405 ILE A N 1
ATOM 3187 C CA . ILE A 1 405 ? -59.050 -10.593 100.731 1.00 91.44 405 ILE A CA 1
ATOM 3188 C C . ILE A 1 405 ? -59.445 -11.442 99.514 1.00 91.44 405 ILE A C 1
ATOM 3190 O O . ILE A 1 405 ? -58.655 -11.578 98.578 1.00 91.44 405 ILE A O 1
ATOM 3194 N N . CYS A 1 406 ? -60.657 -12.007 99.485 1.00 91.94 406 CYS A N 1
ATOM 3195 C CA . CYS A 1 406 ? -61.146 -12.770 98.334 1.00 91.94 406 CYS A CA 1
ATOM 3196 C C . CYS A 1 406 ? -61.283 -11.891 97.083 1.00 91.94 406 CYS A C 1
ATOM 3198 O O . CYS A 1 406 ? -60.863 -12.301 95.995 1.00 91.94 406 CYS A O 1
ATOM 3200 N N . ASP A 1 407 ? -61.812 -10.677 97.229 1.00 91.50 407 ASP A N 1
ATOM 3201 C CA . ASP A 1 407 ? -61.928 -9.715 96.132 1.00 91.50 407 ASP A CA 1
ATOM 3202 C C . ASP A 1 407 ? -60.554 -9.226 95.644 1.00 91.50 407 ASP A C 1
ATOM 3204 O O . ASP A 1 407 ? -60.316 -9.130 94.431 1.00 91.50 407 ASP A O 1
ATOM 3208 N N . GLU A 1 408 ? -59.609 -8.984 96.558 1.00 91.69 408 GLU A N 1
ATOM 3209 C CA . GLU A 1 408 ? -58.220 -8.655 96.223 1.00 91.69 408 GLU A CA 1
ATOM 3210 C C . GLU A 1 408 ? -57.517 -9.804 95.491 1.00 91.69 408 GLU A C 1
ATOM 3212 O O . GLU A 1 408 ? -56.862 -9.566 94.472 1.00 91.69 408 GLU A O 1
ATOM 3217 N N . LEU A 1 409 ? -57.702 -11.054 95.927 1.00 91.81 409 LEU A N 1
ATOM 3218 C CA . LEU A 1 409 ? -57.173 -12.241 95.248 1.00 91.81 409 LEU A CA 1
ATOM 3219 C C . LEU A 1 409 ? -57.776 -12.405 93.847 1.00 91.81 409 LEU A C 1
ATOM 3221 O O . LEU A 1 409 ? -57.048 -12.686 92.892 1.00 91.81 409 LEU A O 1
ATOM 3225 N N . ALA A 1 410 ? -59.079 -12.164 93.680 1.00 91.25 410 ALA A N 1
ATOM 3226 C CA . ALA A 1 410 ? -59.737 -12.191 92.374 1.00 91.25 410 ALA A CA 1
ATOM 3227 C C . ALA A 1 410 ? -59.264 -11.049 91.451 1.00 91.25 410 ALA A C 1
ATOM 3229 O O . ALA A 1 410 ? -59.190 -11.208 90.228 1.00 91.25 410 ALA A O 1
ATOM 3230 N N . SER A 1 411 ? -58.939 -9.881 92.011 1.00 93.44 411 SER A N 1
ATOM 3231 C CA . SER A 1 411 ? -58.317 -8.764 91.290 1.00 93.44 411 SER A CA 1
ATOM 3232 C C . SER A 1 411 ? -56.871 -9.082 90.891 1.00 93.44 411 SER A C 1
ATOM 3234 O O . SER A 1 411 ? -56.492 -8.862 89.739 1.00 93.44 411 SER A O 1
ATOM 3236 N N . SER A 1 412 ? -56.081 -9.670 91.795 1.00 93.12 412 SER A N 1
ATOM 3237 C CA . SER A 1 412 ? -54.709 -10.117 91.525 1.00 93.12 412 SER A CA 1
ATOM 3238 C C . SER A 1 412 ? -54.680 -11.189 90.441 1.00 93.12 412 SER A C 1
ATOM 3240 O O . SER A 1 412 ? -53.938 -11.055 89.476 1.00 93.12 412 SER A O 1
ATOM 3242 N N . SER A 1 413 ? -55.565 -12.187 90.517 1.00 94.62 413 SER A N 1
ATOM 3243 C CA . SER A 1 413 ? -55.668 -13.245 89.509 1.00 94.62 413 SER A CA 1
ATOM 3244 C C . SER A 1 413 ? -55.974 -12.691 88.110 1.00 94.62 413 SER A C 1
ATOM 3246 O O . SER A 1 413 ? -55.381 -13.128 87.123 1.00 94.62 413 SER A O 1
ATOM 3248 N N . ARG A 1 414 ? -56.834 -11.664 88.010 1.00 94.69 414 ARG A N 1
ATOM 3249 C CA . ARG A 1 414 ? -57.092 -10.958 86.743 1.00 94.69 414 ARG A CA 1
ATOM 3250 C C . ARG A 1 414 ? -55.856 -10.222 86.219 1.00 94.69 414 ARG A C 1
ATOM 3252 O O . ARG A 1 414 ? -55.596 -10.275 85.018 1.00 94.69 414 ARG A O 1
ATOM 3259 N N . LYS A 1 415 ? -55.093 -9.560 87.093 1.00 93.62 415 LYS A N 1
ATOM 3260 C CA . LYS A 1 415 ? -53.834 -8.889 86.723 1.00 93.62 415 LYS A CA 1
ATOM 3261 C C . LYS A 1 415 ? -52.762 -9.890 86.287 1.00 93.62 415 LYS A C 1
ATOM 3263 O O . LYS A 1 415 ? -52.080 -9.632 85.301 1.00 93.62 415 LYS A O 1
ATOM 3268 N N . ASP A 1 416 ? -52.657 -11.039 86.950 1.00 95.38 416 ASP A N 1
ATOM 3269 C CA . ASP A 1 416 ? -51.726 -12.109 86.575 1.00 95.38 416 ASP A CA 1
ATOM 3270 C C . ASP A 1 416 ? -52.051 -12.669 85.189 1.00 95.38 416 ASP A C 1
ATOM 3272 O O . ASP A 1 416 ? -51.153 -12.909 84.382 1.00 95.38 416 ASP A O 1
ATOM 3276 N N . GLU A 1 417 ? -53.335 -12.832 84.870 1.00 95.44 417 GLU A N 1
ATOM 3277 C CA . GLU A 1 417 ? -53.750 -13.297 83.548 1.00 95.44 417 GLU A CA 1
ATOM 3278 C C . GLU A 1 417 ? -53.468 -12.253 82.455 1.00 95.44 417 GLU A C 1
ATOM 3280 O O . GLU A 1 417 ? -52.972 -12.595 81.381 1.00 95.44 417 GLU A O 1
ATOM 3285 N N . GLN A 1 418 ? -53.680 -10.965 82.745 1.00 95.88 418 GLN A N 1
ATOM 3286 C CA . GLN A 1 418 ? -53.263 -9.872 81.858 1.00 95.88 418 GLN A CA 1
ATOM 3287 C C . GLN A 1 418 ? -51.743 -9.842 81.658 1.00 95.88 418 GLN A C 1
ATOM 3289 O O . GLN A 1 418 ? -51.272 -9.651 80.535 1.00 95.88 418 GLN A O 1
ATOM 3294 N N . LEU A 1 419 ? -50.966 -10.068 82.721 1.00 96.38 419 LEU A N 1
ATOM 3295 C CA . LEU A 1 419 ? -49.509 -10.110 82.655 1.00 96.38 419 LEU A CA 1
ATOM 3296 C C . LEU A 1 419 ? -49.032 -11.266 81.766 1.00 96.38 419 LEU A C 1
ATOM 3298 O O . LEU A 1 419 ? -48.178 -11.057 80.907 1.00 96.38 419 LEU A O 1
ATOM 3302 N N . LYS A 1 420 ? -49.626 -12.460 81.893 1.00 96.44 420 LYS A N 1
ATOM 3303 C CA . LYS A 1 420 ? -49.329 -13.603 81.008 1.00 96.44 420 LYS A CA 1
ATOM 3304 C C . LYS A 1 420 ? -49.647 -13.300 79.546 1.00 96.44 420 LYS A C 1
ATOM 3306 O O . LYS A 1 420 ? -48.852 -13.638 78.670 1.00 96.44 420 LYS A O 1
ATOM 3311 N N . GLN A 1 421 ? -50.778 -12.647 79.272 1.00 96.75 421 GLN A N 1
ATOM 3312 C CA . GLN A 1 421 ? -51.134 -12.234 77.912 1.00 96.75 421 GLN A CA 1
ATOM 3313 C C . GLN A 1 421 ? -50.113 -11.242 77.345 1.00 96.75 421 GLN A C 1
ATOM 3315 O O . GLN A 1 421 ? -49.665 -11.410 76.212 1.00 96.75 421 GLN A O 1
ATOM 3320 N N . LEU A 1 422 ? -49.691 -10.250 78.137 1.00 97.12 422 LEU A N 1
ATOM 3321 C CA . LEU A 1 422 ? -48.671 -9.288 77.722 1.00 97.12 422 LEU A CA 1
ATOM 3322 C C . LEU A 1 422 ? -47.321 -9.970 77.460 1.00 97.12 422 LEU A C 1
ATOM 3324 O O . LEU A 1 422 ? -46.694 -9.693 76.441 1.00 97.12 422 LEU A O 1
ATOM 3328 N N . ILE A 1 423 ? -46.906 -10.902 78.324 1.00 97.19 423 ILE A N 1
ATOM 3329 C CA . ILE A 1 423 ? -45.689 -11.705 78.133 1.00 97.19 423 ILE A CA 1
ATOM 3330 C C . ILE A 1 423 ? -45.772 -12.508 76.829 1.00 97.19 423 ILE A C 1
ATOM 3332 O O . ILE A 1 423 ? -44.822 -12.500 76.053 1.00 97.19 423 ILE A O 1
ATOM 3336 N N . SER A 1 424 ? -46.911 -13.144 76.541 1.00 97.44 424 SER A N 1
ATOM 3337 C CA . SER A 1 424 ? -47.112 -13.886 75.290 1.00 97.44 424 SER A CA 1
ATOM 3338 C C . SER A 1 424 ? -47.023 -12.982 74.053 1.00 97.44 424 SER A C 1
ATOM 3340 O O . SER A 1 424 ? -46.404 -13.352 73.053 1.00 97.44 424 SER A O 1
ATOM 3342 N N . VAL A 1 425 ? -47.590 -11.772 74.115 1.00 97.31 425 VAL A N 1
ATOM 3343 C CA . VAL A 1 425 ? -47.486 -10.786 73.027 1.00 97.31 425 VAL A CA 1
ATOM 3344 C C . VAL A 1 425 ? -46.042 -10.324 72.834 1.00 97.31 425 VAL A C 1
ATOM 3346 O O . VAL A 1 425 ? -45.594 -10.231 71.692 1.00 97.31 425 VAL A O 1
ATOM 3349 N N . LEU A 1 426 ? -45.310 -10.063 73.921 1.00 96.62 426 LEU A N 1
ATOM 3350 C CA . LEU A 1 426 ? -43.898 -9.678 73.865 1.00 96.62 426 LEU A CA 1
ATOM 3351 C C . LEU A 1 426 ? -43.038 -10.792 73.264 1.00 96.62 426 LEU A C 1
ATOM 3353 O O . LEU A 1 426 ? -42.303 -10.527 72.322 1.00 96.62 426 LEU A O 1
ATOM 3357 N N . GLN A 1 427 ? -43.222 -12.043 73.693 1.00 97.06 427 GLN A N 1
ATOM 3358 C CA . GLN A 1 427 ? -42.531 -13.198 73.108 1.00 97.06 427 GLN A CA 1
ATOM 3359 C C . GLN A 1 427 ? -42.790 -13.316 71.602 1.00 97.06 427 GLN A C 1
ATOM 3361 O O . GLN A 1 427 ? -41.859 -13.478 70.818 1.00 97.06 427 GLN A O 1
ATOM 3366 N N . LYS A 1 428 ? -44.046 -13.152 71.168 1.00 96.88 428 LYS A N 1
ATOM 3367 C CA . LYS A 1 428 ? -44.389 -13.165 69.741 1.00 96.88 428 LYS A CA 1
ATOM 3368 C C . LYS A 1 428 ? -43.723 -12.018 68.973 1.00 96.88 428 LYS A C 1
ATOM 3370 O O . LYS A 1 428 ? -43.357 -12.189 67.812 1.00 96.88 428 LYS A O 1
ATOM 3375 N N . LYS A 1 429 ? -43.586 -10.844 69.597 1.00 95.81 429 LYS A N 1
ATOM 3376 C CA . LYS A 1 429 ? -42.890 -9.694 69.008 1.00 95.81 429 LYS A CA 1
ATOM 3377 C C . LYS A 1 429 ? -41.385 -9.917 68.925 1.00 95.81 429 LYS A C 1
ATOM 3379 O O . LYS A 1 429 ? -40.798 -9.544 67.915 1.00 95.81 429 LYS A O 1
ATOM 3384 N N . ASP A 1 430 ? -40.790 -10.569 69.914 1.00 97.19 430 ASP A N 1
ATOM 3385 C CA . ASP A 1 430 ? -39.380 -10.952 69.885 1.00 97.19 430 ASP A CA 1
ATOM 3386 C C . ASP A 1 430 ? -39.108 -11.977 68.775 1.00 97.19 430 ASP A C 1
ATOM 3388 O O . ASP A 1 430 ? -38.178 -11.795 67.991 1.00 97.19 430 ASP A O 1
ATOM 3392 N N . GLU A 1 431 ? -39.969 -12.989 68.614 1.00 97.44 431 GLU A N 1
ATOM 3393 C CA . GLU A 1 431 ? -39.894 -13.933 67.488 1.00 97.44 431 GLU A CA 1
ATOM 3394 C C . GLU A 1 431 ? -40.027 -13.232 66.125 1.00 97.44 431 GLU A C 1
ATOM 3396 O O . GLU A 1 431 ? -39.320 -13.567 65.175 1.00 97.44 431 GLU A O 1
ATOM 3401 N N . GLU A 1 432 ? -40.936 -12.258 66.008 1.00 97.81 432 GLU A N 1
ATOM 3402 C CA . GLU A 1 432 ? -41.115 -11.460 64.790 1.00 97.81 432 GLU A CA 1
ATOM 3403 C C . GLU A 1 432 ? -39.874 -10.603 64.491 1.00 97.81 432 GLU A C 1
ATOM 3405 O O . GLU A 1 432 ? -39.413 -10.564 63.349 1.00 97.81 432 GLU A O 1
ATOM 3410 N N . MET A 1 433 ? -39.293 -9.959 65.509 1.00 96.06 433 MET A N 1
ATOM 3411 C CA . MET A 1 433 ? -38.055 -9.191 65.359 1.00 96.06 433 MET A CA 1
ATOM 3412 C C . MET A 1 433 ? -36.876 -10.069 64.943 1.00 96.06 433 MET A C 1
ATOM 3414 O O . MET A 1 433 ? -36.078 -9.639 64.109 1.00 96.06 433 MET A O 1
ATOM 3418 N N . GLU A 1 434 ? -36.766 -11.281 65.485 1.00 96.88 434 GLU A N 1
ATOM 3419 C CA . GLU A 1 434 ? -35.679 -12.193 65.133 1.00 96.88 434 GLU A CA 1
ATOM 3420 C C . GLU A 1 434 ? -35.808 -12.680 63.682 1.00 96.88 434 GLU A C 1
ATOM 3422 O O . GLU A 1 434 ? -34.835 -12.631 62.931 1.00 96.88 434 GLU A O 1
ATOM 3427 N N . ARG A 1 435 ? -37.029 -12.988 63.218 1.00 97.25 435 ARG A N 1
ATOM 3428 C CA . ARG A 1 435 ? -37.280 -13.287 61.794 1.00 97.25 435 ARG A CA 1
ATOM 3429 C C . ARG A 1 435 ? -36.899 -12.124 60.879 1.00 97.25 435 ARG A C 1
ATOM 3431 O O . ARG A 1 435 ? -36.229 -12.330 59.873 1.00 97.25 435 ARG A O 1
ATOM 3438 N N . LEU A 1 436 ? -37.271 -10.892 61.233 1.00 96.31 436 LEU A N 1
ATOM 3439 C CA . LEU A 1 436 ? -36.911 -9.713 60.436 1.00 96.31 436 LEU A CA 1
ATOM 3440 C C . LEU A 1 436 ? -35.397 -9.453 60.425 1.00 96.31 436 LEU A C 1
ATOM 3442 O O . LEU A 1 436 ? -34.861 -8.969 59.423 1.00 96.31 436 LEU A O 1
ATOM 3446 N N . ARG A 1 437 ? -34.686 -9.766 61.517 1.00 96.69 437 ARG A N 1
ATOM 3447 C CA . ARG A 1 437 ? -33.215 -9.729 61.542 1.00 96.69 437 ARG A CA 1
ATOM 3448 C C . ARG A 1 437 ? -32.626 -10.763 60.594 1.00 96.69 437 ARG A C 1
ATOM 3450 O O . ARG A 1 437 ? -31.743 -10.406 59.813 1.00 96.69 437 ARG A O 1
ATOM 3457 N N . ASP A 1 438 ? -33.134 -11.990 60.611 1.00 97.00 438 ASP A N 1
ATOM 3458 C CA . ASP A 1 438 ? -32.695 -13.051 59.702 1.00 97.00 438 ASP A CA 1
ATOM 3459 C C . ASP A 1 438 ? -32.933 -12.685 58.234 1.00 97.00 438 ASP A C 1
ATOM 3461 O O . ASP A 1 438 ? -32.017 -12.817 57.415 1.00 97.00 438 ASP A O 1
ATOM 3465 N N . ASP A 1 439 ? -34.105 -12.138 57.908 1.00 96.75 439 ASP A N 1
ATOM 3466 C CA . ASP A 1 439 ? -34.437 -11.658 56.563 1.00 96.75 439 ASP A CA 1
ATOM 3467 C C . ASP A 1 439 ? -33.504 -10.519 56.130 1.00 96.75 439 ASP A C 1
ATOM 3469 O O . ASP A 1 439 ? -32.973 -10.522 55.015 1.00 96.75 439 ASP A O 1
ATOM 3473 N N . ARG A 1 440 ? -33.214 -9.564 57.026 1.00 96.06 440 ARG A N 1
ATOM 3474 C CA . ARG A 1 440 ? -32.252 -8.483 56.759 1.00 96.06 440 ARG A CA 1
ATOM 3475 C C . ARG A 1 440 ? -30.844 -9.027 56.521 1.00 96.06 440 ARG A C 1
ATOM 3477 O O . ARG A 1 440 ? -30.147 -8.545 55.625 1.00 96.06 440 ARG A O 1
ATOM 3484 N N . HIS A 1 441 ? -30.409 -10.020 57.293 1.00 96.12 441 HIS A N 1
ATOM 3485 C CA . HIS A 1 441 ? -29.114 -10.667 57.095 1.00 96.12 441 HIS A CA 1
ATOM 3486 C C . HIS A 1 441 ? -29.063 -11.460 55.785 1.00 96.12 441 HIS A C 1
ATOM 3488 O O . HIS A 1 441 ? -28.050 -11.400 55.085 1.00 96.12 441 HIS A O 1
ATOM 3494 N N . GLN A 1 442 ? -30.140 -12.157 55.413 1.00 96.38 442 GLN A N 1
ATOM 3495 C CA . GLN A 1 442 ? -30.250 -12.821 54.113 1.00 96.38 442 GLN A CA 1
ATOM 3496 C C . GLN A 1 442 ? -30.172 -11.819 52.965 1.00 96.38 442 GLN A C 1
ATOM 3498 O O . GLN A 1 442 ? -29.375 -12.014 52.047 1.00 96.38 442 GLN A O 1
ATOM 3503 N N . PHE A 1 443 ? -30.921 -10.719 53.044 1.00 96.31 443 PHE A N 1
ATOM 3504 C CA . PHE A 1 443 ? -30.871 -9.659 52.043 1.00 96.31 443 PHE A CA 1
ATOM 3505 C C . PHE A 1 443 ? -29.473 -9.037 51.942 1.00 96.31 443 PHE A C 1
ATOM 3507 O O . PHE A 1 443 ? -28.969 -8.826 50.842 1.00 96.31 443 PHE A O 1
ATOM 3514 N N . GLY A 1 444 ? -28.796 -8.812 53.074 1.00 95.94 444 GLY A N 1
ATOM 3515 C CA . GLY A 1 444 ? -27.410 -8.342 53.101 1.00 95.94 444 GLY A CA 1
ATOM 3516 C C . GLY A 1 444 ? -26.440 -9.298 52.399 1.00 95.94 444 GLY A C 1
ATOM 3517 O O . GLY A 1 444 ? -25.604 -8.853 51.614 1.00 95.94 444 GLY A O 1
ATOM 3518 N N . ARG A 1 445 ? -26.584 -10.615 52.614 1.00 95.56 445 ARG A N 1
ATOM 3519 C CA . ARG A 1 445 ? -25.786 -11.639 51.914 1.00 95.56 445 ARG A CA 1
ATOM 3520 C C . ARG A 1 445 ? -26.079 -11.674 50.414 1.00 95.56 445 ARG A C 1
ATOM 3522 O O . ARG A 1 445 ? -25.141 -11.724 49.624 1.00 95.56 445 ARG A O 1
ATOM 3529 N N . ALA A 1 446 ? -27.351 -11.612 50.022 1.00 95.88 446 ALA A N 1
ATOM 3530 C CA . ALA A 1 446 ? -27.748 -11.576 48.616 1.00 95.88 446 ALA A CA 1
ATOM 3531 C C . ALA A 1 446 ? -27.215 -10.315 47.912 1.00 95.88 446 ALA A C 1
ATOM 3533 O O . ALA A 1 446 ? -26.623 -10.410 46.842 1.00 95.88 446 ALA A O 1
ATOM 3534 N N . SER A 1 447 ? -27.342 -9.148 48.551 1.00 96.00 447 SER A N 1
ATOM 3535 C CA . SER A 1 447 ? -26.807 -7.872 48.061 1.00 96.00 447 SER A CA 1
ATOM 3536 C C . SER A 1 447 ? -25.286 -7.915 47.874 1.00 96.00 447 SER A C 1
ATOM 3538 O O . SER A 1 447 ? -24.783 -7.514 46.826 1.00 96.00 447 SER A O 1
ATOM 3540 N N . ALA A 1 448 ? -24.547 -8.485 48.833 1.00 95.25 448 ALA A N 1
ATOM 3541 C CA . ALA A 1 448 ? -23.105 -8.695 48.696 1.00 95.25 448 ALA A CA 1
ATOM 3542 C C . ALA A 1 448 ? -22.756 -9.631 47.521 1.00 95.25 448 ALA A C 1
ATOM 3544 O O . ALA A 1 448 ? -21.779 -9.386 46.813 1.00 95.25 448 ALA A O 1
ATOM 3545 N N . GLY A 1 449 ? -23.575 -10.662 47.277 1.00 96.06 449 GLY A N 1
ATOM 3546 C CA . GLY A 1 449 ? -23.471 -11.523 46.096 1.00 96.06 449 GLY A CA 1
ATOM 3547 C C . GLY A 1 449 ? -23.611 -10.736 44.791 1.00 96.06 449 GLY A C 1
ATOM 3548 O O . GLY A 1 449 ? -22.712 -10.785 43.951 1.00 96.06 449 GLY A O 1
ATOM 3549 N N . TYR A 1 450 ? -24.669 -9.930 44.662 1.00 96.06 450 TYR A N 1
ATOM 3550 C CA . TYR A 1 450 ? -24.890 -9.091 43.479 1.00 96.06 450 TYR A CA 1
ATOM 3551 C C . TYR A 1 450 ? -23.786 -8.050 43.267 1.00 96.06 450 TYR A C 1
ATOM 3553 O O . TYR A 1 450 ? -23.378 -7.816 42.132 1.00 96.06 450 TYR A O 1
ATOM 3561 N N . GLN A 1 451 ? -23.249 -7.449 44.333 1.00 96.12 451 GLN A N 1
ATOM 3562 C CA . GLN A 1 451 ? -22.114 -6.531 44.200 1.00 96.12 451 GLN A CA 1
ATOM 3563 C C . GLN A 1 451 ? -20.851 -7.234 43.698 1.00 96.12 451 GLN A C 1
ATOM 3565 O O . GLN A 1 451 ? -20.113 -6.668 42.893 1.00 96.12 451 GLN A O 1
ATOM 3570 N N . HIS A 1 452 ? -20.603 -8.472 44.130 1.00 96.12 452 HIS A N 1
ATOM 3571 C CA . HIS A 1 452 ? -19.471 -9.242 43.629 1.00 96.12 452 HIS A CA 1
ATOM 3572 C C . HIS A 1 452 ? -19.633 -9.607 42.144 1.00 96.12 452 HIS A C 1
ATOM 3574 O O . HIS A 1 452 ? -18.669 -9.533 41.380 1.00 96.12 452 HIS A O 1
ATOM 3580 N N . GLU A 1 453 ? -20.849 -9.956 41.719 1.00 96.75 453 GLU A N 1
ATOM 3581 C CA . GLU A 1 453 ? -21.170 -10.206 40.309 1.00 96.75 453 GLU A CA 1
ATOM 3582 C C . GLU A 1 453 ? -21.023 -8.945 39.450 1.00 96.75 453 GLU A C 1
ATOM 3584 O O . GLU A 1 453 ? -20.395 -9.007 38.391 1.00 96.75 453 GLU A O 1
ATOM 3589 N N . LEU A 1 454 ? -21.502 -7.792 39.930 1.00 96.44 454 LEU A N 1
ATOM 3590 C CA . LEU A 1 454 ? -21.308 -6.497 39.270 1.00 96.44 454 LEU A CA 1
ATOM 3591 C C . LEU A 1 454 ? -19.822 -6.151 39.134 1.00 96.44 454 LEU A C 1
ATOM 3593 O O . LEU A 1 454 ? -19.370 -5.859 38.030 1.00 96.44 454 LEU A O 1
ATOM 3597 N N . ALA A 1 455 ? -19.034 -6.279 40.204 1.00 96.38 455 ALA A N 1
ATOM 3598 C CA . ALA A 1 455 ? -17.592 -6.027 40.159 1.00 96.38 455 ALA A CA 1
ATOM 3599 C C . ALA A 1 455 ? -16.864 -6.962 39.173 1.00 96.38 455 ALA A C 1
ATOM 3601 O O . ALA A 1 455 ? -15.907 -6.568 38.500 1.00 96.38 455 ALA A O 1
ATOM 3602 N N . ARG A 1 456 ? -17.320 -8.217 39.051 1.00 97.69 456 ARG A N 1
ATOM 3603 C CA . ARG A 1 456 ? -16.794 -9.170 38.064 1.00 97.69 456 ARG A CA 1
ATOM 3604 C C . ARG A 1 456 ? -17.130 -8.742 36.637 1.00 97.69 456 ARG A C 1
ATOM 3606 O O . ARG A 1 456 ? -16.242 -8.773 35.784 1.00 97.69 456 ARG A O 1
ATOM 3613 N N . ALA A 1 457 ? -18.376 -8.346 36.389 1.00 96.50 457 ALA A N 1
ATOM 3614 C CA . ALA A 1 457 ? -18.827 -7.869 35.087 1.00 96.50 457 ALA A CA 1
ATOM 3615 C C . ALA A 1 457 ? -18.102 -6.575 34.679 1.00 96.50 457 ALA A C 1
ATOM 3617 O O . ALA A 1 457 ? -17.622 -6.471 33.553 1.00 96.50 457 ALA A O 1
ATOM 3618 N N . GLU A 1 458 ? -17.919 -5.630 35.604 1.00 97.56 458 GLU A N 1
ATOM 3619 C CA . GLU A 1 458 ? -17.140 -4.406 35.379 1.00 97.56 458 GLU A CA 1
ATOM 3620 C C . GLU A 1 458 ? -15.685 -4.715 35.022 1.00 97.56 458 GLU A C 1
ATOM 3622 O O . GLU A 1 458 ? -15.142 -4.153 34.070 1.00 97.56 458 GLU A O 1
ATOM 3627 N N . LYS A 1 459 ? -15.050 -5.657 35.732 1.00 97.88 459 LYS A N 1
ATOM 3628 C CA . LYS A 1 459 ? -13.692 -6.100 35.396 1.00 97.88 459 LYS A CA 1
ATOM 3629 C C . LYS A 1 459 ? -13.627 -6.691 33.985 1.00 97.88 459 LYS A C 1
ATOM 3631 O O . LYS A 1 459 ? -12.707 -6.358 33.244 1.00 97.88 459 LYS A O 1
ATOM 3636 N N . GLN A 1 460 ? -14.591 -7.530 33.603 1.00 97.69 460 GLN A N 1
ATOM 3637 C CA . GLN A 1 460 ? -14.664 -8.110 32.256 1.00 97.69 460 GLN A CA 1
ATOM 3638 C C . GLN A 1 460 ? -14.880 -7.045 31.177 1.00 97.69 460 GLN A C 1
ATOM 3640 O O . GLN A 1 460 ? -14.213 -7.078 30.147 1.00 97.69 460 GLN A O 1
ATOM 3645 N N . MET A 1 461 ? -15.764 -6.077 31.421 1.00 97.50 461 MET A N 1
ATOM 3646 C CA . MET A 1 461 ? -15.994 -4.954 30.514 1.00 97.50 461 MET A CA 1
ATOM 3647 C C . MET A 1 461 ? -14.719 -4.124 30.329 1.00 97.50 461 MET A C 1
ATOM 3649 O O . MET A 1 461 ? -14.353 -3.811 29.198 1.00 97.50 461 MET A O 1
ATOM 3653 N N . ASN A 1 462 ? -14.014 -3.810 31.417 1.00 97.38 462 ASN A N 1
ATOM 3654 C CA . ASN A 1 462 ? -12.756 -3.066 31.366 1.00 97.38 462 ASN A CA 1
ATOM 3655 C C . ASN A 1 462 ? -11.659 -3.837 30.610 1.00 97.38 462 ASN A C 1
ATOM 3657 O O . ASN A 1 462 ? -10.886 -3.231 29.869 1.00 97.38 462 ASN A O 1
ATOM 3661 N N . GLU A 1 463 ? -11.607 -5.163 30.759 1.00 97.81 463 GLU A N 1
ATOM 3662 C CA . GLU A 1 463 ? -10.700 -6.035 30.003 1.00 97.81 463 GLU A CA 1
ATOM 3663 C C . GLU A 1 463 ? -11.009 -5.997 28.500 1.00 97.81 463 GLU A C 1
ATOM 3665 O O . GLU A 1 463 ? -10.118 -5.762 27.685 1.00 97.81 463 GLU A O 1
ATOM 3670 N N . MET A 1 464 ? -12.287 -6.134 28.132 1.00 97.12 464 MET A N 1
ATOM 3671 C CA . MET A 1 464 ? -12.741 -6.047 26.741 1.00 97.12 464 MET A CA 1
ATOM 3672 C C . MET A 1 464 ? -12.436 -4.678 26.130 1.00 97.12 464 MET A C 1
ATOM 3674 O O . MET A 1 464 ? -11.938 -4.596 25.012 1.00 97.12 464 MET A O 1
ATOM 3678 N N . GLN A 1 465 ? -12.683 -3.591 26.867 1.00 97.75 465 GLN A N 1
ATOM 3679 C CA . GLN A 1 465 ? -12.354 -2.240 26.413 1.00 97.75 465 GLN A CA 1
ATOM 3680 C C . GLN A 1 465 ? -10.850 -2.048 26.206 1.00 97.75 465 GLN A C 1
ATOM 3682 O O . GLN A 1 465 ? -10.453 -1.362 25.266 1.00 97.75 465 GLN A O 1
ATOM 3687 N N . ARG A 1 466 ? -10.005 -2.639 27.061 1.00 97.94 466 ARG A N 1
ATOM 3688 C CA . ARG A 1 466 ? -8.549 -2.607 26.880 1.00 97.94 466 ARG A CA 1
ATOM 3689 C C . ARG A 1 466 ? -8.139 -3.366 25.620 1.00 97.94 466 ARG A C 1
ATOM 3691 O O . ARG A 1 466 ? -7.447 -2.789 24.790 1.00 97.94 466 ARG A O 1
ATOM 3698 N N . SER A 1 467 ? -8.641 -4.587 25.443 1.00 97.94 467 SER A N 1
ATOM 3699 C CA . SER A 1 467 ? -8.377 -5.404 24.253 1.00 97.94 467 SER A CA 1
ATOM 3700 C C . SER A 1 467 ? -8.818 -4.705 22.960 1.00 97.94 467 SER A C 1
ATOM 3702 O O . SER A 1 467 ? -8.076 -4.700 21.982 1.00 97.94 467 SER A O 1
ATOM 3704 N N . LEU A 1 468 ? -9.970 -4.022 22.962 1.00 96.94 468 LEU A N 1
ATOM 3705 C CA . LEU A 1 468 ? -10.420 -3.226 21.815 1.00 96.94 468 LEU A CA 1
ATOM 3706 C C . LEU A 1 468 ? -9.478 -2.057 21.499 1.00 96.94 468 LEU A C 1
ATOM 3708 O O . LEU A 1 468 ? -9.225 -1.784 20.330 1.00 96.94 468 LEU A O 1
ATOM 3712 N N . ARG A 1 469 ? -8.941 -1.370 22.515 1.00 97.62 469 ARG A N 1
ATOM 3713 C CA . ARG A 1 469 ? -7.958 -0.294 22.299 1.00 97.62 469 ARG A CA 1
ATOM 3714 C C . ARG A 1 469 ? -6.638 -0.838 21.764 1.00 97.62 469 ARG A C 1
ATOM 3716 O O . ARG A 1 469 ? -6.061 -0.222 20.877 1.00 97.62 469 ARG A O 1
ATOM 3723 N N . GLU A 1 470 ? -6.179 -1.979 22.271 1.00 96.62 470 GLU A N 1
ATOM 3724 C CA . GLU A 1 470 ? -4.975 -2.654 21.771 1.00 96.62 470 GLU A CA 1
ATOM 3725 C C . GLU A 1 470 ? -5.138 -3.057 20.299 1.00 96.62 470 GLU A C 1
ATOM 3727 O O . GLU A 1 470 ? -4.261 -2.765 19.484 1.00 96.62 470 GLU A O 1
ATOM 3732 N N . LEU A 1 471 ? -6.298 -3.617 19.933 1.00 95.31 471 LEU A N 1
ATOM 3733 C CA . LEU A 1 471 ? -6.630 -3.934 18.544 1.00 95.31 471 LEU A CA 1
ATOM 3734 C C . LEU A 1 471 ? -6.615 -2.674 17.666 1.00 95.31 471 LEU A C 1
ATOM 3736 O O . LEU A 1 471 ? -5.950 -2.659 16.640 1.00 95.31 471 LEU A O 1
ATOM 3740 N N . GLN A 1 472 ? -7.243 -1.580 18.109 1.00 95.56 472 GLN A N 1
ATOM 3741 C CA . GLN A 1 472 ? -7.229 -0.300 17.384 1.00 95.56 472 GLN A CA 1
ATOM 3742 C C . GLN A 1 472 ? -5.814 0.260 17.190 1.00 95.56 472 GLN A C 1
ATOM 3744 O O . GLN A 1 472 ? -5.505 0.828 16.142 1.00 95.56 472 GLN A O 1
ATOM 3749 N N . THR A 1 473 ? -4.941 0.126 18.194 1.00 96.25 473 THR A N 1
ATOM 3750 C CA . THR A 1 473 ? -3.542 0.552 18.057 1.00 96.25 473 THR A CA 1
ATOM 3751 C C . THR A 1 473 ? -2.762 -0.336 17.096 1.00 96.25 473 THR A C 1
ATOM 3753 O O . THR A 1 473 ? -1.952 0.186 16.332 1.00 96.25 473 THR A O 1
ATOM 3756 N N . SER A 1 474 ? -3.037 -1.643 17.098 1.00 96.81 474 SER A N 1
ATOM 3757 C CA . SER A 1 474 ? -2.436 -2.591 16.163 1.00 96.81 474 SER A CA 1
ATOM 3758 C C . SER A 1 474 ? -2.892 -2.315 14.730 1.00 96.81 474 SER A C 1
ATOM 3760 O O . SER A 1 474 ? -2.043 -2.202 13.849 1.00 96.81 474 SER A O 1
ATOM 3762 N N . ASP A 1 475 ? -4.186 -2.075 14.504 1.00 96.50 475 ASP A N 1
ATOM 3763 C CA . ASP A 1 475 ? -4.731 -1.687 13.197 1.00 96.50 475 ASP A CA 1
ATOM 3764 C C . ASP A 1 475 ? -4.039 -0.418 12.675 1.00 96.50 475 ASP A C 1
ATOM 3766 O O . ASP A 1 475 ? -3.513 -0.399 11.562 1.00 96.50 475 ASP A O 1
ATOM 3770 N N . ALA A 1 476 ? -3.908 0.615 13.516 1.00 96.62 476 ALA A N 1
ATOM 3771 C CA . ALA A 1 476 ? -3.205 1.843 13.146 1.00 96.62 476 ALA A CA 1
ATOM 3772 C C . ALA A 1 476 ? -1.713 1.619 12.819 1.00 96.62 476 ALA A C 1
ATOM 3774 O O . ALA A 1 476 ? -1.143 2.332 11.990 1.00 96.62 476 ALA A O 1
ATOM 3775 N N . GLU A 1 477 ? -1.054 0.656 13.465 1.00 97.62 477 GLU A N 1
ATOM 3776 C CA . GLU A 1 477 ? 0.318 0.261 13.138 1.00 97.62 477 GLU A CA 1
ATOM 3777 C C . GLU A 1 477 ? 0.387 -0.485 11.800 1.00 97.62 477 GLU A C 1
ATOM 3779 O O . GLU A 1 477 ? 1.244 -0.167 10.970 1.00 97.62 477 GLU A O 1
ATOM 3784 N N . THR A 1 478 ? -0.551 -1.400 11.534 1.00 96.88 478 THR A N 1
ATOM 3785 C CA . THR A 1 478 ? -0.641 -2.083 10.237 1.00 96.88 478 THR A CA 1
ATOM 3786 C C . THR A 1 478 ? -0.884 -1.101 9.091 1.00 96.88 478 THR A C 1
ATOM 3788 O O . THR A 1 478 ? -0.181 -1.171 8.083 1.00 96.88 478 THR A O 1
ATOM 3791 N N . ASP A 1 479 ? -1.759 -0.108 9.268 1.00 97.75 479 ASP A N 1
ATOM 3792 C CA . ASP A 1 479 ? -2.000 0.950 8.282 1.00 97.75 479 ASP A CA 1
ATOM 3793 C C . ASP A 1 479 ? -0.741 1.781 8.007 1.00 97.75 479 ASP A C 1
ATOM 3795 O O . ASP A 1 479 ? -0.428 2.100 6.853 1.00 97.75 479 ASP A O 1
ATOM 3799 N N . ARG A 1 480 ? 0.034 2.106 9.052 1.00 97.56 480 ARG A N 1
ATOM 3800 C CA . ARG A 1 480 ? 1.325 2.798 8.899 1.00 97.56 480 ARG A CA 1
ATOM 3801 C C . ARG A 1 480 ? 2.319 1.954 8.107 1.00 97.56 480 ARG A C 1
ATOM 3803 O O . ARG A 1 480 ? 2.961 2.485 7.199 1.00 97.56 480 ARG A O 1
ATOM 3810 N N . MET A 1 481 ? 2.426 0.659 8.408 1.00 97.00 481 MET A N 1
ATOM 3811 C CA . MET A 1 481 ? 3.298 -0.259 7.669 1.00 97.00 481 MET A CA 1
ATOM 3812 C C . MET A 1 481 ? 2.869 -0.397 6.204 1.00 97.00 481 MET A C 1
ATOM 3814 O O . MET A 1 481 ? 3.707 -0.321 5.305 1.00 97.00 481 MET A O 1
ATOM 3818 N N . LEU A 1 482 ? 1.567 -0.522 5.934 1.00 97.75 482 LEU A N 1
ATOM 3819 C CA . LEU A 1 482 ? 1.027 -0.581 4.574 1.00 97.75 482 LEU A CA 1
ATOM 3820 C C . LEU A 1 482 ? 1.296 0.710 3.794 1.00 97.75 482 LEU A C 1
ATOM 3822 O O . LEU A 1 482 ? 1.658 0.654 2.615 1.00 97.75 482 LEU A O 1
ATOM 3826 N N . CYS A 1 483 ? 1.187 1.873 4.440 1.00 98.19 483 CYS A N 1
ATOM 3827 C CA . CYS A 1 483 ? 1.523 3.156 3.827 1.00 98.19 483 CYS A CA 1
ATOM 3828 C C . CYS A 1 483 ? 3.019 3.267 3.493 1.00 98.19 483 CYS A C 1
ATOM 3830 O O . CYS A 1 483 ? 3.362 3.747 2.408 1.00 98.19 483 CYS A O 1
ATOM 3832 N N . ALA A 1 484 ? 3.901 2.804 4.387 1.00 98.12 484 ALA A N 1
ATOM 3833 C CA . ALA A 1 484 ? 5.345 2.765 4.155 1.00 98.12 484 ALA A CA 1
ATOM 3834 C C . ALA A 1 484 ? 5.694 1.845 2.974 1.00 98.12 484 ALA A C 1
ATOM 3836 O O . ALA A 1 484 ? 6.300 2.299 2.003 1.00 98.12 484 ALA A O 1
ATOM 3837 N N . ARG A 1 485 ? 5.185 0.607 2.973 1.00 97.69 485 ARG A N 1
ATOM 3838 C CA . ARG A 1 485 ? 5.374 -0.344 1.866 1.00 97.69 485 ARG A CA 1
ATOM 3839 C C . ARG A 1 485 ? 4.833 0.199 0.542 1.00 97.69 485 ARG A C 1
ATOM 3841 O O . ARG A 1 485 ? 5.478 0.091 -0.495 1.00 97.69 485 ARG A O 1
ATOM 3848 N N . SER A 1 486 ? 3.673 0.855 0.560 1.00 98.31 486 SER A N 1
ATOM 3849 C CA . SER A 1 486 ? 3.095 1.487 -0.637 1.00 98.31 486 SER A CA 1
ATOM 3850 C C . SER A 1 486 ? 3.936 2.656 -1.159 1.00 98.31 486 SER A C 1
ATOM 3852 O O . SER A 1 486 ? 3.860 3.003 -2.339 1.00 98.31 486 SER A O 1
ATOM 3854 N N . LYS A 1 487 ? 4.705 3.328 -0.296 1.00 98.31 487 LYS A N 1
ATOM 3855 C CA . LYS A 1 487 ? 5.666 4.356 -0.707 1.00 98.31 487 LYS A CA 1
ATOM 3856 C C . LYS A 1 487 ? 6.883 3.719 -1.381 1.00 98.31 487 LYS A C 1
ATOM 3858 O O . LYS A 1 487 ? 7.238 4.159 -2.469 1.00 98.31 487 LYS A O 1
ATOM 3863 N N . GLU A 1 488 ? 7.435 2.659 -0.800 1.00 98.06 488 GLU A N 1
ATOM 3864 C CA . GLU A 1 488 ? 8.562 1.907 -1.374 1.00 98.06 488 GLU A CA 1
ATOM 3865 C C . GLU A 1 488 ? 8.217 1.303 -2.740 1.00 98.06 488 GLU A C 1
ATOM 3867 O O . GLU A 1 488 ? 8.979 1.451 -3.689 1.00 98.06 488 GLU A O 1
ATOM 3872 N N . VAL A 1 489 ? 7.026 0.711 -2.891 1.00 98.19 489 VAL A N 1
ATOM 3873 C CA . VAL A 1 489 ? 6.552 0.187 -4.186 1.00 98.19 489 VAL A CA 1
ATOM 3874 C C . VAL A 1 489 ? 6.505 1.289 -5.249 1.00 98.19 489 VAL A C 1
ATOM 3876 O O . VAL A 1 489 ? 6.929 1.069 -6.380 1.00 98.19 489 VAL A O 1
ATOM 3879 N N . ARG A 1 490 ? 6.053 2.499 -4.894 1.00 98.38 490 ARG A N 1
ATOM 3880 C CA . ARG A 1 490 ? 6.056 3.647 -5.818 1.00 98.38 490 ARG A CA 1
ATOM 3881 C C . ARG A 1 490 ? 7.467 4.115 -6.167 1.00 98.38 490 ARG A C 1
ATOM 3883 O O . ARG A 1 490 ? 7.689 4.577 -7.281 1.00 98.38 490 ARG A O 1
ATOM 3890 N N . GLU A 1 491 ? 8.409 4.040 -5.234 1.00 98.50 491 GLU A N 1
ATOM 3891 C CA . GLU A 1 491 ? 9.813 4.377 -5.491 1.00 98.50 491 GLU A CA 1
ATOM 3892 C C . GLU A 1 491 ? 10.477 3.348 -6.414 1.00 98.50 491 GLU A C 1
ATOM 3894 O O . GLU A 1 491 ? 11.118 3.741 -7.388 1.00 98.50 491 GLU A O 1
ATOM 3899 N N . LEU A 1 492 ? 10.238 2.052 -6.189 1.00 98.31 492 LEU A N 1
ATOM 3900 C CA . LEU A 1 492 ? 10.688 0.979 -7.078 1.00 98.31 492 LEU A CA 1
ATOM 3901 C C . LEU A 1 492 ? 10.081 1.100 -8.475 1.00 98.31 492 LEU A C 1
ATOM 3903 O O . LEU A 1 492 ? 10.793 0.943 -9.461 1.00 98.31 492 LEU A O 1
ATOM 3907 N N . GLN A 1 493 ? 8.796 1.442 -8.575 1.00 98.12 493 GLN A N 1
ATOM 3908 C CA . GLN A 1 493 ? 8.152 1.657 -9.866 1.00 98.12 493 GLN A CA 1
ATOM 3909 C C . GLN A 1 493 ? 8.809 2.806 -10.638 1.00 98.12 493 GLN A C 1
ATOM 3911 O O . GLN A 1 493 ? 9.187 2.623 -11.789 1.00 98.12 493 GLN A O 1
ATOM 3916 N N . ARG A 1 494 ? 9.066 3.948 -9.984 1.00 98.25 494 ARG A N 1
ATOM 3917 C CA . ARG A 1 494 ? 9.809 5.056 -10.612 1.00 98.25 494 ARG A CA 1
ATOM 3918 C C . ARG A 1 494 ? 11.214 4.647 -11.042 1.00 98.25 494 ARG A C 1
ATOM 3920 O O . ARG A 1 494 ? 11.691 5.122 -12.066 1.00 98.25 494 ARG A O 1
ATOM 3927 N N . PHE A 1 495 ? 11.891 3.811 -10.259 1.00 98.44 495 PHE A N 1
ATOM 3928 C CA . PHE A 1 495 ? 13.203 3.290 -10.629 1.00 98.44 495 PHE A CA 1
ATOM 3929 C C . PHE A 1 495 ? 13.125 2.399 -11.878 1.00 98.44 495 PHE A C 1
ATOM 3931 O O . PHE A 1 495 ? 13.953 2.538 -12.777 1.00 98.44 495 PHE A O 1
ATOM 3938 N N . CYS A 1 496 ? 12.115 1.528 -11.970 1.00 98.06 496 CYS A N 1
ATOM 3939 C CA . CYS A 1 496 ? 11.855 0.738 -13.173 1.00 98.06 496 CYS A CA 1
ATOM 3940 C C . CYS A 1 496 ? 11.580 1.636 -14.387 1.00 98.06 496 CYS A C 1
ATOM 3942 O O . CYS A 1 496 ? 12.250 1.469 -15.400 1.00 98.06 496 CYS A O 1
ATOM 3944 N N . ASP A 1 497 ? 10.712 2.643 -14.253 1.00 98.25 497 ASP A N 1
ATOM 3945 C CA . ASP A 1 497 ? 10.401 3.589 -15.334 1.00 98.25 497 ASP A CA 1
ATOM 3946 C C . ASP A 1 497 ? 11.661 4.339 -15.815 1.00 98.25 497 ASP A C 1
ATOM 3948 O O . ASP A 1 497 ? 11.914 4.465 -17.014 1.00 98.25 497 ASP A O 1
ATOM 3952 N N . GLN A 1 498 ? 12.508 4.791 -14.881 1.00 98.31 498 GLN A N 1
ATOM 3953 C CA . GLN A 1 498 ? 13.787 5.436 -15.203 1.00 98.31 498 GLN A CA 1
ATOM 3954 C C . GLN A 1 498 ? 14.748 4.493 -15.932 1.00 98.31 498 GLN A C 1
ATOM 3956 O O . GLN A 1 498 ? 15.443 4.910 -16.861 1.00 98.31 498 GLN A O 1
ATOM 3961 N N . LYS A 1 499 ? 14.813 3.226 -15.514 1.00 98.50 499 LYS A N 1
ATOM 3962 C CA . LYS A 1 499 ? 15.635 2.215 -16.181 1.00 98.50 499 LYS A CA 1
ATOM 3963 C C . LYS A 1 499 ? 15.137 1.975 -17.607 1.00 98.50 499 LYS A C 1
ATOM 3965 O O . LYS A 1 499 ? 15.954 1.923 -18.522 1.00 98.50 499 LYS A O 1
ATOM 3970 N N . ASP A 1 500 ? 13.827 1.894 -17.805 1.00 98.31 500 ASP A N 1
ATOM 3971 C CA . ASP A 1 500 ? 13.224 1.687 -19.122 1.00 98.31 500 ASP A CA 1
ATOM 3972 C C . ASP A 1 500 ? 13.468 2.890 -20.050 1.00 98.31 500 ASP A C 1
ATOM 3974 O O . ASP A 1 500 ? 13.764 2.716 -21.233 1.00 98.31 500 ASP A O 1
ATOM 3978 N N . ASP A 1 501 ? 13.455 4.116 -19.519 1.00 98.31 501 ASP A N 1
ATOM 3979 C CA . ASP A 1 501 ? 13.868 5.314 -20.259 1.00 98.31 501 ASP A CA 1
ATOM 3980 C C . ASP A 1 501 ? 15.343 5.266 -20.692 1.00 98.31 501 ASP A C 1
ATOM 3982 O O . ASP A 1 501 ? 15.683 5.705 -21.795 1.00 98.31 501 ASP A O 1
ATOM 3986 N N . ILE A 1 502 ? 16.236 4.745 -19.842 1.00 98.38 502 ILE A N 1
ATOM 3987 C CA . ILE A 1 502 ? 17.656 4.564 -20.181 1.00 98.38 502 ILE A CA 1
ATOM 3988 C C . ILE A 1 502 ? 17.813 3.505 -21.272 1.00 98.38 502 ILE A C 1
ATOM 3990 O O . ILE A 1 502 ? 18.531 3.754 -22.240 1.00 98.38 502 ILE A O 1
ATOM 3994 N N . VAL A 1 503 ? 17.132 2.363 -21.148 1.00 98.31 503 VAL A N 1
ATOM 3995 C CA . VAL A 1 503 ? 17.161 1.294 -22.159 1.00 98.31 503 VAL A CA 1
ATOM 3996 C C . VAL A 1 503 ? 16.681 1.829 -23.506 1.00 98.31 503 VAL A C 1
ATOM 3998 O O . VAL A 1 503 ? 17.383 1.676 -24.501 1.00 98.31 503 VAL A O 1
ATOM 4001 N N . ARG A 1 504 ? 15.577 2.584 -23.536 1.00 98.12 504 ARG A N 1
ATOM 4002 C CA . ARG A 1 504 ? 15.073 3.216 -24.766 1.00 98.12 504 ARG A CA 1
ATOM 4003 C C . ARG A 1 504 ? 16.097 4.161 -25.404 1.00 98.12 504 ARG A C 1
ATOM 4005 O O . ARG A 1 504 ? 16.282 4.156 -26.618 1.00 98.12 504 ARG A O 1
ATOM 4012 N N . LYS A 1 505 ? 16.801 4.965 -24.596 1.00 98.25 505 LYS A N 1
ATOM 4013 C CA . LYS A 1 505 ? 17.888 5.835 -25.089 1.00 98.25 505 LYS A CA 1
ATOM 4014 C C . LYS A 1 505 ? 19.075 5.029 -25.619 1.00 98.25 505 LYS A C 1
ATOM 4016 O O . LYS A 1 505 ? 19.691 5.438 -26.600 1.00 98.25 505 LYS A O 1
ATOM 4021 N N . GLN A 1 506 ? 19.416 3.910 -24.982 1.00 97.69 506 GLN A N 1
ATOM 4022 C CA . GLN A 1 506 ? 20.471 3.015 -25.462 1.00 97.69 506 GLN A CA 1
ATOM 4023 C C . GLN A 1 506 ? 20.088 2.375 -26.798 1.00 97.69 506 GLN A C 1
ATOM 4025 O O . GLN A 1 506 ? 20.897 2.396 -27.720 1.00 97.69 506 GLN A O 1
ATOM 4030 N N . GLU A 1 507 ? 18.853 1.894 -26.942 1.00 98.38 507 GLU A N 1
ATOM 4031 C CA . GLU A 1 507 ? 18.320 1.374 -28.207 1.00 98.38 507 GLU A CA 1
ATOM 4032 C C . GLU A 1 507 ? 18.379 2.428 -29.321 1.00 98.38 507 GLU A C 1
ATOM 4034 O O . GLU A 1 507 ? 18.808 2.129 -30.433 1.00 98.38 507 GLU A O 1
ATOM 4039 N N . GLU A 1 508 ? 18.045 3.684 -29.018 1.00 98.44 508 GLU A N 1
ATOM 4040 C CA . GLU A 1 508 ? 18.145 4.796 -29.970 1.00 98.44 508 GLU A CA 1
ATOM 4041 C C . GLU A 1 508 ? 19.599 5.072 -30.401 1.00 98.44 508 GLU A C 1
ATOM 4043 O O . GLU A 1 508 ? 19.877 5.315 -31.578 1.00 98.44 508 GLU A O 1
ATOM 4048 N N . VAL A 1 509 ? 20.553 5.023 -29.463 1.00 98.25 509 VAL A N 1
ATOM 4049 C CA . VAL A 1 509 ? 21.988 5.150 -29.769 1.00 98.25 509 VAL A CA 1
ATOM 4050 C C . VAL A 1 509 ? 22.470 3.983 -30.629 1.00 98.25 509 VAL A C 1
ATOM 4052 O O . VAL A 1 509 ? 23.182 4.219 -31.603 1.00 98.25 509 VAL A O 1
ATOM 4055 N N . ILE A 1 510 ? 22.063 2.753 -30.312 1.00 97.88 510 ILE A N 1
ATOM 4056 C CA . ILE A 1 510 ? 22.408 1.556 -31.088 1.00 97.88 510 ILE A CA 1
ATOM 4057 C C . ILE A 1 510 ? 21.839 1.664 -32.506 1.00 97.88 510 ILE A C 1
ATOM 4059 O O . ILE A 1 510 ? 22.571 1.444 -33.468 1.00 97.88 510 ILE A O 1
ATOM 4063 N N . ALA A 1 511 ? 20.578 2.075 -32.653 1.00 98.06 511 ALA A N 1
ATOM 4064 C CA . ALA A 1 511 ? 19.941 2.266 -33.953 1.00 98.06 511 ALA A CA 1
ATOM 4065 C C . ALA A 1 511 ? 20.666 3.327 -34.799 1.00 98.06 511 ALA A C 1
ATOM 4067 O O . ALA A 1 511 ? 20.935 3.099 -35.979 1.00 98.06 511 ALA A O 1
ATOM 4068 N N . ARG A 1 512 ? 21.057 4.459 -34.194 1.00 98.31 512 ARG A N 1
ATOM 4069 C CA . ARG A 1 512 ? 21.900 5.465 -34.866 1.00 98.31 512 ARG A CA 1
ATOM 4070 C C . ARG A 1 512 ? 23.266 4.911 -35.261 1.00 98.31 512 ARG A C 1
ATOM 4072 O O . ARG A 1 512 ? 23.732 5.188 -36.361 1.00 98.31 512 ARG A O 1
ATOM 4079 N N . GLY A 1 513 ? 23.900 4.140 -34.379 1.00 98.44 513 GLY A N 1
ATOM 4080 C CA . GLY A 1 513 ? 25.181 3.491 -34.651 1.00 98.44 513 GLY A CA 1
ATOM 4081 C C . GLY A 1 513 ? 25.096 2.539 -35.843 1.00 98.44 513 GLY A C 1
ATOM 4082 O O . GLY A 1 513 ? 25.923 2.619 -36.745 1.00 98.44 513 GLY A O 1
ATOM 4083 N N . ALA A 1 514 ? 24.058 1.703 -35.895 1.00 97.69 514 ALA A N 1
ATOM 4084 C CA . ALA A 1 514 ? 23.809 0.797 -37.012 1.00 97.69 514 ALA A CA 1
ATOM 4085 C C . ALA A 1 514 ? 23.578 1.548 -38.335 1.00 97.69 514 ALA A C 1
ATOM 4087 O O . ALA A 1 514 ? 24.137 1.163 -39.358 1.00 97.69 514 ALA A O 1
ATOM 4088 N N . ALA A 1 515 ? 22.814 2.647 -38.315 1.00 97.62 515 ALA A N 1
ATOM 4089 C CA . ALA A 1 515 ? 22.587 3.471 -39.503 1.00 97.62 515 ALA A CA 1
ATOM 4090 C C . ALA A 1 515 ? 23.884 4.115 -40.026 1.00 97.62 515 ALA A C 1
ATOM 4092 O O . ALA A 1 515 ? 24.147 4.075 -41.225 1.00 97.62 515 ALA A O 1
ATOM 4093 N N . LEU A 1 516 ? 24.718 4.658 -39.132 1.00 98.56 516 LEU A N 1
ATOM 4094 C CA . LEU A 1 516 ? 26.018 5.228 -39.500 1.00 98.56 516 LEU A CA 1
ATOM 4095 C C . LEU A 1 516 ? 26.970 4.172 -40.069 1.00 98.56 516 LEU A C 1
ATOM 4097 O O . LEU A 1 516 ? 27.666 4.448 -41.041 1.00 98.56 516 LEU A O 1
ATOM 4101 N N . LEU A 1 517 ? 27.004 2.973 -39.479 1.00 98.19 517 LEU A N 1
ATOM 4102 C CA . LEU A 1 517 ? 27.810 1.868 -40.000 1.00 98.19 517 LEU A CA 1
ATOM 4103 C C . LEU A 1 517 ? 27.347 1.461 -41.402 1.00 98.19 517 LEU A C 1
ATOM 4105 O O . LEU A 1 517 ? 28.180 1.390 -42.297 1.00 98.19 517 LEU A O 1
ATOM 4109 N N . SER A 1 518 ? 26.036 1.322 -41.621 1.00 98.06 518 SER A N 1
ATOM 4110 C CA . SER A 1 518 ? 25.478 1.045 -42.952 1.00 98.06 518 SER A CA 1
ATOM 4111 C C . SER A 1 518 ? 25.861 2.118 -43.977 1.00 98.06 518 SER A C 1
ATOM 4113 O O . SER A 1 518 ? 26.238 1.787 -45.094 1.00 98.06 518 SER A O 1
ATOM 4115 N N . GLU A 1 519 ? 25.815 3.401 -43.606 1.00 98.38 519 GLU A N 1
ATOM 4116 C CA . GLU A 1 519 ? 26.223 4.498 -44.494 1.00 98.38 519 GLU A CA 1
ATOM 4117 C C . GLU A 1 519 ? 27.719 4.422 -44.851 1.00 98.38 519 GLU A C 1
ATOM 4119 O O . GLU A 1 519 ? 28.111 4.680 -45.990 1.00 98.38 519 GLU A O 1
ATOM 4124 N N . ARG A 1 520 ? 28.574 4.067 -43.882 1.00 98.19 520 ARG A N 1
ATOM 4125 C CA . ARG A 1 520 ? 30.010 3.867 -44.129 1.00 98.19 520 ARG A CA 1
ATOM 4126 C C . ARG A 1 520 ? 30.272 2.649 -45.007 1.00 98.19 520 ARG A C 1
ATOM 4128 O O . ARG A 1 520 ? 31.128 2.737 -45.885 1.00 98.19 520 ARG A O 1
ATOM 4135 N N . ASP A 1 521 ? 29.543 1.557 -44.805 1.00 98.50 521 ASP A N 1
ATOM 4136 C CA . ASP A 1 521 ? 29.637 0.365 -45.647 1.00 98.50 521 ASP A CA 1
ATOM 4137 C C . ASP A 1 521 ? 29.250 0.698 -47.101 1.00 98.50 521 ASP A C 1
ATOM 4139 O O . ASP A 1 521 ? 30.010 0.391 -48.023 1.00 98.50 521 ASP A O 1
ATOM 4143 N N . ASP A 1 522 ? 28.162 1.450 -47.315 1.00 98.19 522 ASP A N 1
ATOM 4144 C CA . ASP A 1 522 ? 27.749 1.939 -48.641 1.00 98.19 522 ASP A CA 1
ATOM 4145 C C . ASP A 1 522 ? 28.818 2.836 -49.303 1.00 98.19 522 ASP A C 1
ATOM 4147 O O . ASP A 1 522 ? 29.075 2.750 -50.514 1.00 98.19 522 ASP A O 1
ATOM 4151 N N . GLU A 1 523 ? 29.470 3.707 -48.523 1.00 98.50 523 GLU A N 1
ATOM 4152 C CA . GLU A 1 523 ? 30.571 4.555 -48.994 1.00 98.50 523 GLU A CA 1
ATOM 4153 C C . GLU A 1 523 ? 31.792 3.717 -49.401 1.00 98.50 523 GLU A C 1
ATOM 4155 O O . GLU A 1 523 ? 32.354 3.929 -50.483 1.00 98.50 523 GLU A O 1
ATOM 4160 N N . ILE A 1 524 ? 32.179 2.739 -48.577 1.00 98.25 524 ILE A N 1
ATOM 4161 C CA . ILE A 1 524 ? 33.281 1.812 -48.861 1.00 98.25 524 ILE A CA 1
ATOM 4162 C C . ILE A 1 524 ? 32.992 1.029 -50.141 1.00 98.25 524 ILE A C 1
ATOM 4164 O O . ILE A 1 524 ? 33.858 0.949 -51.017 1.00 98.25 524 ILE A O 1
ATOM 4168 N N . GLU A 1 525 ? 31.776 0.511 -50.310 1.00 98.38 525 GLU A N 1
ATOM 4169 C CA . GLU A 1 525 ? 31.379 -0.174 -51.537 1.00 98.38 525 GLU A CA 1
ATOM 4170 C C . GLU A 1 525 ? 31.448 0.741 -52.765 1.00 98.38 525 GLU A C 1
ATOM 4172 O O . GLU A 1 525 ? 31.934 0.342 -53.828 1.00 98.38 525 GLU A O 1
ATOM 4177 N N . SER A 1 526 ? 30.973 1.982 -52.639 1.00 98.44 526 SER A N 1
ATOM 4178 C CA . SER A 1 526 ? 31.022 2.981 -53.709 1.00 98.44 526 SER A CA 1
ATOM 4179 C C . SER A 1 526 ? 32.460 3.295 -54.127 1.00 98.44 526 SER A C 1
ATOM 4181 O O . SER A 1 526 ? 32.787 3.288 -55.320 1.00 98.44 526 SER A O 1
ATOM 4183 N N . LEU A 1 527 ? 33.350 3.512 -53.156 1.00 97.88 527 LEU A N 1
ATOM 4184 C CA . LEU A 1 527 ? 34.776 3.709 -53.404 1.00 97.88 527 LEU A CA 1
ATOM 4185 C C . LEU A 1 527 ? 35.419 2.459 -54.014 1.00 97.88 527 LEU A C 1
ATOM 4187 O O . LEU A 1 527 ? 36.193 2.589 -54.960 1.00 97.88 527 LEU A O 1
ATOM 4191 N N . GLY A 1 528 ? 35.046 1.262 -53.558 1.00 98.19 528 GLY A N 1
ATOM 4192 C CA . GLY A 1 528 ? 35.487 -0.008 -54.134 1.00 98.19 528 GLY A CA 1
ATOM 4193 C C . GLY A 1 528 ? 35.099 -0.149 -55.608 1.00 98.19 528 GLY A C 1
ATOM 4194 O O . GLY A 1 528 ? 35.945 -0.473 -56.445 1.00 98.19 528 GLY A O 1
ATOM 4195 N N . ARG A 1 529 ? 33.851 0.187 -55.964 1.00 97.94 529 ARG A N 1
ATOM 4196 C CA . ARG A 1 529 ? 33.384 0.222 -57.363 1.00 97.94 529 ARG A CA 1
ATOM 4197 C C . ARG A 1 529 ? 34.181 1.223 -58.204 1.00 97.94 529 ARG A C 1
ATOM 4199 O O . ARG A 1 529 ? 34.569 0.904 -59.326 1.00 97.94 529 ARG A O 1
ATOM 4206 N N . ARG A 1 530 ? 34.472 2.412 -57.663 1.00 98.19 530 ARG A N 1
ATOM 4207 C CA . ARG A 1 530 ? 35.276 3.441 -58.350 1.00 98.19 530 ARG A CA 1
ATOM 4208 C C . ARG A 1 530 ? 36.729 3.013 -58.554 1.00 98.19 530 ARG A C 1
ATOM 4210 O O . ARG A 1 530 ? 37.255 3.205 -59.645 1.00 98.19 530 ARG A O 1
ATOM 4217 N N . LEU A 1 531 ? 37.363 2.433 -57.534 1.00 97.69 531 LEU A N 1
ATOM 4218 C CA . LEU A 1 531 ? 38.728 1.907 -57.625 1.00 97.69 531 LEU A CA 1
ATOM 4219 C C . LEU A 1 531 ? 38.824 0.804 -58.675 1.00 97.69 531 LEU A C 1
ATOM 4221 O O . LEU A 1 531 ? 39.743 0.827 -59.488 1.00 97.69 531 LEU A O 1
ATOM 4225 N N . LYS A 1 532 ? 37.848 -0.111 -58.706 1.00 98.00 532 LYS A N 1
ATOM 4226 C CA . LYS A 1 532 ? 37.780 -1.156 -59.729 1.00 98.00 532 LYS A CA 1
ATOM 4227 C C . LYS A 1 532 ? 37.685 -0.572 -61.140 1.00 98.00 532 LYS A C 1
ATOM 4229 O O . LYS A 1 532 ? 38.433 -1.000 -62.007 1.00 98.00 532 LYS A O 1
ATOM 4234 N N . GLY A 1 533 ? 36.839 0.441 -61.349 1.00 97.06 533 GLY A N 1
ATOM 4235 C CA . GLY A 1 533 ? 36.747 1.129 -62.642 1.00 97.06 533 GLY A CA 1
ATOM 4236 C C . GLY A 1 533 ? 38.078 1.748 -63.086 1.00 97.06 533 GLY A C 1
ATOM 4237 O O . GLY A 1 533 ? 38.502 1.540 -64.216 1.00 97.06 533 GLY A O 1
ATOM 4238 N N . ILE A 1 534 ? 38.783 2.433 -62.178 1.00 97.44 534 ILE A N 1
ATOM 4239 C CA . ILE A 1 534 ? 40.106 3.014 -62.469 1.00 97.44 534 ILE A CA 1
ATOM 4240 C C . ILE A 1 534 ? 41.141 1.924 -62.787 1.00 97.44 534 ILE A C 1
ATOM 4242 O O . ILE A 1 534 ? 41.979 2.110 -63.666 1.00 97.44 534 ILE A O 1
ATOM 4246 N N . GLU A 1 535 ? 41.107 0.793 -62.083 1.00 98.06 535 GLU A N 1
ATOM 4247 C CA . GLU A 1 535 ? 42.010 -0.329 -62.349 1.00 98.06 535 GLU A CA 1
ATOM 4248 C C . GLU A 1 535 ? 41.729 -0.975 -63.715 1.00 98.06 535 GLU A C 1
ATOM 4250 O O . GLU A 1 535 ? 42.668 -1.241 -64.467 1.00 98.06 535 GLU A O 1
ATOM 4255 N N . ASP A 1 536 ? 40.457 -1.157 -64.081 1.00 97.62 536 ASP A N 1
ATOM 4256 C CA . ASP A 1 536 ? 40.053 -1.663 -65.397 1.00 97.62 536 ASP A CA 1
ATOM 4257 C C . ASP A 1 536 ? 40.505 -0.711 -66.527 1.00 97.62 536 ASP A C 1
ATOM 4259 O O . ASP A 1 536 ? 41.040 -1.168 -67.547 1.00 97.62 536 ASP A O 1
ATOM 4263 N N . ASP A 1 537 ? 40.369 0.607 -66.323 1.00 97.62 537 ASP A N 1
ATOM 4264 C CA . ASP A 1 537 ? 40.854 1.650 -67.237 1.00 97.62 537 ASP A CA 1
ATOM 4265 C C . ASP A 1 537 ? 42.384 1.606 -67.373 1.00 97.62 537 ASP A C 1
ATOM 4267 O O . ASP A 1 537 ? 42.911 1.543 -68.485 1.00 97.62 537 ASP A O 1
ATOM 4271 N N . ARG A 1 538 ? 43.116 1.531 -66.254 1.00 97.69 538 ARG A N 1
ATOM 4272 C CA . ARG A 1 538 ? 44.582 1.393 -66.243 1.00 97.69 538 ARG A CA 1
ATOM 4273 C C . ARG A 1 538 ? 45.029 0.143 -67.003 1.00 97.69 538 ARG A C 1
ATOM 4275 O O . ARG A 1 538 ? 45.983 0.185 -67.780 1.00 97.69 538 ARG A O 1
ATOM 4282 N N . GLN A 1 539 ? 44.345 -0.985 -66.816 1.00 96.75 539 GLN A N 1
ATOM 4283 C CA . GLN A 1 539 ? 44.625 -2.216 -67.558 1.00 96.75 539 GLN A CA 1
ATOM 4284 C C . GLN A 1 539 ? 44.284 -2.090 -69.045 1.00 96.75 539 GLN A C 1
ATOM 4286 O O . GLN A 1 539 ? 44.940 -2.712 -69.887 1.00 96.75 539 GLN A O 1
ATOM 4291 N N . HIS A 1 540 ? 43.248 -1.328 -69.400 1.00 97.12 540 HIS A N 1
ATOM 4292 C CA . HIS A 1 540 ? 42.937 -1.014 -70.792 1.00 97.12 540 HIS A CA 1
ATOM 4293 C C . HIS A 1 540 ? 44.037 -0.168 -71.438 1.00 97.12 540 HIS A C 1
ATOM 4295 O O . HIS A 1 540 ? 44.514 -0.529 -72.518 1.00 97.12 540 HIS A O 1
ATOM 4301 N N . GLU A 1 541 ? 44.494 0.883 -70.757 1.00 96.56 541 GLU A N 1
ATOM 4302 C CA . GLU A 1 541 ? 45.604 1.730 -71.199 1.00 96.56 541 GLU A CA 1
ATOM 4303 C C . GLU A 1 541 ? 46.893 0.924 -71.362 1.00 96.56 541 GLU A C 1
ATOM 4305 O O . GLU A 1 541 ? 47.525 1.007 -72.409 1.00 96.56 541 GLU A O 1
ATOM 4310 N N . MET A 1 542 ? 47.247 0.062 -70.403 1.00 95.88 542 MET A N 1
ATOM 4311 C CA . MET A 1 542 ? 48.409 -0.831 -70.515 1.00 95.88 542 MET A CA 1
ATOM 4312 C C . MET A 1 542 ? 48.319 -1.747 -71.743 1.00 95.88 542 MET A C 1
ATOM 4314 O O . MET A 1 542 ? 49.293 -1.911 -72.478 1.00 95.88 542 MET A O 1
ATOM 4318 N N . ARG A 1 543 ? 47.137 -2.320 -72.016 1.00 97.19 543 ARG A N 1
ATOM 4319 C CA . ARG A 1 543 ? 46.904 -3.125 -73.228 1.00 97.19 543 ARG A CA 1
ATOM 4320 C C . ARG A 1 543 ? 47.035 -2.287 -74.498 1.00 97.19 543 ARG A C 1
ATOM 4322 O O . ARG A 1 543 ? 47.543 -2.779 -75.503 1.00 97.19 543 ARG A O 1
ATOM 4329 N N . GLN A 1 544 ? 46.570 -1.040 -74.481 1.00 97.00 544 GLN A N 1
ATOM 4330 C CA . GLN A 1 544 ? 46.710 -0.121 -75.607 1.00 97.00 544 GLN A CA 1
ATOM 4331 C C . GLN A 1 544 ? 48.171 0.285 -75.833 1.00 97.00 544 GLN A C 1
ATOM 4333 O O . GLN A 1 544 ? 48.634 0.225 -76.970 1.00 97.00 544 GLN A O 1
ATOM 4338 N N . GLN A 1 545 ? 48.902 0.626 -74.772 1.00 95.62 545 GLN A N 1
ATOM 4339 C CA . GLN A 1 545 ? 50.330 0.932 -74.815 1.00 95.62 545 GLN A CA 1
ATOM 4340 C C . GLN A 1 545 ? 51.134 -0.254 -75.348 1.00 95.62 545 GLN A C 1
ATOM 4342 O O . GLN A 1 545 ? 51.959 -0.059 -76.230 1.00 95.62 545 GLN A O 1
ATOM 4347 N N . ALA A 1 546 ? 50.840 -1.483 -74.912 1.00 95.94 546 ALA A N 1
ATOM 4348 C CA . ALA A 1 546 ? 51.493 -2.685 -75.432 1.00 95.94 546 ALA A CA 1
ATOM 4349 C C . ALA A 1 546 ? 51.265 -2.877 -76.945 1.00 95.94 546 ALA A C 1
ATOM 4351 O O . ALA A 1 546 ? 52.190 -3.233 -77.672 1.00 95.94 546 ALA A O 1
ATOM 4352 N N . ARG A 1 547 ? 50.052 -2.600 -77.447 1.00 96.81 547 ARG A N 1
ATOM 4353 C CA . ARG A 1 547 ? 49.766 -2.639 -78.894 1.00 96.81 547 ARG A CA 1
ATOM 4354 C C . ARG A 1 547 ? 50.537 -1.568 -79.664 1.00 96.81 547 ARG A C 1
ATOM 4356 O O . ARG A 1 547 ? 51.066 -1.861 -80.730 1.00 96.81 547 ARG A O 1
ATOM 4363 N N . LEU A 1 548 ? 50.592 -0.343 -79.139 1.00 96.31 548 LEU A N 1
ATOM 4364 C CA . LEU A 1 548 ? 51.339 0.754 -79.760 1.00 96.31 548 LEU A CA 1
ATOM 4365 C C . LEU A 1 548 ? 52.846 0.486 -79.750 1.00 96.31 548 LEU A C 1
ATOM 4367 O O . LEU A 1 548 ? 53.487 0.678 -80.774 1.00 96.31 548 LEU A O 1
ATOM 4371 N N . ALA A 1 549 ? 53.389 -0.011 -78.637 1.00 95.69 549 ALA A N 1
ATOM 4372 C CA . ALA A 1 549 ? 54.789 -0.408 -78.529 1.00 95.69 549 ALA A CA 1
ATOM 4373 C C . ALA A 1 549 ? 55.146 -1.458 -79.589 1.00 95.69 549 ALA A C 1
ATOM 4375 O O . ALA A 1 549 ? 56.115 -1.277 -80.316 1.00 95.69 549 ALA A O 1
ATOM 4376 N N . LYS A 1 550 ? 54.297 -2.479 -79.771 1.00 96.12 550 LYS A N 1
ATOM 4377 C CA . LYS A 1 550 ? 54.486 -3.489 -80.820 1.00 96.12 550 LYS A CA 1
ATOM 4378 C C . LYS A 1 550 ? 54.478 -2.891 -82.235 1.00 96.12 550 LYS A C 1
ATOM 4380 O O . LYS A 1 550 ? 55.305 -3.266 -83.054 1.00 96.12 550 LYS A O 1
ATOM 4385 N N . LEU A 1 551 ? 53.574 -1.951 -82.528 1.00 96.81 551 LEU A N 1
ATOM 4386 C CA . LEU A 1 551 ? 53.553 -1.262 -83.827 1.00 96.81 551 LEU A CA 1
ATOM 4387 C C . LEU A 1 551 ? 54.818 -0.428 -84.061 1.00 96.81 551 LEU A C 1
ATOM 4389 O O . LEU A 1 551 ? 55.302 -0.368 -85.187 1.00 96.81 551 LEU A O 1
ATOM 4393 N N . VAL A 1 552 ? 55.343 0.220 -83.018 1.00 96.00 552 VAL A N 1
ATOM 4394 C CA . VAL A 1 552 ? 56.612 0.956 -83.098 1.00 96.00 552 VAL A CA 1
ATOM 4395 C C . VAL A 1 552 ? 57.768 -0.011 -83.347 1.00 96.00 552 VAL A C 1
ATOM 4397 O O . VAL A 1 552 ? 58.536 0.227 -84.268 1.00 96.00 552 VAL A O 1
ATOM 4400 N N . GLU A 1 553 ? 57.840 -1.137 -82.630 1.00 95.50 553 GLU A N 1
ATOM 4401 C CA . GLU A 1 553 ? 58.845 -2.185 -82.870 1.00 95.50 553 GLU A CA 1
ATOM 4402 C C . GLU A 1 553 ? 58.773 -2.748 -84.302 1.00 95.50 553 GLU A C 1
ATOM 4404 O O . GLU A 1 553 ? 59.805 -2.930 -84.946 1.00 95.50 553 GLU A O 1
ATOM 4409 N N . GLU A 1 554 ? 57.567 -2.986 -84.833 1.00 95.69 554 GLU A N 1
ATOM 4410 C CA . GLU A 1 554 ? 57.353 -3.415 -86.223 1.00 95.69 554 GLU A CA 1
ATOM 4411 C C . GLU A 1 554 ? 57.862 -2.361 -87.224 1.00 95.69 554 GLU A C 1
ATOM 4413 O O . GLU A 1 554 ? 58.575 -2.702 -88.170 1.00 95.69 554 GLU A O 1
ATOM 4418 N N . ARG A 1 555 ? 57.560 -1.074 -86.999 1.00 93.19 555 ARG A N 1
ATOM 4419 C CA . ARG A 1 555 ? 58.061 0.032 -87.835 1.00 93.19 555 ARG A CA 1
ATOM 4420 C C . ARG A 1 555 ? 59.574 0.199 -87.728 1.00 93.19 555 ARG A C 1
ATOM 4422 O O . ARG A 1 555 ? 60.221 0.416 -88.747 1.00 93.19 555 ARG A O 1
ATOM 4429 N N . ASP A 1 556 ? 60.150 0.073 -86.538 1.00 95.69 556 ASP A N 1
ATOM 4430 C CA . ASP A 1 556 ? 61.598 0.142 -86.328 1.00 95.69 556 ASP A CA 1
ATOM 4431 C C . ASP A 1 556 ? 62.314 -1.028 -87.015 1.00 95.69 556 ASP A C 1
ATOM 4433 O O . ASP A 1 556 ? 63.375 -0.840 -87.616 1.00 95.69 556 ASP A O 1
ATOM 4437 N N . ALA A 1 557 ? 61.721 -2.226 -87.002 1.00 93.44 557 ALA A N 1
ATOM 4438 C CA . ALA A 1 557 ? 62.225 -3.376 -87.748 1.00 93.44 557 ALA A CA 1
ATOM 4439 C C . ALA A 1 557 ? 62.154 -3.147 -89.267 1.00 93.44 557 ALA A C 1
ATOM 4441 O O . ALA A 1 557 ? 63.125 -3.425 -89.971 1.00 93.44 557 ALA A O 1
ATOM 4442 N N . GLU A 1 558 ? 61.052 -2.595 -89.780 1.00 93.00 558 GLU A N 1
ATOM 4443 C CA . GLU A 1 558 ? 60.924 -2.200 -91.190 1.00 93.00 558 GLU A CA 1
ATOM 4444 C C . GLU A 1 558 ? 61.941 -1.122 -91.580 1.00 93.00 558 GLU A C 1
ATOM 4446 O O . GLU A 1 558 ? 62.627 -1.267 -92.590 1.00 93.00 558 GLU A O 1
ATOM 4451 N N . LEU A 1 559 ? 62.105 -0.077 -90.764 1.00 91.94 559 LEU A N 1
ATOM 4452 C CA . LEU A 1 559 ? 63.108 0.973 -90.961 1.00 91.94 559 LEU A CA 1
ATOM 4453 C C . LEU A 1 559 ? 64.527 0.402 -90.945 1.00 91.94 559 LEU A C 1
ATOM 4455 O O . LEU A 1 559 ? 65.346 0.769 -91.787 1.00 91.94 559 LEU A O 1
ATOM 4459 N N . SER A 1 560 ? 64.822 -0.520 -90.028 1.00 92.00 560 SER A N 1
ATOM 4460 C CA . SER A 1 560 ? 66.103 -1.227 -89.967 1.00 92.00 560 SER A CA 1
ATOM 4461 C C . SER A 1 560 ? 66.332 -2.080 -91.219 1.00 92.00 560 SER A C 1
ATOM 4463 O O . SER A 1 560 ? 67.410 -2.025 -91.811 1.00 92.00 560 SER A O 1
ATOM 4465 N N . ASN A 1 561 ? 65.309 -2.798 -91.693 1.00 91.25 561 ASN A N 1
ATOM 4466 C CA . ASN A 1 561 ? 65.364 -3.580 -92.929 1.00 91.25 561 ASN A CA 1
ATOM 4467 C C . ASN A 1 561 ? 65.580 -2.693 -94.161 1.00 91.25 561 ASN A C 1
ATOM 4469 O O . ASN A 1 561 ? 66.459 -2.993 -94.966 1.00 91.25 561 ASN A O 1
ATOM 4473 N N . MET A 1 562 ? 64.849 -1.580 -94.289 1.00 89.00 562 MET A N 1
ATOM 4474 C CA . MET A 1 562 ? 65.045 -0.602 -95.366 1.00 89.00 562 MET A CA 1
ATOM 4475 C C . MET A 1 562 ? 66.449 -0.001 -95.308 1.00 89.00 562 MET A C 1
ATOM 4477 O O . MET A 1 562 ? 67.149 0.023 -96.316 1.00 89.00 562 MET A O 1
ATOM 4481 N N . LYS A 1 563 ? 66.912 0.416 -94.123 1.00 91.19 563 LYS A N 1
ATOM 4482 C CA . LYS A 1 563 ? 68.267 0.944 -93.920 1.00 91.19 563 LYS A CA 1
ATOM 4483 C C . LYS A 1 563 ? 69.334 -0.070 -94.328 1.00 91.19 563 LYS A C 1
ATOM 4485 O O . LYS A 1 563 ? 70.279 0.300 -95.021 1.00 91.19 563 LYS A O 1
ATOM 4490 N N . ASN A 1 564 ? 69.189 -1.331 -93.927 1.00 88.19 564 ASN A N 1
ATOM 4491 C CA . ASN A 1 564 ? 70.110 -2.404 -94.298 1.00 88.19 564 ASN A CA 1
ATOM 4492 C C . ASN A 1 564 ? 70.054 -2.700 -95.803 1.00 88.19 564 ASN A C 1
ATOM 4494 O O . ASN A 1 564 ? 71.103 -2.872 -96.418 1.00 88.19 564 ASN A O 1
ATOM 4498 N N . GLY A 1 565 ? 68.865 -2.688 -96.411 1.00 85.88 565 GLY A N 1
ATOM 4499 C CA . GLY A 1 565 ? 68.678 -2.831 -97.855 1.00 85.88 565 GLY A CA 1
ATOM 4500 C C . GLY A 1 565 ? 69.350 -1.706 -98.646 1.00 85.88 565 GLY A C 1
ATOM 4501 O O . GLY A 1 565 ? 70.095 -1.981 -99.582 1.00 85.88 565 GLY A O 1
ATOM 4502 N N . ILE A 1 566 ? 69.177 -0.447 -98.228 1.00 83.69 566 ILE A N 1
ATOM 4503 C CA . ILE A 1 566 ? 69.861 0.719 -98.811 1.00 83.69 566 ILE A CA 1
ATOM 4504 C C . ILE A 1 566 ? 71.375 0.597 -98.618 1.00 83.69 566 ILE A C 1
ATOM 4506 O O . ILE A 1 566 ? 72.134 0.774 -99.567 1.00 83.69 566 ILE A O 1
ATOM 4510 N N . ALA A 1 567 ? 71.838 0.258 -97.410 1.00 83.44 567 ALA A N 1
ATOM 4511 C CA . ALA A 1 567 ? 73.260 0.058 -97.138 1.00 83.44 567 ALA A CA 1
ATOM 4512 C C . ALA A 1 567 ? 73.853 -1.041 -98.035 1.00 83.44 567 ALA A C 1
ATOM 4514 O O . ALA A 1 567 ? 74.943 -0.866 -98.578 1.00 83.44 567 ALA A O 1
ATOM 4515 N N . GLN A 1 568 ? 73.120 -2.135 -98.254 1.00 81.81 568 GLN A N 1
ATOM 4516 C CA . GLN A 1 568 ? 73.508 -3.208 -99.164 1.00 81.81 568 GLN A CA 1
ATOM 4517 C C . GLN A 1 568 ? 73.507 -2.747 -100.630 1.00 81.81 568 GLN A C 1
ATOM 4519 O O . GLN A 1 568 ? 74.482 -3.001 -101.334 1.00 81.81 568 GLN A O 1
ATOM 4524 N N . ALA A 1 569 ? 72.480 -2.029 -101.091 1.00 77.19 569 ALA A N 1
ATOM 4525 C CA . ALA A 1 569 ? 72.417 -1.464 -102.442 1.00 77.19 569 ALA A CA 1
ATOM 4526 C C . ALA A 1 569 ? 73.571 -0.481 -102.716 1.00 77.19 569 ALA A C 1
ATOM 4528 O O . ALA A 1 569 ? 74.171 -0.511 -103.792 1.00 77.19 569 ALA A O 1
ATOM 4529 N N . CYS A 1 570 ? 73.953 0.315 -101.715 1.00 73.31 570 CYS A N 1
ATOM 4530 C CA . CYS A 1 570 ? 75.134 1.176 -101.752 1.00 73.31 570 CYS A CA 1
ATOM 4531 C C . CYS A 1 570 ? 76.457 0.386 -101.703 1.00 73.31 570 CYS A C 1
ATOM 4533 O O . CYS A 1 570 ? 77.442 0.809 -102.309 1.00 73.31 570 CYS A O 1
ATOM 4535 N N . ALA A 1 571 ? 76.502 -0.756 -101.008 1.00 69.75 571 ALA A N 1
ATOM 4536 C CA . ALA A 1 571 ? 77.693 -1.603 -100.903 1.00 69.75 571 ALA A CA 1
ATOM 4537 C C . ALA A 1 571 ? 77.972 -2.426 -102.178 1.00 69.75 571 ALA A C 1
ATOM 4539 O O . ALA A 1 571 ? 79.123 -2.801 -102.433 1.00 69.75 571 ALA A O 1
ATOM 4540 N N . ILE A 1 572 ? 76.953 -2.697 -103.005 1.00 54.44 572 ILE A N 1
ATOM 4541 C CA . ILE A 1 572 ? 77.115 -3.433 -104.264 1.00 54.44 572 ILE A CA 1
ATOM 4542 C C . ILE A 1 572 ? 77.977 -2.603 -105.235 1.00 54.44 572 ILE A C 1
ATOM 4544 O O . ILE A 1 572 ? 77.587 -1.548 -105.734 1.00 54.44 572 ILE A O 1
ATOM 4548 N N . SER A 1 573 ? 79.174 -3.137 -105.513 1.00 49.84 573 SER A N 1
ATOM 4549 C CA . SER A 1 573 ? 80.281 -2.626 -106.344 1.00 49.84 573 SER A CA 1
ATOM 4550 C C . SER A 1 573 ? 81.305 -1.684 -105.677 1.00 49.84 573 SER A C 1
ATOM 4552 O O . SER A 1 573 ? 81.618 -0.611 -106.190 1.00 49.84 573 SER A O 1
ATOM 4554 N N . GLN A 1 574 ? 81.987 -2.156 -104.627 1.00 47.12 574 GLN A N 1
ATOM 4555 C CA . GLN A 1 574 ? 83.432 -1.862 -104.500 1.00 47.12 574 GLN A CA 1
ATOM 4556 C C . GLN A 1 574 ? 84.270 -2.534 -105.606 1.00 47.12 574 GLN A C 1
ATOM 4558 O O . GLN A 1 574 ? 85.426 -2.180 -105.832 1.00 47.12 574 GLN A O 1
ATOM 4563 N N . ARG A 1 575 ? 83.676 -3.446 -106.384 1.00 47.66 575 ARG A N 1
ATOM 4564 C CA . ARG A 1 575 ? 84.184 -3.797 -107.709 1.00 47.66 575 ARG A CA 1
ATOM 4565 C C . ARG A 1 575 ? 83.721 -2.741 -108.704 1.00 47.66 575 ARG A C 1
ATOM 4567 O O . ARG A 1 575 ? 82.741 -2.926 -109.418 1.00 47.66 575 ARG A O 1
ATOM 4574 N N . SER A 1 576 ? 84.436 -1.619 -108.740 1.00 42.44 576 SER A N 1
ATOM 4575 C CA . SER A 1 576 ? 84.568 -0.879 -109.997 1.00 42.44 576 SER A CA 1
ATOM 4576 C C . SER A 1 576 ? 84.887 -1.912 -111.088 1.00 42.44 576 SER A C 1
ATOM 4578 O O . SER A 1 576 ? 85.750 -2.764 -110.834 1.00 42.44 576 SER A O 1
ATOM 4580 N N . PRO A 1 577 ? 84.211 -1.920 -112.250 1.00 45.84 577 PRO A N 1
ATOM 4581 C CA . PRO A 1 577 ? 84.657 -2.716 -113.379 1.00 45.84 577 PRO A CA 1
ATOM 4582 C C . PRO A 1 577 ? 85.995 -2.128 -113.844 1.00 45.84 577 PRO A C 1
ATOM 4584 O O . PRO A 1 577 ? 86.059 -1.380 -114.809 1.00 45.84 577 PRO A O 1
ATOM 4587 N N . ARG A 1 578 ? 87.090 -2.402 -113.130 1.00 45.94 578 ARG A N 1
ATOM 4588 C CA . ARG A 1 578 ? 88.422 -2.119 -113.646 1.00 45.94 578 ARG A CA 1
ATOM 4589 C C . ARG A 1 578 ? 88.597 -3.035 -114.844 1.00 45.94 578 ARG A C 1
ATOM 4591 O O . ARG A 1 578 ? 88.574 -4.256 -114.699 1.00 45.94 578 ARG A O 1
ATOM 4598 N N . ALA A 1 579 ? 88.755 -2.445 -116.021 1.00 48.75 579 ALA A N 1
ATOM 4599 C CA . ALA A 1 579 ? 89.379 -3.152 -117.121 1.00 48.75 579 ALA A CA 1
ATOM 4600 C C . ALA A 1 579 ? 90.781 -3.606 -116.666 1.00 48.75 579 ALA A C 1
ATOM 4602 O O . ALA A 1 579 ? 91.408 -2.965 -115.815 1.00 48.75 579 ALA A O 1
ATOM 4603 N N . TRP A 1 580 ? 91.275 -4.727 -117.198 1.00 55.00 580 TRP A N 1
ATOM 4604 C CA . TRP A 1 580 ? 92.580 -5.299 -116.831 1.00 55.00 580 TRP A CA 1
ATOM 4605 C C . TRP A 1 580 ? 93.780 -4.349 -117.060 1.00 55.00 580 TRP A C 1
ATOM 4607 O O . TRP A 1 580 ? 94.883 -4.667 -116.632 1.00 55.00 580 TRP A O 1
ATOM 4617 N N . ASN A 1 581 ? 93.576 -3.176 -117.671 1.00 52.16 581 ASN A N 1
ATOM 4618 C CA . ASN A 1 581 ? 94.581 -2.145 -117.945 1.00 52.16 581 ASN A CA 1
ATOM 4619 C C . ASN A 1 581 ? 94.552 -0.919 -117.001 1.00 52.16 581 ASN A C 1
ATOM 4621 O O . ASN A 1 581 ? 95.353 -0.012 -117.184 1.00 52.16 581 ASN A O 1
ATOM 4625 N N . GLY A 1 582 ? 93.684 -0.861 -115.985 1.00 52.75 582 GLY A N 1
ATOM 4626 C CA . GLY A 1 582 ? 93.758 0.193 -114.959 1.00 52.75 582 GLY A CA 1
ATOM 4627 C C . GLY A 1 582 ? 93.335 1.611 -115.383 1.00 52.75 582 GLY A C 1
ATOM 4628 O O . GLY A 1 582 ? 93.480 2.527 -114.575 1.00 52.75 582 GLY A O 1
ATOM 4629 N N . GLU A 1 583 ? 92.763 1.803 -116.574 1.00 47.06 583 GLU A N 1
ATOM 4630 C CA . GLU A 1 583 ? 92.147 3.072 -116.990 1.00 47.06 583 GLU A CA 1
ATOM 4631 C C . GLU A 1 583 ? 90.687 3.189 -116.522 1.00 47.06 583 GLU A C 1
ATOM 4633 O O . GLU A 1 583 ? 89.921 2.220 -116.515 1.00 47.06 583 GLU A O 1
ATOM 4638 N N . LEU A 1 584 ? 90.306 4.403 -116.110 1.00 49.34 584 LEU A N 1
ATOM 4639 C CA . LEU A 1 584 ? 88.933 4.765 -115.766 1.00 49.34 584 LEU A CA 1
ATOM 4640 C C . LEU A 1 584 ? 88.041 4.642 -117.013 1.00 49.34 584 LEU A C 1
ATOM 4642 O O . LEU A 1 584 ? 88.233 5.361 -117.989 1.00 49.34 584 LEU A O 1
ATOM 4646 N N . LYS A 1 585 ? 87.033 3.761 -116.962 1.00 52.44 585 LYS A N 1
ATOM 4647 C CA . LYS A 1 585 ? 85.882 3.803 -117.881 1.00 52.44 585 LYS A CA 1
ATOM 4648 C C . LYS A 1 585 ? 85.250 5.199 -117.858 1.00 52.44 585 LYS A C 1
ATOM 4650 O O . LYS A 1 585 ? 85.293 5.853 -116.814 1.00 52.44 585 LYS A O 1
ATOM 4655 N N . SER A 1 586 ? 84.703 5.633 -118.997 1.00 58.03 586 SER A N 1
ATOM 4656 C CA . SER A 1 586 ? 84.247 7.010 -119.222 1.00 58.03 586 SER A CA 1
ATOM 4657 C C . SER A 1 586 ? 83.363 7.539 -118.075 1.00 58.03 586 SER A C 1
ATOM 4659 O O . SER A 1 586 ? 82.650 6.756 -117.433 1.00 58.03 586 SER A O 1
ATOM 4661 N N . PRO A 1 587 ? 83.375 8.862 -117.815 1.00 65.06 587 PRO A N 1
ATOM 4662 C CA . PRO A 1 587 ? 82.525 9.493 -116.800 1.00 65.06 587 PRO A CA 1
ATOM 4663 C C . PRO A 1 587 ? 81.051 9.074 -116.896 1.00 65.06 587 PRO A C 1
ATOM 4665 O O . PRO A 1 587 ? 80.377 8.934 -115.876 1.00 65.06 587 PRO A O 1
ATOM 4668 N N . ASP A 1 588 ? 80.578 8.790 -118.111 1.00 65.50 588 ASP A N 1
ATOM 4669 C CA . ASP A 1 588 ? 79.199 8.396 -118.391 1.00 65.50 588 ASP A CA 1
ATOM 4670 C C . ASP A 1 588 ? 78.847 7.010 -117.830 1.00 65.50 588 ASP A C 1
ATOM 4672 O O . ASP A 1 588 ? 77.754 6.824 -117.296 1.00 65.50 588 ASP A O 1
ATOM 4676 N N . GLU A 1 589 ? 79.769 6.040 -117.869 1.00 66.31 589 GLU A N 1
ATOM 4677 C CA . GLU A 1 589 ? 79.534 4.703 -117.299 1.00 66.31 589 GLU A CA 1
ATOM 4678 C C . GLU A 1 589 ? 79.496 4.738 -115.762 1.00 66.31 589 GLU A C 1
ATOM 4680 O O . GLU A 1 589 ? 78.713 4.022 -115.130 1.00 66.31 589 GLU A O 1
ATOM 4685 N N . GLN A 1 590 ? 80.311 5.595 -115.143 1.00 68.62 590 GLN A N 1
ATOM 4686 C CA . GLN A 1 590 ? 80.290 5.794 -113.692 1.00 68.62 590 GLN A CA 1
ATOM 4687 C C . GLN A 1 590 ? 79.023 6.519 -113.246 1.00 68.62 590 GLN A C 1
ATOM 4689 O O . GLN A 1 590 ? 78.405 6.128 -112.254 1.00 68.62 590 GLN A O 1
ATOM 4694 N N . LEU A 1 591 ? 78.602 7.531 -114.006 1.00 73.88 591 LEU A N 1
ATOM 4695 C CA . LEU A 1 591 ? 77.361 8.250 -113.760 1.00 73.88 591 LEU A CA 1
ATOM 4696 C C . LEU A 1 591 ? 76.143 7.333 -113.925 1.00 73.88 591 LEU A C 1
ATOM 4698 O O . LEU A 1 591 ? 75.241 7.376 -113.092 1.00 73.88 591 LEU A O 1
ATOM 4702 N N . ALA A 1 592 ? 76.128 6.462 -114.938 1.00 74.88 592 ALA A N 1
ATOM 4703 C CA . ALA A 1 592 ? 75.071 5.469 -115.126 1.00 74.88 592 ALA A CA 1
ATOM 4704 C C . ALA A 1 592 ? 74.990 4.480 -113.949 1.00 74.88 592 ALA A C 1
ATOM 4706 O O . ALA A 1 592 ? 73.895 4.183 -113.472 1.00 74.88 592 ALA A O 1
ATOM 4707 N N . LEU A 1 593 ? 76.132 4.022 -113.423 1.00 76.38 593 LEU A N 1
ATOM 4708 C CA . LEU A 1 593 ? 76.176 3.148 -112.246 1.00 76.38 593 LEU A CA 1
ATOM 4709 C C . LEU A 1 593 ? 75.678 3.856 -110.977 1.00 76.38 593 LEU A C 1
ATOM 4711 O O . LEU A 1 593 ? 74.944 3.263 -110.188 1.00 76.38 593 LEU A O 1
ATOM 4715 N N . VAL A 1 594 ? 76.058 5.121 -110.771 1.00 76.94 594 VAL A N 1
ATOM 4716 C CA . VAL A 1 594 ? 75.572 5.931 -109.643 1.00 76.94 594 VAL A CA 1
ATOM 4717 C C . VAL A 1 594 ? 74.069 6.176 -109.761 1.00 76.94 594 VAL A C 1
ATOM 4719 O O . VAL A 1 594 ? 73.358 5.986 -108.777 1.00 76.94 594 VAL A O 1
ATOM 4722 N N . LYS A 1 595 ? 73.567 6.508 -110.956 1.00 78.25 595 LYS A N 1
ATOM 4723 C CA . LYS A 1 595 ? 72.127 6.652 -111.215 1.00 78.25 595 LYS A CA 1
ATOM 4724 C C . LYS A 1 595 ? 71.376 5.353 -110.928 1.00 78.25 595 LYS A C 1
ATOM 4726 O O . LYS A 1 595 ? 70.417 5.389 -110.174 1.00 78.25 595 LYS A O 1
ATOM 4731 N N . ALA A 1 596 ? 71.852 4.208 -111.420 1.00 78.06 596 ALA A N 1
ATOM 4732 C CA . ALA A 1 596 ? 71.227 2.908 -111.158 1.00 78.06 596 ALA A CA 1
ATOM 4733 C C . ALA A 1 596 ? 71.231 2.523 -109.665 1.00 78.06 596 ALA A C 1
ATOM 4735 O O . ALA A 1 596 ? 70.280 1.918 -109.175 1.00 78.06 596 ALA A O 1
ATOM 4736 N N . ARG A 1 597 ? 72.280 2.889 -108.915 1.00 78.69 597 ARG A N 1
ATOM 4737 C CA . ARG A 1 597 ? 72.328 2.695 -107.456 1.00 78.69 597 ARG A CA 1
ATOM 4738 C C . ARG A 1 597 ? 71.330 3.573 -106.727 1.00 78.69 597 ARG A C 1
ATOM 4740 O O . ARG A 1 597 ? 70.623 3.077 -105.860 1.00 78.69 597 ARG A O 1
ATOM 4747 N N . LEU A 1 598 ? 71.291 4.857 -107.070 1.00 81.38 598 LEU A N 1
ATOM 4748 C CA . LEU A 1 598 ? 70.333 5.794 -106.496 1.00 81.38 598 LEU A CA 1
ATOM 4749 C C . LEU A 1 598 ? 68.898 5.360 -106.817 1.00 81.38 598 LEU A C 1
ATOM 4751 O O . LEU A 1 598 ? 68.060 5.412 -105.929 1.00 81.38 598 LEU A O 1
ATOM 4755 N N . GLU A 1 599 ? 68.652 4.839 -108.020 1.00 82.44 599 GLU A N 1
ATOM 4756 C CA . GLU A 1 599 ? 67.366 4.261 -108.420 1.00 82.44 599 GLU A CA 1
ATOM 4757 C C . GLU A 1 599 ? 66.989 3.050 -107.555 1.00 82.44 599 GLU A C 1
ATOM 4759 O O . GLU A 1 599 ? 65.885 2.975 -107.028 1.00 82.44 599 GLU A O 1
ATOM 4764 N N . ASN A 1 600 ? 67.927 2.128 -107.319 1.00 81.69 600 ASN A N 1
ATOM 4765 C CA . ASN A 1 600 ? 67.682 0.968 -106.462 1.00 81.69 600 ASN A CA 1
ATOM 4766 C C . ASN A 1 600 ? 67.479 1.359 -104.983 1.00 81.69 600 ASN A C 1
ATOM 4768 O O . ASN A 1 600 ? 66.600 0.825 -104.313 1.00 81.69 600 ASN A O 1
ATOM 4772 N N . CYS A 1 601 ? 68.250 2.319 -104.461 1.00 82.12 601 CYS A N 1
ATOM 4773 C CA . CYS A 1 601 ? 68.060 2.847 -103.107 1.00 82.12 601 CYS A CA 1
ATOM 4774 C C . CYS A 1 601 ? 66.716 3.565 -102.951 1.00 82.12 601 CYS A C 1
ATOM 4776 O O . CYS A 1 601 ? 66.058 3.396 -101.926 1.00 82.12 601 CYS A O 1
ATOM 4778 N N . ALA A 1 602 ? 66.304 4.333 -103.961 1.00 82.00 602 ALA A N 1
ATOM 4779 C CA . ALA A 1 602 ? 65.008 4.996 -103.993 1.00 82.00 602 ALA A CA 1
ATOM 4780 C C . ALA A 1 602 ? 63.865 3.971 -104.007 1.00 82.00 602 ALA A C 1
ATOM 4782 O O . ALA A 1 602 ? 62.950 4.064 -103.191 1.00 82.00 602 ALA A O 1
ATOM 4783 N N . HIS A 1 603 ? 63.994 2.913 -104.815 1.00 82.19 603 HIS A N 1
ATOM 4784 C CA . HIS A 1 603 ? 63.039 1.8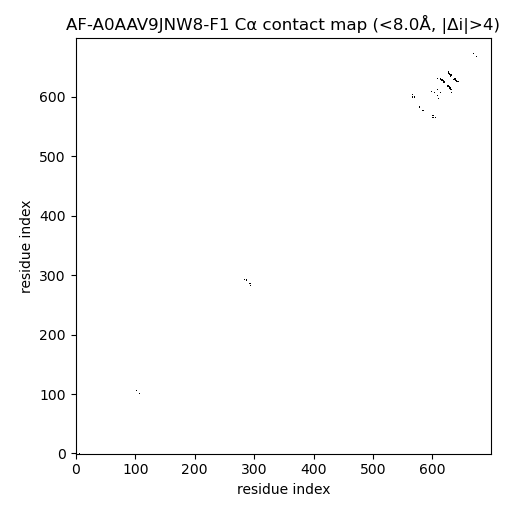09 -104.846 1.00 82.19 603 HIS A CA 1
ATOM 4785 C C . HIS A 1 603 ? 62.908 1.097 -103.487 1.00 82.19 603 HIS A C 1
ATOM 4787 O O . HIS A 1 603 ? 61.795 0.880 -103.017 1.00 82.19 603 HIS A O 1
ATOM 4793 N N . ILE A 1 604 ? 64.025 0.786 -102.814 1.00 82.25 604 ILE A N 1
ATOM 4794 C CA . ILE A 1 604 ? 64.021 0.155 -101.477 1.00 82.25 604 ILE A CA 1
ATOM 4795 C C . ILE A 1 604 ? 63.394 1.072 -100.418 1.00 82.25 604 ILE A C 1
ATOM 4797 O O . ILE A 1 604 ? 62.700 0.592 -99.525 1.00 82.25 604 ILE A O 1
ATOM 4801 N N . ALA A 1 605 ? 63.634 2.380 -100.505 1.00 77.06 605 ALA A N 1
ATOM 4802 C CA . ALA A 1 605 ? 63.048 3.371 -99.606 1.00 77.06 605 ALA A CA 1
ATOM 4803 C C . ALA A 1 605 ? 61.586 3.721 -99.951 1.00 77.06 605 ALA A C 1
ATOM 4805 O O . ALA A 1 605 ? 60.956 4.465 -99.201 1.00 77.06 605 ALA A O 1
ATOM 4806 N N . GLY A 1 606 ? 61.053 3.220 -101.074 1.00 77.25 606 GLY A N 1
ATOM 4807 C CA . GLY A 1 606 ? 59.719 3.567 -101.563 1.00 77.25 606 GLY A CA 1
ATOM 4808 C C . GLY A 1 606 ? 59.565 5.050 -101.916 1.00 77.25 606 GLY A C 1
ATOM 4809 O O . GLY A 1 606 ? 58.467 5.591 -101.799 1.00 77.25 606 GLY A O 1
ATOM 4810 N N . VAL A 1 607 ? 60.657 5.717 -102.301 1.00 81.94 607 VAL A N 1
ATOM 4811 C CA . VAL A 1 607 ? 60.675 7.130 -102.711 1.00 81.94 607 VAL A CA 1
ATOM 4812 C C . VAL A 1 607 ? 60.995 7.248 -104.204 1.00 81.94 607 VAL A C 1
ATOM 4814 O O . VAL A 1 607 ? 61.603 6.331 -104.759 1.00 81.94 607 VAL A O 1
ATOM 4817 N N . PRO A 1 608 ? 60.631 8.364 -104.860 1.00 80.06 608 PRO A N 1
ATOM 4818 C CA . PRO A 1 608 ? 60.956 8.580 -106.265 1.00 80.06 608 PRO A CA 1
ATOM 4819 C C . PRO A 1 608 ? 62.456 8.495 -106.560 1.00 80.06 608 PRO A C 1
ATOM 4821 O O . PRO A 1 608 ? 63.278 9.082 -105.847 1.00 80.06 608 PRO A O 1
ATOM 4824 N N . GLY A 1 609 ? 62.815 7.757 -107.611 1.00 81.44 609 GLY A N 1
ATOM 4825 C CA . GLY A 1 609 ? 64.194 7.606 -108.074 1.00 81.44 609 GLY A CA 1
ATOM 4826 C C . GLY A 1 609 ? 64.655 8.743 -108.991 1.00 81.44 609 GLY A C 1
ATOM 4827 O O . GLY A 1 609 ? 63.834 9.507 -109.497 1.00 81.44 609 GLY A O 1
ATOM 4828 N N . PRO A 1 610 ? 65.970 8.883 -109.245 1.00 77.81 610 PRO A N 1
ATOM 4829 C CA . PRO A 1 610 ? 66.510 9.865 -110.187 1.00 77.81 610 PRO A CA 1
ATOM 4830 C C . PRO A 1 610 ? 65.851 9.873 -111.574 1.00 77.81 610 PRO A C 1
ATOM 4832 O O . PRO A 1 610 ? 65.839 10.920 -112.214 1.00 77.81 610 PRO A O 1
ATOM 4835 N N . ALA A 1 611 ? 65.333 8.739 -112.061 1.00 77.19 611 ALA A N 1
ATOM 4836 C CA . ALA A 1 611 ? 64.641 8.653 -113.352 1.00 77.19 611 ALA A CA 1
ATOM 4837 C C . ALA A 1 611 ? 63.230 9.278 -113.351 1.00 77.19 611 ALA A C 1
ATOM 4839 O O . ALA A 1 611 ? 62.655 9.541 -114.415 1.00 77.19 611 ALA A O 1
ATOM 4840 N N . GLU A 1 612 ? 62.669 9.502 -112.164 1.00 78.12 612 GLU A N 1
ATOM 4841 C CA . GLU A 1 612 ? 61.363 10.124 -111.965 1.00 78.12 612 GLU A CA 1
ATOM 4842 C C . GLU A 1 612 ? 61.457 11.640 -111.808 1.00 78.12 612 GLU A C 1
ATOM 4844 O O . GLU A 1 612 ? 60.424 12.295 -111.745 1.00 78.12 612 GLU A O 1
ATOM 4849 N N . PHE A 1 613 ? 62.659 12.218 -111.790 1.00 77.50 613 PHE A N 1
ATOM 4850 C CA . PHE A 1 613 ? 62.843 13.663 -111.755 1.00 77.50 613 PHE A CA 1
ATOM 4851 C C . PHE A 1 613 ? 63.354 14.201 -113.093 1.00 77.50 613 PHE A C 1
ATOM 4853 O O . PHE A 1 613 ? 64.316 13.682 -113.656 1.00 77.50 613 PHE A O 1
ATOM 4860 N N . ASP A 1 614 ? 62.747 15.291 -113.557 1.00 75.94 614 ASP A N 1
ATOM 4861 C CA . ASP A 1 614 ? 63.232 16.089 -114.680 1.00 75.94 614 ASP A CA 1
ATOM 4862 C C . ASP A 1 614 ? 63.944 17.344 -114.162 1.00 75.94 614 ASP A C 1
ATOM 4864 O O . ASP A 1 614 ? 63.475 18.017 -113.241 1.00 75.94 614 ASP A O 1
ATOM 4868 N N . LEU A 1 615 ? 65.087 17.680 -114.764 1.00 75.12 615 LEU A N 1
ATOM 4869 C CA . LEU A 1 615 ? 65.785 18.933 -114.483 1.00 75.12 615 LEU A CA 1
ATOM 4870 C C . LEU A 1 615 ? 65.226 20.028 -115.397 1.00 75.12 615 LEU A C 1
ATOM 4872 O O . LEU A 1 615 ? 65.356 19.949 -116.618 1.00 75.12 615 LEU A O 1
ATOM 4876 N N . ILE A 1 616 ? 64.621 21.054 -114.805 1.00 73.62 616 ILE A N 1
ATOM 4877 C CA . ILE A 1 616 ? 64.143 22.242 -115.510 1.00 73.62 616 ILE A CA 1
ATOM 4878 C C . ILE A 1 616 ? 65.039 23.414 -115.116 1.00 73.62 616 ILE A C 1
ATOM 4880 O O . ILE A 1 616 ? 65.050 23.845 -113.961 1.00 73.62 616 ILE A O 1
ATOM 4884 N N . GLU A 1 617 ? 65.798 23.936 -116.076 1.00 73.25 617 GLU A N 1
ATOM 4885 C CA . GLU A 1 617 ? 66.586 25.154 -115.898 1.00 73.25 617 GLU A CA 1
ATOM 4886 C C . GLU A 1 617 ? 65.731 26.375 -116.240 1.00 73.25 617 GLU A C 1
ATOM 4888 O O . GLU A 1 617 ? 65.268 26.544 -117.370 1.00 73.25 617 GLU A O 1
ATOM 4893 N N . HIS A 1 618 ? 65.521 27.240 -115.252 1.00 69.38 618 HIS A N 1
ATOM 4894 C CA . HIS A 1 618 ? 64.914 28.546 -115.450 1.00 69.38 618 HIS A CA 1
ATOM 4895 C C . HIS A 1 618 ? 66.010 29.611 -115.474 1.00 69.38 618 HIS A C 1
ATOM 4897 O O . HIS A 1 618 ? 66.648 29.887 -114.459 1.00 69.38 618 HIS A O 1
ATOM 4903 N N . ALA A 1 619 ? 66.211 30.232 -116.636 1.00 64.56 619 ALA A N 1
ATOM 4904 C CA . ALA A 1 619 ? 66.990 31.459 -116.738 1.00 64.56 619 ALA A CA 1
ATOM 4905 C C . ALA A 1 619 ? 66.135 32.627 -116.228 1.00 64.56 619 ALA A C 1
ATOM 4907 O O . ALA A 1 619 ? 65.088 32.945 -116.801 1.00 64.56 619 ALA A O 1
ATOM 4908 N N . ASN A 1 620 ? 66.565 33.251 -115.139 1.00 68.69 620 ASN A N 1
ATOM 4909 C CA . ASN A 1 620 ? 65.932 34.441 -114.599 1.00 68.69 620 ASN A CA 1
ATOM 4910 C C . ASN A 1 620 ? 66.363 35.677 -115.404 1.00 68.69 620 ASN A C 1
ATOM 4912 O O . ASN A 1 620 ? 67.459 35.751 -115.960 1.00 68.69 620 ASN A O 1
ATOM 4916 N N . LEU A 1 621 ? 65.491 36.686 -115.445 1.00 69.00 621 LEU A N 1
ATOM 4917 C CA . LEU A 1 621 ? 65.713 37.949 -116.167 1.00 69.00 621 LEU A CA 1
ATOM 4918 C C . LEU A 1 621 ? 66.918 38.763 -115.645 1.00 69.00 621 LEU A C 1
ATOM 4920 O O . LEU A 1 621 ? 67.344 39.703 -116.308 1.00 69.00 621 LEU A O 1
ATOM 4924 N N . ASP A 1 622 ? 67.461 38.415 -114.475 1.00 67.12 622 ASP A N 1
ATOM 4925 C CA . ASP A 1 622 ? 68.636 39.034 -113.852 1.00 67.12 622 ASP A CA 1
ATOM 4926 C C . ASP A 1 622 ? 69.969 38.356 -114.231 1.00 67.12 622 ASP A C 1
ATOM 4928 O O . ASP A 1 622 ? 71.025 38.756 -113.740 1.00 67.12 622 ASP A O 1
ATOM 4932 N N . GLY A 1 623 ? 69.933 37.350 -115.114 1.00 63.53 623 GLY A N 1
ATOM 4933 C CA . GLY A 1 623 ? 71.108 36.596 -115.553 1.00 63.53 623 GLY A CA 1
ATOM 4934 C C . GLY A 1 623 ? 71.496 35.437 -114.632 1.00 63.53 623 GLY A C 1
ATOM 4935 O O . GLY A 1 623 ? 72.499 34.778 -114.898 1.00 63.53 623 GLY A O 1
ATOM 4936 N N . SER A 1 624 ? 70.721 35.163 -113.576 1.00 66.12 624 SER A N 1
ATOM 4937 C CA . SER A 1 624 ? 70.890 33.959 -112.757 1.00 66.12 624 SER A CA 1
ATOM 4938 C C . SER A 1 624 ? 70.177 32.753 -113.387 1.00 66.12 624 SER A C 1
ATOM 4940 O O . SER A 1 624 ? 69.084 32.884 -113.937 1.00 66.12 624 SER A O 1
ATOM 4942 N N . CYS A 1 625 ? 70.779 31.565 -113.312 1.00 61.16 625 CYS A N 1
ATOM 4943 C CA . CYS A 1 625 ? 70.125 30.311 -113.694 1.00 61.16 625 CYS A CA 1
ATOM 4944 C C . CYS A 1 625 ? 69.720 29.547 -112.430 1.00 61.16 625 CYS A C 1
ATOM 4946 O O . CYS A 1 625 ? 70.570 29.232 -111.602 1.00 61.16 625 CYS A O 1
ATOM 4948 N N . GLU A 1 626 ? 68.433 29.228 -112.289 1.00 69.31 626 GLU A N 1
ATOM 4949 C CA . GLU A 1 626 ? 67.924 28.358 -111.227 1.00 69.31 626 GLU A CA 1
ATOM 4950 C C . GLU A 1 626 ? 67.579 26.991 -111.829 1.00 69.31 626 GLU A C 1
ATOM 4952 O O . GLU A 1 626 ? 66.647 26.864 -112.626 1.00 69.31 626 GLU A O 1
ATOM 4957 N N . ALA A 1 627 ? 68.321 25.951 -111.445 1.00 69.00 627 ALA A N 1
ATOM 4958 C CA . ALA A 1 627 ? 67.969 24.575 -111.777 1.00 69.00 627 ALA A CA 1
ATOM 4959 C C . ALA A 1 627 ? 66.971 24.038 -110.740 1.00 69.00 627 ALA A C 1
ATOM 4961 O O . ALA A 1 627 ? 67.272 23.952 -109.542 1.00 69.00 627 ALA A O 1
ATOM 4962 N N . ARG A 1 628 ? 65.775 23.662 -111.200 1.00 71.69 628 ARG A N 1
ATOM 4963 C CA . ARG A 1 628 ? 64.754 22.998 -110.383 1.00 71.69 628 ARG A CA 1
ATOM 4964 C C . ARG A 1 628 ? 64.621 21.547 -110.817 1.00 71.69 628 ARG A C 1
ATOM 4966 O O . ARG A 1 628 ? 64.465 21.255 -111.996 1.00 71.69 628 ARG A O 1
ATOM 4973 N N . CYS A 1 629 ? 64.672 20.644 -109.850 1.00 72.75 629 CYS A N 1
ATOM 4974 C CA . CYS A 1 629 ? 64.360 19.238 -110.052 1.00 72.75 629 CYS A CA 1
ATOM 4975 C C . CYS A 1 629 ? 62.853 19.069 -109.848 1.00 72.75 629 CYS A C 1
ATOM 4977 O O . CYS A 1 629 ? 62.329 19.451 -108.801 1.00 72.75 629 CYS A O 1
ATOM 4979 N N . VAL A 1 630 ? 62.143 18.555 -110.841 1.00 76.88 630 VAL A N 1
ATOM 4980 C CA . VAL A 1 630 ? 60.683 18.462 -110.837 1.00 76.88 630 VAL A CA 1
ATOM 4981 C C . VAL A 1 630 ? 60.283 17.002 -110.936 1.00 76.88 630 VAL A C 1
ATOM 4983 O O . VAL A 1 630 ? 60.786 16.281 -111.793 1.00 76.88 630 VAL A O 1
ATOM 4986 N N . LEU A 1 631 ? 59.400 16.546 -110.051 1.00 77.81 631 LEU A N 1
ATOM 4987 C CA . LEU A 1 631 ? 58.917 15.170 -110.091 1.00 77.81 631 LEU A CA 1
ATOM 4988 C C . LEU A 1 631 ? 58.019 14.966 -111.326 1.00 77.81 631 LEU A C 1
ATOM 4990 O O . LEU A 1 631 ? 57.026 15.668 -111.504 1.00 77.81 631 LEU A O 1
ATOM 4994 N N . ARG A 1 632 ? 58.325 13.982 -112.176 1.00 75.88 632 ARG A N 1
ATOM 4995 C CA . ARG A 1 632 ? 57.595 13.697 -113.427 1.00 75.88 632 ARG A CA 1
ATOM 4996 C C . ARG A 1 632 ? 56.129 13.354 -113.202 1.00 75.88 632 ARG A C 1
ATOM 4998 O O . ARG A 1 632 ? 55.298 13.671 -114.047 1.00 75.88 632 ARG A O 1
ATOM 5005 N N . SER A 1 633 ? 55.809 12.690 -112.093 1.00 77.94 633 SER A N 1
ATOM 5006 C CA . SER A 1 633 ? 54.431 12.327 -111.750 1.00 77.94 633 SER A CA 1
ATOM 5007 C C . SER A 1 633 ? 53.625 13.486 -111.158 1.00 77.94 633 SER A C 1
ATOM 5009 O O . SER A 1 633 ? 52.401 13.461 -111.248 1.00 77.94 633 SER A O 1
ATOM 5011 N N . ASP A 1 634 ? 54.286 14.491 -110.573 1.00 77.56 634 ASP A N 1
ATOM 5012 C CA . ASP A 1 634 ? 53.644 15.690 -110.025 1.00 77.56 634 ASP A CA 1
ATOM 5013 C C . ASP A 1 634 ? 54.527 16.936 -110.243 1.00 77.56 634 ASP A C 1
ATOM 5015 O O . ASP A 1 634 ? 55.380 17.259 -109.408 1.00 77.56 634 ASP A O 1
ATOM 5019 N N . PRO A 1 635 ? 54.313 17.678 -111.346 1.00 73.00 635 PRO A N 1
ATOM 5020 C CA . PRO A 1 635 ? 55.159 18.810 -111.703 1.00 73.00 635 PRO A CA 1
ATOM 5021 C C . PRO A 1 635 ? 55.014 20.020 -110.768 1.00 73.00 635 PRO A C 1
ATOM 5023 O O . PRO A 1 635 ? 55.752 20.995 -110.909 1.00 73.00 635 PRO A O 1
ATOM 5026 N N . THR A 1 636 ? 54.081 19.984 -109.811 1.00 74.31 636 THR A N 1
ATOM 5027 C CA . THR A 1 636 ? 53.951 21.028 -108.782 1.00 74.31 636 THR A CA 1
ATOM 5028 C C . THR A 1 636 ? 54.966 20.853 -107.652 1.00 74.31 636 THR A C 1
ATOM 5030 O O . THR A 1 636 ? 55.288 21.816 -106.951 1.00 74.31 636 THR A O 1
ATOM 5033 N N . GLN A 1 637 ? 55.525 19.649 -107.505 1.00 71.81 637 GLN A N 1
ATOM 5034 C CA . GLN A 1 637 ? 56.561 19.348 -106.530 1.00 71.81 637 GLN A CA 1
ATOM 5035 C C . GLN A 1 637 ? 57.939 19.667 -107.126 1.00 71.81 637 GLN A C 1
ATOM 5037 O O . GLN A 1 637 ? 58.584 18.843 -107.776 1.00 71.81 637 GLN A O 1
ATOM 5042 N N . THR A 1 638 ? 58.386 20.908 -106.924 1.00 69.38 638 THR A N 1
ATOM 5043 C CA . THR A 1 638 ? 59.705 21.367 -107.374 1.00 69.38 638 THR A CA 1
ATOM 5044 C C . THR A 1 638 ? 60.694 21.399 -106.214 1.00 69.38 638 THR A C 1
ATOM 5046 O O . THR A 1 638 ? 60.447 22.059 -105.203 1.00 69.38 638 THR A O 1
ATOM 5049 N N . PHE A 1 639 ? 61.843 20.756 -106.382 1.00 69.50 639 PHE A N 1
ATOM 5050 C CA . PHE A 1 639 ? 62.964 20.795 -105.452 1.00 69.50 639 PHE A CA 1
ATOM 5051 C C . PHE A 1 639 ? 64.048 21.709 -106.024 1.00 69.50 639 PHE A C 1
ATOM 5053 O O . PHE A 1 639 ? 64.544 21.492 -107.132 1.00 69.50 639 PHE A O 1
ATOM 5060 N N . LYS A 1 640 ? 64.412 22.761 -105.287 1.00 68.19 640 LYS A N 1
ATOM 5061 C CA . LYS A 1 640 ? 65.518 23.644 -105.677 1.00 68.19 640 LYS A CA 1
ATOM 5062 C C . LYS A 1 640 ? 66.836 22.887 -105.540 1.00 68.19 640 LYS A C 1
ATOM 5064 O O . LYS A 1 640 ? 67.127 22.383 -104.458 1.00 68.19 640 LYS A O 1
ATOM 5069 N N . PHE A 1 641 ? 67.599 22.778 -106.630 1.00 57.03 641 PHE A N 1
ATOM 5070 C CA . PHE A 1 641 ? 68.795 21.934 -106.657 1.00 57.03 641 PHE A CA 1
ATOM 5071 C C . PHE A 1 641 ? 70.012 22.651 -106.044 1.00 57.03 641 PHE A C 1
ATOM 5073 O O . PHE A 1 641 ? 70.773 22.008 -105.329 1.00 57.03 641 PHE A O 1
ATOM 5080 N N . TRP A 1 642 ? 70.160 23.970 -106.246 1.00 52.66 642 TRP A N 1
ATOM 5081 C CA . TRP A 1 642 ? 71.242 24.796 -105.682 1.00 52.66 642 TRP A CA 1
ATOM 5082 C C . TRP A 1 642 ? 70.813 26.270 -105.538 1.00 52.66 642 TRP A C 1
ATOM 5084 O O . TRP A 1 642 ? 70.329 26.848 -106.506 1.00 52.66 642 TRP A O 1
ATOM 5094 N N . ASP A 1 643 ? 71.037 26.880 -104.366 1.00 50.41 643 ASP A N 1
ATOM 5095 C CA . ASP A 1 643 ? 71.210 28.337 -104.224 1.00 50.41 643 ASP A CA 1
ATOM 5096 C C . ASP A 1 643 ? 72.723 28.588 -104.112 1.00 50.41 643 ASP A C 1
ATOM 5098 O O . ASP A 1 643 ? 73.376 28.090 -103.192 1.00 50.41 643 ASP A O 1
ATOM 5102 N N . GLU A 1 644 ? 73.306 29.325 -105.057 1.00 43.53 644 GLU A N 1
ATOM 5103 C CA . GLU A 1 644 ? 74.711 29.733 -104.986 1.00 43.53 644 GLU A CA 1
ATOM 5104 C C . GLU A 1 644 ? 74.883 30.706 -103.796 1.00 43.53 644 GLU A C 1
ATOM 5106 O O . GLU A 1 644 ? 74.204 31.740 -103.746 1.00 43.53 644 GLU A O 1
ATOM 5111 N N . PRO A 1 645 ? 75.732 30.413 -102.790 1.00 44.06 645 PRO A N 1
ATOM 5112 C CA . PRO A 1 645 ? 75.838 31.266 -101.614 1.00 44.06 645 PRO A CA 1
ATOM 5113 C C . PRO A 1 645 ? 76.468 32.610 -101.994 1.00 44.06 645 PRO A C 1
ATOM 5115 O O . PRO A 1 645 ? 77.648 32.686 -102.335 1.00 44.06 645 PRO A O 1
ATOM 5118 N N . ARG A 1 646 ? 75.693 33.697 -101.889 1.00 43.78 646 ARG A N 1
ATOM 5119 C CA . ARG A 1 646 ? 76.229 35.062 -101.985 1.00 43.78 646 ARG A CA 1
ATOM 5120 C C . ARG A 1 646 ? 77.273 35.278 -100.877 1.00 43.78 646 ARG A C 1
ATOM 5122 O O . ARG A 1 646 ? 76.927 35.165 -99.698 1.00 43.78 646 ARG A O 1
ATOM 5129 N N . PRO A 1 647 ? 78.522 35.660 -101.196 1.00 44.31 647 PRO A N 1
ATOM 5130 C CA . PRO A 1 647 ? 79.469 36.113 -100.194 1.00 44.31 647 PRO A CA 1
ATOM 5131 C C . PRO A 1 647 ? 79.120 37.565 -99.860 1.00 44.31 647 PRO A C 1
ATOM 5133 O O . PRO A 1 647 ? 79.419 38.458 -100.644 1.00 44.31 647 PRO A O 1
ATOM 5136 N N . ASN A 1 648 ? 78.432 37.770 -98.733 1.00 44.22 648 ASN A N 1
ATOM 5137 C CA . ASN A 1 648 ? 78.201 39.032 -98.004 1.00 44.22 648 ASN A CA 1
ATOM 5138 C C . ASN A 1 648 ? 76.725 39.250 -97.671 1.00 44.22 648 ASN A C 1
ATOM 5140 O O . ASN A 1 648 ? 76.042 40.079 -98.265 1.00 44.22 648 ASN A O 1
ATOM 5144 N N . SER A 1 649 ? 76.271 38.581 -96.620 1.00 41.34 649 SER A N 1
ATOM 5145 C CA . SER A 1 649 ? 75.322 39.180 -95.685 1.00 41.34 649 SER A CA 1
ATOM 5146 C C . SER A 1 649 ? 75.339 38.362 -94.407 1.00 41.34 649 SER A C 1
ATOM 5148 O O . SER A 1 649 ? 74.884 37.225 -94.374 1.00 41.34 649 SER A O 1
ATOM 5150 N N . ASN A 1 650 ? 75.919 38.972 -93.386 1.00 44.88 650 ASN A N 1
ATOM 5151 C CA . ASN A 1 650 ? 75.910 38.578 -91.990 1.00 44.88 650 ASN A CA 1
ATOM 5152 C C . ASN A 1 650 ? 74.448 38.514 -91.489 1.00 44.88 650 ASN A C 1
ATOM 5154 O O . ASN A 1 650 ? 73.800 39.564 -91.484 1.00 44.88 650 ASN A O 1
ATOM 5158 N N . PRO A 1 651 ? 73.905 37.363 -91.053 1.00 46.47 651 PRO A N 1
ATOM 5159 C CA . PRO A 1 651 ? 72.695 37.338 -90.246 1.00 46.47 651 PRO A CA 1
ATOM 5160 C C . PRO A 1 651 ? 73.093 37.148 -88.779 1.00 46.47 651 PRO A C 1
ATOM 5162 O O . PRO A 1 651 ? 73.831 36.228 -88.427 1.00 46.47 651 PRO A O 1
ATOM 5165 N N . GLY A 1 652 ? 72.627 38.057 -87.923 1.00 37.94 652 GLY A N 1
ATOM 5166 C CA . GLY A 1 652 ? 72.825 37.983 -86.478 1.00 37.94 652 GLY A CA 1
ATOM 5167 C C . GLY A 1 652 ? 72.244 36.703 -85.858 1.00 37.94 652 GLY A C 1
ATOM 5168 O O . GLY A 1 652 ? 71.466 35.992 -86.497 1.00 37.94 652 GLY A O 1
ATOM 5169 N N . PRO A 1 653 ? 72.608 36.397 -84.602 1.00 48.47 653 PRO A N 1
ATOM 5170 C CA . PRO A 1 653 ? 72.163 35.191 -83.927 1.00 48.47 653 PRO A CA 1
ATOM 5171 C C . PRO A 1 653 ? 70.705 35.358 -83.486 1.00 48.47 653 PRO A C 1
ATOM 5173 O O . PRO A 1 653 ? 70.423 35.662 -82.329 1.00 48.47 653 PRO A O 1
ATOM 5176 N N . GLU A 1 654 ? 69.756 35.130 -84.391 1.00 40.38 654 GLU A N 1
ATOM 5177 C CA . GLU A 1 654 ? 68.425 34.698 -83.979 1.00 40.38 654 GLU A CA 1
ATOM 5178 C C . GLU A 1 654 ? 68.542 33.242 -83.543 1.00 40.38 654 GLU A C 1
ATOM 5180 O O . GLU A 1 654 ? 68.399 32.296 -84.318 1.00 40.38 654 GLU A O 1
ATOM 5185 N N . ALA A 1 655 ? 68.858 33.065 -82.262 1.00 39.62 655 ALA A N 1
ATOM 5186 C CA . ALA A 1 655 ? 68.598 31.822 -81.572 1.00 39.62 655 ALA A CA 1
ATOM 5187 C C . ALA A 1 655 ? 67.110 31.492 -81.767 1.00 39.62 655 ALA A C 1
ATOM 5189 O O . ALA A 1 655 ? 66.240 32.075 -81.117 1.00 39.62 655 ALA A O 1
ATOM 5190 N N . GLN A 1 656 ? 66.827 30.557 -82.679 1.00 42.59 656 GLN A N 1
ATOM 5191 C CA . GLN A 1 656 ? 65.567 29.831 -82.760 1.00 42.59 656 GLN A CA 1
ATOM 5192 C C . GLN A 1 656 ? 65.383 29.066 -81.447 1.00 42.59 656 GLN A C 1
ATOM 5194 O O . GLN A 1 656 ? 65.660 27.874 -81.335 1.00 42.59 656 GLN A O 1
ATOM 5199 N N . SER A 1 657 ? 64.950 29.783 -80.414 1.00 36.62 657 SER A N 1
ATOM 5200 C CA . SER A 1 657 ? 64.398 29.176 -79.220 1.00 36.62 657 SER A CA 1
ATOM 5201 C C . SER A 1 657 ? 63.091 28.508 -79.635 1.00 36.62 657 SER A C 1
ATOM 5203 O O . SER A 1 657 ? 62.100 29.153 -79.968 1.00 36.62 657 SER A O 1
ATOM 5205 N N . TRP A 1 658 ? 63.115 27.182 -79.682 1.00 39.44 658 TRP A N 1
ATOM 5206 C CA . TRP A 1 658 ? 61.910 26.376 -79.649 1.00 39.44 658 TRP A CA 1
ATOM 5207 C C . TRP A 1 658 ? 61.421 26.337 -78.200 1.00 39.44 658 TRP A C 1
ATOM 5209 O O . TRP A 1 658 ? 62.057 25.696 -77.363 1.00 39.44 658 TRP A O 1
ATOM 5219 N N . PRO A 1 659 ? 60.267 26.936 -77.889 1.00 42.62 659 PRO A N 1
ATOM 5220 C CA . PRO A 1 659 ? 59.354 26.307 -76.958 1.00 42.62 659 PRO A CA 1
ATOM 5221 C C . PRO A 1 659 ? 58.168 25.744 -77.752 1.00 42.62 659 PRO A C 1
ATOM 5223 O O . PRO A 1 659 ? 57.695 26.378 -78.703 1.00 42.62 659 PRO A O 1
ATOM 5226 N N . PRO A 1 660 ? 57.663 24.551 -77.397 1.00 44.56 660 PRO A N 1
ATOM 5227 C CA . PRO A 1 660 ? 56.494 23.996 -78.059 1.00 44.56 660 PRO A CA 1
ATOM 5228 C C . PRO A 1 660 ? 55.313 24.948 -77.840 1.00 44.56 660 PRO A C 1
ATOM 5230 O O . PRO A 1 660 ? 54.981 25.302 -76.706 1.00 44.56 660 PRO A O 1
ATOM 5233 N N . ARG A 1 661 ? 54.674 25.387 -78.929 1.00 43.41 661 ARG A N 1
ATOM 5234 C CA . ARG A 1 661 ? 53.419 26.141 -78.838 1.00 43.41 661 ARG A CA 1
ATOM 5235 C C . ARG A 1 661 ? 52.355 25.239 -78.193 1.00 43.41 661 ARG A C 1
ATOM 5237 O O . ARG A 1 661 ? 52.228 24.088 -78.614 1.00 43.41 661 ARG A O 1
ATOM 5244 N N . PRO A 1 662 ? 51.567 25.723 -77.216 1.00 45.78 662 PRO A N 1
ATOM 5245 C CA . PRO A 1 662 ? 50.473 24.942 -76.658 1.00 45.78 662 PRO A CA 1
ATOM 5246 C C . PRO A 1 662 ? 49.437 24.676 -77.752 1.00 45.78 662 PRO A C 1
ATOM 5248 O O . PRO A 1 662 ? 48.941 25.606 -78.389 1.00 45.78 662 PRO A O 1
ATOM 5251 N N . ILE A 1 663 ? 49.106 23.406 -77.970 1.00 49.03 663 ILE A N 1
ATOM 5252 C CA . ILE A 1 663 ? 48.040 22.997 -78.884 1.00 49.03 663 ILE A CA 1
ATOM 5253 C C . ILE A 1 663 ? 46.712 23.474 -78.275 1.00 49.03 663 ILE A C 1
ATOM 5255 O O . ILE A 1 663 ? 46.262 22.963 -77.252 1.00 49.03 663 ILE A O 1
ATOM 5259 N N . LEU A 1 664 ? 46.103 24.496 -78.881 1.00 47.88 664 LEU A N 1
ATOM 5260 C CA . LEU A 1 664 ? 44.926 25.215 -78.369 1.00 47.88 664 LEU A CA 1
ATOM 5261 C C . LEU A 1 664 ? 43.594 24.443 -78.477 1.00 47.88 664 LEU A C 1
ATOM 5263 O O . LEU A 1 664 ? 42.548 25.010 -78.174 1.00 47.88 664 LEU A O 1
ATOM 5267 N N . SER A 1 665 ? 43.591 23.173 -78.893 1.00 48.81 665 SER A N 1
ATOM 5268 C CA . SER A 1 665 ? 42.362 22.490 -79.329 1.00 48.81 665 SER A CA 1
ATOM 5269 C C . SER A 1 665 ? 41.945 21.227 -78.568 1.00 48.81 665 SER A C 1
ATOM 5271 O O . SER A 1 665 ? 40.944 20.629 -78.954 1.00 48.81 665 SER A O 1
ATOM 5273 N N . ASN A 1 666 ? 42.589 20.837 -77.461 1.00 45.97 666 ASN A N 1
ATOM 5274 C CA . ASN A 1 666 ? 42.125 19.672 -76.690 1.00 45.97 666 ASN A CA 1
ATOM 5275 C C . ASN A 1 666 ? 41.408 20.055 -75.388 1.00 45.97 666 ASN A C 1
ATOM 5277 O O . ASN A 1 666 ? 41.935 20.783 -74.545 1.00 45.97 666 ASN A O 1
ATOM 5281 N N . ARG A 1 667 ? 40.182 19.526 -75.238 1.00 54.06 667 ARG A N 1
ATOM 5282 C CA . ARG A 1 667 ? 39.373 19.523 -74.008 1.00 54.06 667 ARG A CA 1
ATOM 5283 C C . ARG A 1 667 ? 40.254 19.075 -72.838 1.00 54.06 667 ARG A C 1
ATOM 5285 O O . ARG A 1 667 ? 40.596 17.901 -72.733 1.00 54.06 667 ARG A O 1
ATOM 5292 N N . ARG A 1 668 ? 40.616 20.017 -71.965 1.00 55.00 668 ARG A N 1
ATOM 5293 C CA . ARG A 1 668 ? 41.378 19.729 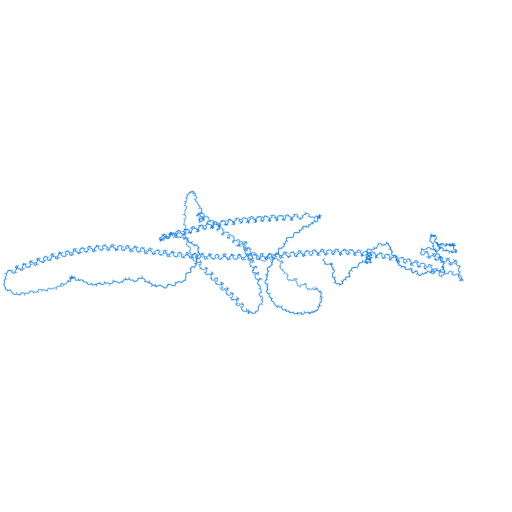-70.744 1.00 55.00 668 ARG A CA 1
ATOM 5294 C C . ARG A 1 668 ? 40.594 18.763 -69.863 1.00 55.00 668 ARG A C 1
ATOM 5296 O O . ARG A 1 668 ? 39.393 18.944 -69.654 1.00 55.00 668 ARG A O 1
ATOM 5303 N N . LEU A 1 669 ? 41.285 17.768 -69.317 1.00 57.97 669 LEU A N 1
ATOM 5304 C CA . LEU A 1 669 ? 40.708 16.870 -68.325 1.00 57.97 669 LEU A CA 1
ATOM 5305 C C . LEU A 1 669 ? 40.370 17.677 -67.050 1.00 57.97 669 LEU A C 1
ATOM 5307 O O . LEU A 1 669 ? 41.115 18.595 -66.689 1.00 57.97 669 LEU A O 1
ATOM 5311 N N . PRO A 1 670 ? 39.276 17.366 -66.328 1.00 61.28 670 PRO A N 1
ATOM 5312 C CA . PRO A 1 670 ? 38.784 18.190 -65.213 1.00 61.28 670 PRO A CA 1
ATOM 5313 C C . PRO A 1 670 ? 39.811 18.466 -64.101 1.00 61.28 670 PRO A C 1
ATOM 5315 O O . PRO A 1 670 ? 39.737 19.484 -63.411 1.00 61.28 670 PRO A O 1
ATOM 5318 N N . HIS A 1 671 ? 40.792 17.578 -63.925 1.00 53.94 671 HIS A N 1
ATOM 5319 C CA . HIS A 1 671 ? 41.838 17.719 -62.915 1.00 53.94 671 HIS A CA 1
ATOM 5320 C C . HIS A 1 671 ? 42.952 18.707 -63.328 1.00 53.94 671 HIS A C 1
ATOM 5322 O O . HIS A 1 671 ? 43.533 19.365 -62.465 1.00 53.94 671 HIS A O 1
ATOM 5328 N N . GLU A 1 672 ? 43.210 18.900 -64.627 1.00 56.38 672 GLU A N 1
ATOM 5329 C CA . GLU A 1 672 ? 44.121 19.944 -65.125 1.00 56.38 672 GLU A CA 1
ATOM 5330 C C . GLU A 1 672 ? 43.498 21.339 -65.053 1.00 56.38 672 GLU A C 1
ATOM 5332 O O . GLU A 1 672 ? 44.198 22.308 -64.757 1.00 56.38 672 GLU A O 1
ATOM 5337 N N . ALA A 1 673 ? 42.178 21.443 -65.236 1.00 60.59 673 ALA A N 1
ATOM 5338 C CA . ALA A 1 673 ? 41.448 22.691 -65.023 1.00 60.59 673 ALA A CA 1
ATOM 5339 C C . ALA A 1 673 ? 41.523 23.149 -63.553 1.00 60.59 673 ALA A C 1
ATOM 5341 O O . ALA A 1 673 ? 41.812 24.316 -63.296 1.00 60.59 673 ALA A O 1
ATOM 5342 N N . ARG A 1 674 ? 41.372 22.229 -62.582 1.00 58.12 674 ARG A N 1
ATOM 5343 C CA . ARG A 1 674 ? 41.521 22.551 -61.146 1.00 58.12 674 ARG A CA 1
ATOM 5344 C C . ARG A 1 674 ? 42.936 22.984 -60.776 1.00 58.12 674 ARG A C 1
ATOM 5346 O O . ARG A 1 674 ? 43.084 23.916 -59.991 1.00 58.12 674 ARG A O 1
ATOM 5353 N N . ARG A 1 675 ? 43.968 22.354 -61.355 1.00 54.47 675 ARG A N 1
ATOM 5354 C CA . ARG A 1 675 ? 45.354 22.804 -61.158 1.00 54.47 675 ARG A CA 1
ATOM 5355 C C . ARG A 1 675 ? 45.567 24.199 -61.731 1.00 54.47 675 ARG A C 1
ATOM 5357 O O . ARG A 1 675 ? 46.081 25.034 -61.012 1.00 54.47 675 ARG A O 1
ATOM 5364 N N . ALA A 1 676 ? 45.124 24.495 -62.952 1.00 58.56 676 ALA A N 1
ATOM 5365 C CA . ALA A 1 676 ? 45.292 25.831 -63.533 1.00 58.56 676 ALA A CA 1
ATOM 5366 C C . ALA A 1 676 ? 44.536 26.929 -62.753 1.00 58.56 676 ALA A C 1
ATOM 5368 O O . ALA A 1 676 ? 45.063 28.025 -62.577 1.00 58.56 676 ALA A O 1
ATOM 5369 N N . SER A 1 677 ? 43.342 26.633 -62.222 1.00 57.59 677 SER A N 1
ATOM 5370 C CA . SER A 1 677 ? 42.581 27.575 -61.386 1.00 57.59 677 SER A CA 1
ATOM 5371 C C . SER A 1 677 ? 43.234 27.865 -60.030 1.00 57.59 677 SER A C 1
ATOM 5373 O O . SER A 1 677 ? 43.071 28.969 -59.520 1.00 57.59 677 SER A O 1
ATOM 5375 N N . ALA A 1 678 ? 44.010 26.929 -59.470 1.00 54.72 678 ALA A N 1
ATOM 5376 C CA . ALA A 1 678 ? 44.735 27.137 -58.213 1.00 54.72 678 ALA A CA 1
ATOM 5377 C C . ALA A 1 678 ? 45.891 28.152 -58.328 1.00 54.72 678 ALA A C 1
ATOM 5379 O O . ALA A 1 678 ? 46.310 28.704 -57.318 1.00 54.72 678 ALA A O 1
ATOM 5380 N N . TRP A 1 679 ? 46.374 28.435 -59.544 1.00 53.53 679 TRP A N 1
ATOM 5381 C CA . TRP A 1 679 ? 47.421 29.438 -59.796 1.00 53.53 679 TRP A CA 1
ATOM 5382 C C . TRP A 1 679 ? 46.868 30.794 -60.274 1.00 53.53 679 TRP A C 1
ATOM 5384 O O . TRP A 1 679 ? 47.622 31.757 -60.357 1.00 53.53 679 TRP A O 1
ATOM 5394 N N . GLY A 1 680 ? 45.567 30.889 -60.584 1.00 50.28 680 GLY A N 1
ATOM 5395 C CA . GLY A 1 680 ? 44.926 32.104 -61.114 1.00 50.28 680 GLY A CA 1
ATOM 5396 C C . GLY A 1 680 ? 44.209 32.982 -60.080 1.00 50.28 680 GLY A C 1
ATOM 5397 O O . GLY A 1 680 ? 43.694 34.035 -60.437 1.00 50.28 680 GLY A O 1
ATOM 5398 N N . GLN A 1 681 ? 44.148 32.566 -58.814 1.00 47.12 681 GLN A N 1
ATOM 5399 C CA . GLN A 1 681 ? 43.518 33.313 -57.717 1.00 47.12 681 GLN A CA 1
ATOM 5400 C C . GLN A 1 681 ? 44.609 33.862 -56.789 1.00 47.12 681 GLN A C 1
ATOM 5402 O O . GLN A 1 681 ? 44.805 33.391 -55.672 1.00 47.12 681 GLN A O 1
ATOM 5407 N N . GLY A 1 682 ? 45.370 34.827 -57.298 1.00 49.00 682 GLY A N 1
ATOM 5408 C CA . GLY A 1 682 ? 46.402 35.546 -56.559 1.00 49.00 682 GLY A CA 1
ATOM 5409 C C . GLY A 1 682 ? 46.019 37.003 -56.344 1.00 49.00 682 GLY A C 1
ATOM 5410 O O . GLY A 1 682 ? 46.727 37.862 -56.837 1.00 49.00 682 GLY A O 1
ATOM 5411 N N . GLU A 1 683 ? 44.902 37.283 -55.664 1.00 49.12 683 GLU A N 1
ATOM 5412 C CA . GLU A 1 683 ? 44.586 38.628 -55.147 1.00 49.12 683 GLU A CA 1
ATOM 5413 C C . GLU A 1 683 ? 43.425 38.572 -54.135 1.00 49.12 683 GLU A C 1
ATOM 5415 O O . GLU A 1 683 ? 42.314 39.027 -54.381 1.00 49.12 683 GLU A O 1
ATOM 5420 N N . GLN A 1 684 ? 43.664 37.930 -52.990 1.00 47.31 684 GLN A N 1
ATOM 5421 C CA . GLN A 1 684 ? 42.987 38.224 -51.721 1.00 47.31 684 GLN A CA 1
ATOM 5422 C C . GLN A 1 684 ? 43.688 37.434 -50.617 1.00 47.31 684 GLN A C 1
ATOM 5424 O O . GLN A 1 684 ? 43.606 36.212 -50.551 1.00 47.31 684 GLN A O 1
ATOM 5429 N N . THR A 1 685 ? 44.435 38.141 -49.779 1.00 47.50 685 THR A N 1
ATOM 5430 C CA . THR A 1 685 ? 45.137 37.626 -48.602 1.00 47.50 685 THR A CA 1
ATOM 5431 C C . THR A 1 685 ? 44.143 37.371 -47.461 1.00 47.50 685 THR A C 1
ATOM 5433 O O . THR A 1 685 ? 43.573 38.337 -46.953 1.00 47.50 685 THR A O 1
ATOM 5436 N N . PRO A 1 686 ? 43.962 36.130 -46.970 1.00 49.91 686 PRO A N 1
ATOM 5437 C CA . PRO A 1 686 ? 43.463 35.894 -45.623 1.00 49.91 686 PRO A CA 1
ATOM 5438 C C . PRO A 1 686 ? 44.637 35.827 -44.624 1.00 49.91 686 PRO A C 1
ATOM 5440 O O . PRO A 1 686 ? 45.777 35.545 -45.014 1.00 49.91 686 PRO A O 1
ATOM 5443 N N . PRO A 1 687 ? 44.396 36.096 -43.328 1.00 50.78 687 PRO A N 1
ATOM 5444 C CA . PRO A 1 687 ? 45.445 36.091 -42.321 1.00 50.78 687 PRO A CA 1
ATOM 5445 C C . PRO A 1 687 ? 46.018 34.683 -42.124 1.00 50.78 687 PRO A C 1
ATOM 5447 O O . PRO A 1 687 ? 45.317 33.672 -42.145 1.00 50.78 687 PRO A O 1
ATOM 5450 N N . ARG A 1 688 ? 47.336 34.659 -41.936 1.00 51.53 688 ARG A N 1
ATOM 5451 C CA . ARG A 1 688 ? 48.193 33.493 -41.710 1.00 51.53 688 ARG A CA 1
ATOM 5452 C C . ARG A 1 688 ? 47.617 32.575 -40.609 1.00 51.53 688 ARG A C 1
ATOM 5454 O O . ARG A 1 688 ? 47.333 33.080 -39.524 1.00 51.53 688 ARG A O 1
ATOM 5461 N N . PRO A 1 689 ? 47.479 31.254 -40.828 1.00 51.66 689 PRO A N 1
ATOM 5462 C CA . PRO A 1 689 ? 47.060 30.339 -39.771 1.00 51.66 689 PRO A CA 1
ATOM 5463 C C . PRO A 1 689 ? 48.178 30.176 -38.729 1.00 51.66 689 PRO A C 1
ATOM 5465 O O . PRO A 1 689 ? 49.317 29.851 -39.069 1.00 51.66 689 PRO A O 1
ATOM 5468 N N . GLU A 1 690 ? 47.853 30.412 -37.456 1.00 54.25 690 GLU A N 1
ATOM 5469 C CA . GLU A 1 690 ? 48.718 30.083 -36.318 1.00 54.25 690 GLU A CA 1
ATOM 5470 C C . GLU A 1 690 ? 48.651 28.579 -36.029 1.00 54.25 690 GLU A C 1
ATOM 5472 O O . GLU A 1 690 ? 47.576 28.001 -35.859 1.00 54.25 690 GLU A O 1
ATOM 5477 N N . PHE A 1 691 ? 49.819 27.947 -35.952 1.00 42.97 691 PHE A N 1
ATOM 5478 C CA . PHE A 1 691 ? 49.965 26.541 -35.600 1.00 42.97 691 PHE A CA 1
ATOM 5479 C C . PHE A 1 691 ? 49.558 26.333 -34.128 1.00 42.97 691 PHE A C 1
ATOM 5481 O O . PHE A 1 691 ? 50.186 26.901 -33.238 1.00 42.97 691 PHE A O 1
ATOM 5488 N N . GLY A 1 692 ? 48.506 25.542 -33.869 1.00 51.94 692 GLY A N 1
ATOM 5489 C CA . GLY A 1 692 ? 48.114 25.125 -32.511 1.00 51.94 692 GLY A CA 1
ATOM 5490 C C . GLY A 1 692 ? 46.689 25.451 -32.040 1.00 51.94 692 GLY A C 1
ATOM 5491 O O . GLY A 1 692 ? 46.394 25.211 -30.872 1.00 51.94 692 GLY A O 1
ATOM 5492 N N . LYS A 1 693 ? 45.782 25.957 -32.889 1.00 52.44 693 LYS A N 1
ATOM 5493 C CA . LYS A 1 693 ? 44.360 26.140 -32.519 1.00 52.44 693 LYS A CA 1
ATOM 5494 C C . LYS A 1 693 ? 43.450 25.138 -33.251 1.00 52.44 693 LYS A C 1
ATOM 5496 O O . LYS A 1 693 ? 43.587 24.999 -34.467 1.00 52.44 693 LYS A O 1
ATOM 5501 N N . PRO A 1 694 ? 42.527 24.442 -32.555 1.00 54.06 694 PRO A N 1
ATOM 5502 C CA . PRO A 1 694 ? 41.575 23.541 -33.197 1.00 54.06 694 PRO A CA 1
ATOM 5503 C C . PRO A 1 694 ? 40.526 24.324 -34.002 1.00 54.06 694 PRO A C 1
ATOM 5505 O O . PRO A 1 694 ? 40.083 25.402 -33.605 1.00 54.06 694 PRO A O 1
ATOM 5508 N N . SER A 1 695 ? 40.172 23.775 -35.164 1.00 50.53 695 SER A N 1
ATOM 5509 C CA . SER A 1 695 ? 39.302 24.399 -36.168 1.00 50.53 695 SER A CA 1
ATOM 5510 C C . SER A 1 695 ? 37.840 24.517 -35.686 1.00 50.53 695 SER A C 1
ATOM 5512 O O . SER A 1 695 ? 37.393 23.642 -34.944 1.00 50.53 695 SER A O 1
ATOM 5514 N N . PRO A 1 696 ? 37.048 25.525 -36.119 1.00 53.28 696 PRO A N 1
ATOM 5515 C CA . PRO A 1 696 ? 35.702 25.779 -35.589 1.00 53.28 696 PRO A CA 1
ATOM 5516 C C . PRO A 1 696 ? 34.617 24.826 -36.114 1.00 53.28 696 PRO A C 1
ATOM 5518 O O . PRO A 1 696 ? 33.446 24.985 -35.776 1.00 53.28 696 PRO A O 1
ATOM 5521 N N . MET A 1 697 ? 34.968 23.840 -36.940 1.00 43.25 697 MET A N 1
ATOM 5522 C CA . MET A 1 697 ? 34.037 22.789 -37.348 1.00 43.25 697 MET A CA 1
ATOM 5523 C C . MET A 1 697 ? 34.062 21.650 -36.331 1.00 43.25 697 MET A C 1
ATOM 5525 O O . MET A 1 697 ? 34.680 20.611 -36.537 1.00 43.25 697 MET A O 1
ATOM 5529 N N . GLY A 1 698 ? 33.390 21.901 -35.212 1.00 40.47 698 GLY A N 1
ATOM 5530 C CA . GLY A 1 698 ? 33.116 20.931 -34.163 1.00 40.47 698 GLY A CA 1
ATOM 5531 C C . GLY A 1 698 ? 31.867 21.346 -33.396 1.00 40.47 698 GLY A C 1
ATOM 5532 O O . GLY A 1 698 ? 31.965 21.908 -32.306 1.00 40.47 698 GLY A O 1
ATOM 5533 N N . LYS A 1 699 ? 30.702 21.113 -34.002 1.00 37.91 699 LYS A N 1
ATOM 5534 C CA . LYS A 1 699 ? 29.420 20.933 -33.318 1.00 37.91 699 LYS A CA 1
ATOM 5535 C C . LYS A 1 699 ? 28.710 19.751 -33.942 1.00 37.91 699 LYS A C 1
ATOM 5537 O O . LYS A 1 699 ? 28.716 19.695 -35.192 1.00 37.91 699 LYS A O 1
#

pLDDT: mean 70.49, std 23.54, range [27.95, 98.56]

Organism: NCBI:txid1507867

Secondary structure (DSSP, 8-state):
--HHHHHHHHHHHHHHHHHHHHHHHTSPPPP------HHHHHHHHHHHHHHHHHHHHHHHHHHHHHHTTSS-----------------------PPPTTPPP-HHHHHHHHHHHHHHHHHHHHHHHHHHHHHHHHHHHHHTS-GGGSS-TT-----SSSSS-------------------------------PPPPPP--------PPP-PPP---S--SSSHHHHHHHHHHHHHHHHHHHHHHHHHHHHHHHHHHHHHHHHHHHHHHHHHHHHHHHHHHHHHHHHHHHTT----------------------------------------------------------------PPP----SHHHHHHHHHHHHHHHHHHHHHHHHHHHHHHHHHHHHHHHHHHHHHHHHHHHHHHHHHHHHHHHHHHHHHHHHHHHHHHHHHHHHHHHHHHHHHHHHHHHHHHHHHHHHHHHHHHHHHHHHHHHHHHHHHHHHHHHHHHHHHHHHHHHHHHHHHHHHHHHHHHHHHHHHHHHHHHHHHHHHHHHHHHHHHHHHHHHHHHHHHHHHHHHHTTSS----TT-PPPPHHHHHHHHHHHHHHHHHHHTS--GGGEEEEEEE-TTS-EEEEEEETTEEEEEEE------S--PPP-------PPP-TTS---HHHHHHHHHTS--S-PPPPPPTT---S---

Mean predicted aligned error: 24.65 Å